Protein AF-0000000080277044 (afdb_homodimer)

Secondary structure (DSSP, 8-state):
--HHHHHHHHHHHHHHHHHHHHHHHHHS-HHHHHHHHHHHHHHHHHHHHIIIIIIS------HHHHHHHHHHHHHHHHS-HHHHHHH-SSSPPPTTTTT----HHHHHHHHHHHHHHHHHHHHGGGGTS-HHHHHHHHHHHHHHHHHHHHH-HHHH-GGG-EES------HHHHHHHHHHHHHHHHHHHHSHHHHHHHHHHH-HHHHHHTT--HHHHHHHHHHHHHHHHHHHHHHHHHHHSEE-GGGSSHHHHHHHHHHHHHH-TT-HHHHHHHHHHHHHHHHHHHHHHS-EEETTEEE---TTHHHHHHHHHHHHHHHH-TT-SSTT----HHHHHHHHHHHHH--/--HHHHHHHHHHHHHHHHHHHHHHHHHS-HHHHHHHHHHHHHHHHHHHHIIIIIIS------HHHHHHHHHHHHHHHHS-HHHHHHH-SSSPPPTTTTT----HHHHHHHHHHHHHHHHHHHHGGGGTS-HHHHHHHHHHHHHHHHHHHHH-HHHH-GGG-EES------HHHHHHHHHHHHHHHHHHHHSHHHHHHHHHHH-HHHHHHTT--HHHHHHHHHHHHHHHHHHHHHHHHHHHSEE-GGGSSHHHHHHHHHHHHHH-TT-HHHHHHHHHHHHHHHHHHHHHHS-EEETTEEE---TTHHHHHHHHHHHHHHHH-TT-SSTT----HHHHHHHHHHHHH--

Structure (mmCIF, N/CA/C/O backbone):
data_AF-0000000080277044-model_v1
#
loop_
_entity.id
_entity.type
_entity.pdbx_description
1 polymer 'Branched-chain amino acid ABC transporter permease'
#
loop_
_atom_site.group_PDB
_atom_site.id
_atom_site.type_symbol
_atom_site.label_atom_id
_atom_site.label_alt_id
_atom_site.label_comp_id
_atom_site.label_asym_id
_atom_site.label_entity_id
_atom_site.label_seq_id
_atom_site.pdbx_PDB_ins_code
_atom_site.Cartn_x
_atom_site.Cartn_y
_atom_site.Cartn_z
_atom_site.occupancy
_atom_site.B_iso_or_equiv
_atom_site.auth_seq_id
_atom_site.auth_comp_id
_atom_site.auth_asym_id
_atom_site.auth_atom_id
_atom_site.pdbx_PDB_model_num
ATOM 1 N N . MET A 1 1 ? -21.172 23.703 29.625 1 60.38 1 MET A N 1
ATOM 2 C CA . MET A 1 1 ? -20.219 24.797 29.734 1 60.38 1 MET A CA 1
ATOM 3 C C . MET A 1 1 ? -20.5 25.875 28.688 1 60.38 1 MET A C 1
ATOM 5 O O . MET A 1 1 ? -20.859 25.562 27.547 1 60.38 1 MET A O 1
ATOM 9 N N . LYS A 1 2 ? -20.594 27.047 29.172 1 72.75 2 LYS A N 1
ATOM 10 C CA . LYS A 1 2 ? -20.875 28.172 28.266 1 72.75 2 LYS A CA 1
ATOM 11 C C . LYS A 1 2 ? -19.828 28.266 27.156 1 72.75 2 LYS A C 1
ATOM 13 O O . LYS A 1 2 ? -18.672 27.906 27.359 1 72.75 2 LYS A O 1
ATOM 18 N N . ARG A 1 3 ? -20.219 28.406 25.969 1 77.38 3 ARG A N 1
ATOM 19 C CA . ARG A 1 3 ? -19.344 28.547 24.797 1 77.38 3 ARG A CA 1
ATOM 20 C C . ARG A 1 3 ? -18.156 29.453 25.094 1 77.38 3 ARG A C 1
ATOM 22 O O . ARG A 1 3 ? -17.047 29.172 24.672 1 77.38 3 ARG A O 1
ATOM 29 N N . SER A 1 4 ? -18.469 30.406 25.891 1 78.31 4 SER A N 1
ATOM 30 C CA . SER A 1 4 ? -17.438 31.375 26.25 1 78.31 4 SER A CA 1
ATOM 31 C C . SER A 1 4 ? -16.344 30.734 27.094 1 78.31 4 SER A C 1
ATOM 33 O O . SER A 1 4 ? -15.156 31 26.891 1 78.31 4 SER A O 1
ATOM 35 N N . THR A 1 5 ? -16.703 29.953 27.984 1 77 5 THR A N 1
ATOM 36 C CA . THR A 1 5 ? -15.742 29.281 28.844 1 77 5 THR A CA 1
ATOM 37 C C . THR A 1 5 ? -14.906 28.281 28.047 1 77 5 THR A C 1
ATOM 39 O O . THR A 1 5 ? -13.711 28.125 28.312 1 77 5 THR A O 1
ATOM 42 N N . ARG A 1 6 ? -15.523 27.672 27.094 1 78.81 6 ARG A N 1
ATOM 43 C CA . ARG A 1 6 ? -14.812 26.719 26.25 1 78.81 6 ARG A CA 1
ATOM 44 C C . ARG A 1 6 ? -13.734 27.406 25.422 1 78.81 6 ARG A C 1
ATOM 46 O O . ARG A 1 6 ? -12.625 26.891 25.266 1 78.81 6 ARG A O 1
ATOM 53 N N . ILE A 1 7 ? -14.062 28.562 25 1 82.81 7 ILE A N 1
ATOM 54 C CA . ILE A 1 7 ? -13.125 29.328 24.188 1 82.81 7 ILE A CA 1
ATOM 55 C C . ILE A 1 7 ? -11.945 29.797 25.047 1 82.81 7 ILE A C 1
ATOM 57 O O . ILE A 1 7 ? -10.797 29.734 24.609 1 82.81 7 ILE A O 1
ATOM 61 N N . VAL A 1 8 ? -12.289 30.188 26.281 1 82.19 8 VAL A N 1
ATOM 62 C CA . VAL A 1 8 ? -11.242 30.672 27.188 1 82.19 8 VAL A CA 1
ATOM 63 C C . VAL A 1 8 ? -10.305 29.516 27.547 1 82.19 8 VAL A C 1
ATOM 65 O O . VAL A 1 8 ? -9.086 29.688 27.578 1 82.19 8 VAL A O 1
ATOM 68 N N . LEU A 1 9 ? -10.914 28.422 27.781 1 82.31 9 LEU A N 1
ATOM 69 C CA . LEU A 1 9 ? -10.109 27.266 28.141 1 82.31 9 LEU A CA 1
ATOM 70 C C . LEU A 1 9 ? -9.242 26.812 26.969 1 82.31 9 LEU A C 1
ATOM 72 O O . LEU A 1 9 ? -8.094 26.391 27.156 1 82.31 9 LEU A O 1
ATOM 76 N N . SER A 1 10 ? -9.805 26.906 25.797 1 85.81 10 SER A N 1
ATOM 77 C CA . SER A 1 10 ? -9.031 26.547 24.609 1 85.81 10 SER A CA 1
ATOM 78 C C . SER A 1 10 ? -7.871 27.516 24.391 1 85.81 10 SER A C 1
ATOM 80 O O . SER A 1 10 ? -6.766 27.109 24.031 1 85.81 10 SER A O 1
ATOM 82 N N . ILE A 1 11 ? -8.109 28.734 24.672 1 86.56 11 ILE A N 1
ATOM 83 C CA . ILE A 1 11 ? -7.066 29.75 24.531 1 86.56 11 ILE A CA 1
ATOM 84 C C . ILE A 1 11 ? -5.992 29.531 25.594 1 86.56 11 ILE A C 1
ATOM 86 O O . ILE A 1 11 ? -4.797 29.656 25.312 1 86.56 11 ILE A O 1
ATOM 90 N N . MET A 1 12 ? -6.414 29.203 26.766 1 84.75 12 MET A N 1
ATOM 91 C CA . MET A 1 12 ? -5.465 28.922 27.844 1 84.75 12 MET A CA 1
ATOM 92 C C . MET A 1 12 ? -4.586 27.719 27.484 1 84.75 12 MET A C 1
ATOM 94 O O . MET A 1 12 ? -3.389 27.719 27.766 1 84.75 12 MET A O 1
ATOM 98 N N . LEU A 1 13 ? -5.242 26.734 26.891 1 86.5 13 LEU A N 1
ATOM 99 C CA . LEU A 1 13 ? -4.477 25.562 26.484 1 86.5 13 LEU A CA 1
ATOM 100 C C . LEU A 1 13 ? -3.434 25.938 25.438 1 86.5 13 LEU A C 1
ATOM 102 O O . LEU A 1 13 ? -2.301 25.453 25.484 1 86.5 13 LEU A O 1
ATOM 106 N N . ILE A 1 14 ? -3.814 26.766 24.547 1 89.5 14 ILE A N 1
ATOM 107 C CA . ILE A 1 14 ? -2.898 27.203 23.5 1 89.5 14 ILE A CA 1
ATOM 108 C C . ILE A 1 14 ? -1.738 27.984 24.125 1 89.5 14 ILE A C 1
ATOM 110 O O . ILE A 1 14 ? -0.58 27.781 23.75 1 89.5 14 ILE A O 1
ATOM 114 N N . ILE A 1 15 ? -2.047 28.812 25.125 1 89.19 15 ILE A N 1
ATOM 115 C CA . ILE A 1 15 ? -1.021 29.594 25.812 1 89.19 15 ILE A CA 1
ATOM 116 C C . ILE A 1 15 ? -0.073 28.656 26.547 1 89.19 15 ILE A C 1
ATOM 118 O O . ILE A 1 15 ? 1.146 28.844 26.516 1 89.19 15 ILE A O 1
ATOM 122 N N . ILE A 1 16 ? -0.636 27.688 27.188 1 89 16 ILE A N 1
ATOM 123 C CA . ILE A 1 16 ? 0.174 26.734 27.922 1 89 16 ILE A CA 1
ATOM 124 C C . ILE A 1 16 ? 1.104 25.984 26.969 1 89 16 ILE A C 1
ATOM 126 O O . ILE A 1 16 ? 2.266 25.734 27.297 1 89 16 ILE A O 1
ATOM 130 N N . VAL A 1 17 ? 0.557 25.672 25.797 1 90.19 17 VAL A N 1
ATOM 131 C CA . VAL A 1 17 ? 1.357 24.969 24.797 1 90.19 17 VAL A CA 1
ATOM 132 C C . VAL A 1 17 ? 2.498 25.859 24.328 1 90.19 17 VAL A C 1
ATOM 134 O O . VAL A 1 17 ? 3.629 25.406 24.156 1 90.19 17 VAL A O 1
ATOM 137 N N . TYR A 1 18 ? 2.221 27.141 24.172 1 90.56 18 TYR A N 1
ATOM 138 C CA . TYR A 1 18 ? 3.258 28.062 23.703 1 90.56 18 TYR A CA 1
ATOM 139 C C . TYR A 1 18 ? 4.297 28.297 24.797 1 90.56 18 TYR A C 1
ATOM 141 O O . TYR A 1 18 ? 5.477 28.484 24.5 1 90.56 18 TYR A O 1
ATOM 149 N N . ILE A 1 19 ? 3.836 28.328 26.062 1 89.69 19 ILE A N 1
ATOM 150 C CA . ILE A 1 19 ? 4.777 28.422 27.172 1 89.69 19 ILE A CA 1
ATOM 151 C C . ILE A 1 19 ? 5.688 27.188 27.188 1 89.69 19 ILE A C 1
ATOM 153 O O . ILE A 1 19 ? 6.895 27.312 27.406 1 89.69 19 ILE A O 1
ATOM 157 N N . PHE A 1 20 ? 5.047 26.062 26.953 1 89.31 20 PHE A N 1
ATOM 158 C CA . PHE A 1 20 ? 5.828 24.828 26.859 1 89.31 20 PHE A CA 1
ATOM 159 C C . PHE A 1 20 ? 6.852 24.922 25.734 1 89.31 20 PHE A C 1
ATOM 161 O O . PHE A 1 20 ? 7.996 24.484 25.906 1 89.31 20 PHE A O 1
ATOM 168 N N . VAL A 1 21 ? 6.484 25.422 24.609 1 89.25 21 VAL A N 1
ATOM 169 C CA . VAL A 1 21 ? 7.371 25.562 23.469 1 89.25 21 VAL A CA 1
ATOM 170 C C . VAL A 1 21 ? 8.539 26.484 23.812 1 89.25 21 VAL A C 1
ATOM 172 O O . VAL A 1 21 ? 9.688 26.203 23.469 1 89.25 21 VAL A O 1
ATOM 175 N N . PHE A 1 22 ? 8.203 27.578 24.516 1 89.31 22 PHE A N 1
ATOM 176 C CA . PHE A 1 22 ? 9.227 28.531 24.906 1 89.31 22 PHE A CA 1
ATOM 177 C C . PHE A 1 22 ? 10.273 27.859 25.797 1 89.31 22 PHE A C 1
ATOM 179 O O . PHE A 1 22 ? 11.477 28.016 25.562 1 89.31 22 PHE A O 1
ATOM 186 N N . PHE A 1 23 ? 9.844 27.078 26.734 1 89.06 23 PHE A N 1
ATOM 187 C CA . PHE A 1 23 ? 10.75 26.406 27.641 1 89.06 23 PHE A CA 1
ATOM 188 C C . PHE A 1 23 ? 11.484 25.281 26.938 1 89.06 23 PHE A C 1
ATOM 190 O O . PHE A 1 23 ? 12.664 25.031 27.203 1 89.06 23 PHE A O 1
ATOM 197 N N . ALA A 1 24 ? 10.758 24.609 26.109 1 88.56 24 ALA A N 1
ATOM 198 C CA . ALA A 1 24 ? 11.359 23.484 25.391 1 88.56 24 ALA A CA 1
ATOM 199 C C . ALA A 1 24 ? 12.469 23.969 24.453 1 88.56 24 ALA A C 1
ATOM 201 O O . ALA A 1 24 ? 13.531 23.359 24.391 1 88.56 24 ALA A O 1
ATOM 202 N N . GLU A 1 25 ? 12.234 25.031 23.781 1 88.06 25 GLU A N 1
ATOM 203 C CA . GLU A 1 25 ? 13.211 25.547 22.828 1 88.06 25 GLU A CA 1
ATOM 204 C C . GLU A 1 25 ? 14.453 26.062 23.547 1 88.06 25 GLU A C 1
ATOM 206 O O . GLU A 1 25 ? 15.57 25.953 23.031 1 88.06 25 GLU A O 1
ATOM 211 N N . LYS A 1 26 ? 14.305 26.562 24.75 1 87.69 26 LYS A N 1
ATOM 212 C CA . LYS A 1 26 ? 15.414 27.172 25.469 1 87.69 26 LYS A CA 1
ATOM 213 C C . LYS A 1 26 ? 16.172 26.141 26.297 1 87.69 26 LYS A C 1
ATOM 215 O O . LYS A 1 26 ? 17.406 26.188 26.391 1 87.69 26 LYS A O 1
ATOM 220 N N . TYR A 1 27 ? 15.469 25.156 26.891 1 89.5 27 TYR A N 1
ATOM 221 C CA . TYR A 1 27 ? 16.109 24.344 27.906 1 89.5 27 TYR A CA 1
ATOM 222 C C . TYR A 1 27 ? 16.219 22.891 27.453 1 89.5 27 TYR A C 1
ATOM 224 O O . TYR A 1 27 ? 17.016 22.125 27.984 1 89.5 27 TYR A O 1
ATOM 232 N N . MET A 1 28 ? 15.516 22.453 26.5 1 87.94 28 MET A N 1
ATOM 233 C CA . MET A 1 28 ? 15.469 21.047 26.172 1 87.94 28 MET A CA 1
ATOM 234 C C . MET A 1 28 ? 16.641 20.656 25.25 1 87.94 28 MET A C 1
ATOM 236 O O . MET A 1 28 ? 17.125 21.484 24.484 1 87.94 28 MET A O 1
ATOM 240 N N . ASP A 1 29 ? 17.078 19.422 25.391 1 91.75 29 ASP A N 1
ATOM 241 C CA . ASP A 1 29 ? 18.141 18.844 24.578 1 91.75 29 ASP A CA 1
ATOM 242 C C . ASP A 1 29 ? 17.734 18.812 23.109 1 91.75 29 ASP A C 1
ATOM 244 O O . ASP A 1 29 ? 16.562 18.578 22.781 1 91.75 29 ASP A O 1
ATOM 248 N N . PRO A 1 30 ? 18.703 19.141 22.281 1 87.56 30 PRO A N 1
ATOM 249 C CA . PRO A 1 30 ? 18.422 19.141 20.844 1 87.56 30 PRO A CA 1
ATOM 250 C C . PRO A 1 30 ? 17.781 17.828 20.375 1 87.56 30 PRO A C 1
ATOM 252 O O . PRO A 1 30 ? 16.953 17.828 19.453 1 87.56 30 PRO A O 1
ATOM 255 N N . PHE A 1 31 ? 18.094 16.828 21 1 87.44 31 PHE A N 1
ATOM 256 C CA . PHE A 1 31 ? 17.562 15.523 20.625 1 87.44 31 PHE A CA 1
ATOM 257 C C . PHE A 1 31 ? 16.078 15.445 20.922 1 87.44 31 PHE A C 1
ATOM 259 O O . PHE A 1 31 ? 15.289 15.016 20.062 1 87.44 31 PHE A O 1
ATOM 266 N N . ILE A 1 32 ? 15.727 15.773 22.016 1 90.06 32 ILE A N 1
ATOM 267 C CA . ILE A 1 32 ? 14.328 15.727 22.406 1 90.06 32 ILE A CA 1
ATOM 268 C C . ILE A 1 32 ? 13.523 16.719 21.578 1 90.06 32 ILE A C 1
ATOM 270 O O . ILE A 1 32 ? 12.367 16.453 21.219 1 90.06 32 ILE A O 1
ATOM 274 N N . LYS A 1 33 ? 14.133 17.828 21.281 1 92.25 33 LYS A N 1
ATOM 275 C CA . LYS A 1 33 ? 13.461 18.828 20.438 1 92.25 33 LYS A CA 1
ATOM 276 C C . LYS A 1 33 ? 13.148 18.266 19.062 1 92.25 33 LYS A C 1
ATOM 278 O O . LYS A 1 33 ? 12.078 18.531 18.5 1 92.25 33 LYS A O 1
ATOM 283 N N . ARG A 1 34 ? 14.07 17.5 18.594 1 91 34 ARG A N 1
ATOM 284 C CA . ARG A 1 34 ? 13.859 16.891 17.281 1 91 34 ARG A CA 1
ATOM 285 C C . ARG A 1 34 ? 12.695 15.914 17.312 1 91 34 ARG A C 1
ATOM 287 O O . ARG A 1 34 ? 11.883 15.867 16.375 1 91 34 ARG A O 1
ATOM 294 N N . ILE A 1 35 ? 12.594 15.203 18.359 1 92.12 35 ILE A N 1
ATOM 295 C CA . ILE A 1 35 ? 11.516 14.227 18.516 1 92.12 35 ILE A CA 1
ATOM 296 C C . ILE A 1 35 ? 10.172 14.953 18.594 1 92.12 35 ILE A C 1
ATOM 298 O O . ILE A 1 35 ? 9.195 14.547 17.953 1 92.12 35 ILE A O 1
ATOM 302 N N . LEU A 1 36 ? 10.211 15.984 19.312 1 94.5 36 LEU A N 1
ATOM 303 C CA . LEU A 1 36 ? 8.984 16.766 19.469 1 94.5 36 LEU A CA 1
ATOM 304 C C . LEU A 1 36 ? 8.555 17.391 18.141 1 94.5 36 LEU A C 1
ATOM 306 O O . LEU A 1 36 ? 7.367 17.406 17.828 1 94.5 36 LEU A O 1
ATOM 310 N N . ASN A 1 37 ? 9.539 17.891 17.453 1 95.69 37 ASN A N 1
ATOM 311 C CA . ASN A 1 37 ? 9.227 18.438 16.125 1 95.69 37 ASN A CA 1
ATOM 312 C C . ASN A 1 37 ? 8.609 17.375 15.219 1 95.69 37 ASN A C 1
ATOM 314 O O . ASN A 1 37 ? 7.598 17.625 14.562 1 95.69 37 ASN A O 1
ATOM 318 N N . THR A 1 38 ? 9.188 16.203 15.242 1 94.56 38 THR A N 1
ATOM 319 C CA . THR A 1 38 ? 8.648 15.109 14.438 1 94.56 38 THR A CA 1
ATOM 320 C C . THR A 1 38 ? 7.25 14.734 14.914 1 94.56 38 THR A C 1
ATOM 322 O O . THR A 1 38 ? 6.367 14.453 14.102 1 94.56 38 THR A O 1
ATOM 325 N N . GLY A 1 39 ? 7.07 14.719 16.172 1 96.5 39 GLY A N 1
ATOM 326 C CA . GLY A 1 39 ? 5.77 14.414 16.75 1 96.5 39 GLY A CA 1
ATOM 327 C C . GLY A 1 39 ? 4.676 15.359 16.281 1 96.5 39 GLY A C 1
ATOM 328 O O . GLY A 1 39 ? 3.596 14.922 15.891 1 96.5 39 GLY A O 1
ATOM 329 N N . PHE A 1 40 ? 4.996 16.625 16.281 1 97.44 40 PHE A N 1
ATOM 330 C CA . PHE A 1 40 ? 3.992 17.609 15.891 1 97.44 40 PHE A CA 1
ATOM 331 C C . PHE A 1 40 ? 3.754 17.562 14.383 1 97.44 40 PHE A C 1
ATOM 333 O O . PHE A 1 40 ? 2.65 17.859 13.922 1 97.44 40 PHE A O 1
ATOM 340 N N . ILE A 1 41 ? 4.766 17.219 13.656 1 97.69 41 ILE A N 1
ATOM 341 C CA . ILE A 1 41 ? 4.57 17 12.227 1 97.69 41 ILE A CA 1
ATOM 342 C C . ILE A 1 41 ? 3.613 15.828 12.008 1 97.69 41 ILE A C 1
ATOM 344 O O . ILE A 1 41 ? 2.707 15.906 11.18 1 97.69 41 ILE A O 1
ATOM 348 N N . TYR A 1 42 ? 3.756 14.805 12.812 1 97.38 42 TYR A N 1
ATOM 349 C CA . TYR A 1 42 ? 2.859 13.664 12.727 1 97.38 42 TYR A CA 1
ATOM 350 C C . TYR A 1 42 ? 1.439 14.047 13.117 1 97.38 42 TYR A C 1
ATOM 352 O O . TYR A 1 42 ? 0.47 13.508 12.586 1 97.38 42 TYR A O 1
ATOM 360 N N . VAL A 1 43 ? 1.374 14.977 14 1 98.12 43 VAL A N 1
ATOM 361 C CA . VAL A 1 43 ? 0.055 15.469 14.391 1 98.12 43 VAL A CA 1
ATOM 362 C C . VAL A 1 43 ? -0.635 16.094 13.18 1 98.12 43 VAL A C 1
ATOM 364 O O . VAL A 1 43 ? -1.805 15.82 12.914 1 98.12 43 VAL A O 1
ATOM 367 N N . ILE A 1 44 ? 0.097 16.906 12.477 1 98.62 44 ILE A N 1
ATOM 368 C CA . ILE A 1 44 ? -0.456 17.562 11.297 1 98.62 44 ILE A CA 1
ATOM 369 C C . ILE A 1 44 ? -0.913 16.516 10.289 1 98.62 44 ILE A C 1
ATOM 371 O O . ILE A 1 44 ? -2.029 16.594 9.773 1 98.62 44 ILE A O 1
ATOM 375 N N . LEU A 1 45 ? -0.087 15.531 10.133 1 98.38 45 LEU A N 1
ATOM 376 C CA . LEU A 1 45 ? -0.373 14.492 9.148 1 98.38 45 LEU A CA 1
ATOM 377 C C . LEU A 1 45 ? -1.549 13.633 9.594 1 98.38 45 LEU A C 1
ATOM 379 O O . LEU A 1 45 ? -2.439 13.328 8.797 1 98.38 45 LEU A O 1
ATOM 383 N N . ALA A 1 46 ? -1.539 13.266 10.805 1 97.94 46 ALA A N 1
ATOM 384 C CA . ALA A 1 46 ? -2.578 12.391 11.336 1 97.94 46 ALA A CA 1
ATOM 385 C C . ALA A 1 46 ? -3.941 13.078 11.312 1 97.94 46 ALA A C 1
ATOM 387 O O . ALA A 1 46 ? -4.93 12.492 10.867 1 97.94 46 ALA A O 1
ATOM 388 N N . VAL A 1 47 ? -3.959 14.305 11.742 1 98.19 47 VAL A N 1
ATOM 389 C CA . VAL A 1 47 ? -5.223 15.039 11.812 1 98.19 47 VAL A CA 1
ATOM 390 C C . VAL A 1 47 ? -5.734 15.305 10.398 1 98.19 47 VAL A C 1
ATOM 392 O O . VAL A 1 47 ? -6.938 15.211 10.141 1 98.19 47 VAL A O 1
ATOM 395 N N . SER A 1 48 ? -4.863 15.602 9.523 1 98.44 48 SER A N 1
ATOM 396 C CA . SER A 1 48 ? -5.27 15.867 8.148 1 98.44 48 SER A CA 1
ATOM 397 C C . SER A 1 48 ? -5.789 14.609 7.465 1 98.44 48 SER A C 1
ATOM 399 O O . SER A 1 48 ? -6.793 14.648 6.754 1 98.44 48 SER A O 1
ATOM 401 N N . LEU A 1 49 ? -5.109 13.523 7.684 1 97.44 49 LEU A N 1
ATOM 402 C CA . LEU A 1 49 ? -5.578 12.266 7.105 1 97.44 49 LEU A CA 1
ATOM 403 C C . LEU A 1 49 ? -6.891 11.828 7.738 1 97.44 49 LEU A C 1
ATOM 405 O O . LEU A 1 49 ? -7.742 11.242 7.07 1 97.44 49 LEU A O 1
ATOM 409 N N . ASN A 1 50 ? -7.02 12.133 8.969 1 96.75 50 ASN A N 1
ATOM 410 C CA . ASN A 1 50 ? -8.234 11.773 9.688 1 96.75 50 ASN A CA 1
ATOM 411 C C . ASN A 1 50 ? -9.461 12.477 9.109 1 96.75 50 ASN A C 1
ATOM 413 O O . ASN A 1 50 ? -10.578 11.953 9.188 1 96.75 50 ASN A O 1
ATOM 417 N N . LEU A 1 51 ? -9.258 13.594 8.602 1 97.5 51 LEU A N 1
ATOM 418 C CA . LEU A 1 51 ? -10.367 14.273 7.934 1 97.5 51 LEU A CA 1
ATOM 419 C C . LEU A 1 51 ? -10.875 13.453 6.754 1 97.5 51 LEU A C 1
ATOM 421 O O . LEU A 1 51 ? -12.086 13.328 6.559 1 97.5 51 LEU A O 1
ATOM 425 N N . ILE A 1 52 ? -9.969 12.859 6.016 1 95.25 52 ILE A N 1
ATOM 426 C CA . ILE A 1 52 ? -10.32 12.102 4.816 1 95.25 52 ILE A CA 1
ATOM 427 C C . ILE A 1 52 ? -10.797 10.711 5.211 1 95.25 52 ILE A C 1
ATOM 429 O O . ILE A 1 52 ? -11.938 10.328 4.926 1 95.25 52 ILE A O 1
ATOM 433 N N . ASN A 1 53 ? -9.969 10.031 5.977 1 92.62 53 ASN A N 1
ATOM 434 C CA . ASN A 1 53 ? -10.242 8.633 6.293 1 92.62 53 ASN A CA 1
ATOM 435 C C . ASN A 1 53 ? -11.227 8.5 7.449 1 92.62 53 ASN A C 1
ATOM 437 O O . ASN A 1 53 ? -12.039 7.57 7.473 1 92.62 53 ASN A O 1
ATOM 441 N N . GLY A 1 54 ? -11.18 9.352 8.375 1 93.25 54 GLY A N 1
ATOM 442 C CA . GLY A 1 54 ? -11.977 9.227 9.586 1 93.25 54 GLY A CA 1
ATOM 443 C C . GLY A 1 54 ? -13.336 9.883 9.484 1 93.25 54 GLY A C 1
ATOM 444 O O . GLY A 1 54 ? -14.367 9.219 9.633 1 93.25 54 GLY A O 1
ATOM 445 N N . PHE A 1 55 ? -13.352 11.078 9.141 1 95.5 55 PHE A N 1
ATOM 446 C CA . PHE A 1 55 ? -14.594 11.844 9.156 1 95.5 55 PHE A CA 1
ATOM 447 C C . PHE A 1 55 ? -15.375 11.641 7.867 1 95.5 55 PHE A C 1
ATOM 449 O O . PHE A 1 55 ? -16.609 11.648 7.875 1 95.5 55 PHE A O 1
ATOM 456 N N . THR A 1 56 ? -14.688 11.508 6.77 1 93.94 56 THR A N 1
ATOM 457 C CA . THR A 1 56 ? -15.375 11.375 5.488 1 93.94 56 THR A CA 1
ATOM 458 C C . THR A 1 56 ? -15.539 9.906 5.117 1 93.94 56 THR A C 1
ATOM 460 O O . THR A 1 56 ? -16.375 9.562 4.277 1 93.94 56 THR A O 1
ATOM 463 N N . GLY A 1 57 ? -14.727 9.109 5.648 1 90.38 57 GLY A N 1
ATOM 464 C CA . GLY A 1 57 ? -14.844 7.676 5.41 1 90.38 57 GLY A CA 1
ATOM 465 C C . GLY A 1 57 ? -14.242 7.242 4.086 1 90.38 57 GLY A C 1
ATOM 466 O O . GLY A 1 57 ? -14.656 6.234 3.512 1 90.38 57 GLY A O 1
ATOM 467 N N . GLN A 1 58 ? -13.359 8.062 3.566 1 88.94 58 GLN A N 1
ATOM 468 C CA . GLN A 1 58 ? -12.656 7.719 2.338 1 88.94 58 GLN A CA 1
ATOM 469 C C . GLN A 1 58 ? -11.266 7.16 2.641 1 88.94 58 GLN A C 1
ATOM 471 O O . GLN A 1 58 ? -10.406 7.871 3.154 1 88.94 58 GLN A O 1
ATOM 476 N N . PHE A 1 59 ? -11.094 5.949 2.318 1 87.81 59 PHE A N 1
ATOM 477 C CA . PHE A 1 59 ? -9.812 5.328 2.619 1 87.81 59 PHE A CA 1
ATOM 478 C C . PHE A 1 59 ? -8.758 5.746 1.6 1 87.81 59 PHE A C 1
ATOM 480 O O . PHE A 1 59 ? -8.719 5.219 0.487 1 87.81 59 PHE A O 1
ATOM 487 N N . SER A 1 60 ? -7.922 6.633 2.043 1 89.88 60 SER A N 1
ATOM 488 C CA . SER A 1 60 ? -6.891 7.172 1.159 1 89.88 60 SER A CA 1
ATOM 489 C C . SER A 1 60 ? -5.5 6.754 1.616 1 89.88 60 SER A C 1
ATOM 491 O O . SER A 1 60 ? -5.207 6.754 2.814 1 89.88 60 SER A O 1
ATOM 493 N N . LEU A 1 61 ? -4.664 6.367 0.664 1 88.06 61 LEU A N 1
ATOM 494 C CA . LEU A 1 61 ? -3.271 6.012 0.925 1 88.06 61 LEU A CA 1
ATOM 495 C C . LEU A 1 61 ? -2.322 6.973 0.219 1 88.06 61 LEU A C 1
ATOM 497 O O . LEU A 1 61 ? -1.169 6.629 -0.047 1 88.06 61 LEU A O 1
ATOM 501 N N . GLY A 1 62 ? -2.766 8.148 -0.054 1 90.56 62 GLY A N 1
ATOM 502 C CA . GLY A 1 62 ? -2.01 9.039 -0.921 1 90.56 62 GLY A CA 1
ATOM 503 C C . GLY A 1 62 ? -1.257 10.109 -0.161 1 90.56 62 GLY A C 1
ATOM 504 O O . GLY A 1 62 ? -0.616 10.977 -0.767 1 90.56 62 GLY A O 1
ATOM 505 N N . HIS A 1 63 ? -1.245 10.102 1.141 1 95.62 63 HIS A N 1
ATOM 506 C CA . HIS A 1 63 ? -0.688 11.203 1.923 1 95.62 63 HIS A CA 1
ATOM 507 C C . HIS A 1 63 ? 0.807 11.352 1.667 1 95.62 63 HIS A C 1
ATOM 509 O O . HIS A 1 63 ? 1.329 12.469 1.673 1 95.62 63 HIS A O 1
ATOM 515 N N . ALA A 1 64 ? 1.473 10.273 1.475 1 94.31 64 ALA A N 1
ATOM 516 C CA . ALA A 1 64 ? 2.902 10.336 1.184 1 94.31 64 ALA A CA 1
ATOM 517 C C . ALA A 1 64 ? 3.168 11.164 -0.071 1 94.31 64 ALA A C 1
ATOM 519 O O . ALA A 1 64 ? 4.137 11.93 -0.125 1 94.31 64 ALA A O 1
ATOM 520 N N . GLY A 1 65 ? 2.324 11.016 -1.031 1 95.06 65 GLY A N 1
ATOM 521 C CA . GLY A 1 65 ? 2.473 11.789 -2.252 1 95.06 65 GLY A CA 1
ATOM 522 C C . GLY A 1 65 ? 2.273 13.281 -2.041 1 95.06 65 GLY A C 1
ATOM 523 O O . GLY A 1 65 ? 3.033 14.094 -2.57 1 95.06 65 GLY A O 1
ATOM 524 N N . PHE A 1 66 ? 1.286 13.625 -1.255 1 97.38 66 PHE A N 1
ATOM 525 C CA . PHE A 1 66 ? 1.023 15.031 -0.962 1 97.38 66 PHE A CA 1
ATOM 526 C C . PHE A 1 66 ? 2.18 15.641 -0.184 1 97.38 66 PHE A C 1
ATOM 528 O O . PHE A 1 66 ? 2.557 16.797 -0.427 1 97.38 66 PHE A O 1
ATOM 535 N N . MET A 1 67 ? 2.697 14.875 0.686 1 97.31 67 MET A N 1
ATOM 536 C CA . MET A 1 67 ? 3.85 15.328 1.459 1 97.31 67 MET A CA 1
ATOM 537 C C . MET A 1 67 ? 5.043 15.602 0.549 1 97.31 67 MET A C 1
ATOM 539 O O . MET A 1 67 ? 5.746 16.594 0.724 1 97.31 67 MET A O 1
ATOM 543 N N . ALA A 1 68 ? 5.254 14.664 -0.353 1 96.75 68 ALA A N 1
ATOM 544 C CA . ALA A 1 68 ? 6.371 14.805 -1.281 1 96.75 68 ALA A CA 1
ATOM 545 C C . ALA A 1 68 ? 6.258 16.094 -2.082 1 96.75 68 ALA A C 1
ATOM 547 O O . ALA A 1 68 ? 7.238 16.828 -2.232 1 96.75 68 ALA A O 1
ATOM 548 N N . ILE A 1 69 ? 5.098 16.359 -2.514 1 97.38 69 ILE A N 1
ATOM 549 C CA . ILE A 1 69 ? 4.859 17.578 -3.299 1 97.38 69 ILE A CA 1
ATOM 550 C C . ILE A 1 69 ? 5.16 18.812 -2.451 1 97.38 69 ILE A C 1
ATOM 552 O O . ILE A 1 69 ? 5.848 19.719 -2.902 1 97.38 69 ILE A O 1
ATOM 556 N N . GLY A 1 70 ? 4.684 18.797 -1.283 1 97.94 70 GLY A N 1
ATOM 557 C CA . GLY A 1 70 ? 4.934 19.906 -0.392 1 97.94 70 GLY A CA 1
ATOM 558 C C . GLY A 1 70 ? 6.398 20.078 -0.033 1 97.94 70 GLY A C 1
ATOM 559 O O . GLY A 1 70 ? 6.914 21.188 0.011 1 97.94 70 GLY A O 1
ATOM 560 N N . ALA A 1 71 ? 7.027 18.984 0.222 1 97.19 71 ALA A N 1
ATOM 561 C CA . ALA A 1 71 ? 8.438 19.016 0.611 1 97.19 71 ALA A CA 1
ATOM 562 C C . ALA A 1 71 ? 9.312 19.562 -0.512 1 97.19 71 ALA A C 1
ATOM 564 O O . ALA A 1 71 ? 10.117 20.469 -0.289 1 97.19 71 ALA A O 1
ATOM 565 N N . TYR A 1 72 ? 9.109 19.141 -1.687 1 96.38 72 TYR A N 1
ATOM 566 C CA . TYR A 1 72 ? 9.938 19.562 -2.812 1 96.38 72 TYR A CA 1
ATOM 567 C C . TYR A 1 72 ? 9.617 20.984 -3.225 1 96.38 72 TYR A C 1
ATOM 569 O O . TYR A 1 72 ? 10.523 21.781 -3.482 1 96.38 72 TYR A O 1
ATOM 577 N N . THR A 1 73 ? 8.328 21.25 -3.26 1 96.75 73 THR A N 1
ATOM 578 C CA . THR A 1 73 ? 7.945 22.609 -3.646 1 96.75 73 THR A CA 1
ATOM 579 C C . THR A 1 73 ? 8.508 23.625 -2.666 1 96.75 73 THR A C 1
ATOM 581 O O . THR A 1 73 ? 9.109 24.625 -3.076 1 96.75 73 THR A O 1
ATOM 584 N N . SER A 1 74 ? 8.352 23.391 -1.438 1 96.75 74 SER A N 1
ATOM 585 C CA . SER A 1 74 ? 8.844 24.344 -0.438 1 96.75 74 SER A CA 1
ATOM 586 C C . SER A 1 74 ? 10.367 24.422 -0.456 1 96.75 74 SER A C 1
ATOM 588 O O . SER A 1 74 ? 10.93 25.516 -0.404 1 96.75 74 SER A O 1
ATOM 590 N N . ALA A 1 75 ? 10.984 23.297 -0.541 1 95.5 75 ALA A N 1
ATOM 591 C CA . ALA A 1 75 ? 12.445 23.266 -0.529 1 95.5 75 ALA A CA 1
ATOM 592 C C . ALA A 1 75 ? 13.023 24.062 -1.7 1 95.5 75 ALA A C 1
ATOM 594 O O . ALA A 1 75 ? 13.969 24.828 -1.531 1 95.5 75 ALA A O 1
ATOM 595 N N . LEU A 1 76 ? 12.438 23.906 -2.84 1 94.62 76 LEU A N 1
ATOM 596 C CA . LEU A 1 76 ? 12.922 24.578 -4.039 1 94.62 76 LEU A CA 1
ATOM 597 C C . LEU A 1 76 ? 12.695 26.094 -3.945 1 94.62 76 LEU A C 1
ATOM 599 O O . LEU A 1 76 ? 13.406 26.875 -4.586 1 94.62 76 LEU A O 1
ATOM 603 N N . LEU A 1 77 ? 11.75 26.438 -3.156 1 94.94 77 LEU A N 1
ATOM 604 C CA . LEU A 1 77 ? 11.422 27.859 -3.064 1 94.94 77 LEU A CA 1
ATOM 605 C C . LEU A 1 77 ? 12.234 28.547 -1.972 1 94.94 77 LEU A C 1
ATOM 607 O O . LEU A 1 77 ? 12.625 29.703 -2.113 1 94.94 77 LEU A O 1
ATOM 611 N N . TYR A 1 78 ? 12.555 27.812 -0.853 1 94.38 78 TYR A N 1
ATOM 612 C CA . TYR A 1 78 ? 13.234 28.5 0.233 1 94.38 78 TYR A CA 1
ATOM 613 C C . TYR A 1 78 ? 14.742 28.281 0.166 1 94.38 78 TYR A C 1
ATOM 615 O O . TYR A 1 78 ? 15.508 28.969 0.844 1 94.38 78 TYR A O 1
ATOM 623 N N . MET A 1 79 ? 15.148 27.375 -0.634 1 92.69 79 MET A N 1
ATOM 624 C CA . MET A 1 79 ? 16.578 27.141 -0.784 1 92.69 79 MET A CA 1
ATOM 625 C C . MET A 1 79 ? 17.25 28.297 -1.504 1 92.69 79 MET A C 1
ATOM 627 O O . MET A 1 79 ? 16.703 28.859 -2.457 1 92.69 79 MET A O 1
ATOM 631 N N . SER A 1 80 ? 18.5 28.609 -1.112 1 90.94 80 SER A N 1
ATOM 632 C CA . SER A 1 80 ? 19.25 29.672 -1.756 1 90.94 80 SER A CA 1
ATOM 633 C C . SER A 1 80 ? 19.766 29.234 -3.123 1 90.94 80 SER A C 1
ATOM 635 O O . SER A 1 80 ? 19.906 28.031 -3.387 1 90.94 80 SER A O 1
ATOM 637 N N . PRO A 1 81 ? 20 30.172 -3.971 1 90.12 81 PRO A N 1
ATOM 638 C CA . PRO A 1 81 ? 20.531 29.828 -5.293 1 90.12 81 PRO A CA 1
ATOM 639 C C . PRO A 1 81 ? 21.859 29.078 -5.223 1 90.12 81 PRO A C 1
ATOM 641 O O . PRO A 1 81 ? 22.125 28.203 -6.051 1 90.12 81 PRO A O 1
ATOM 644 N N . GLU A 1 82 ? 22.656 29.359 -4.25 1 88.38 82 GLU A N 1
ATOM 645 C CA . GLU A 1 82 ? 23.922 28.672 -4.086 1 88.38 82 GLU A CA 1
ATOM 646 C C . GLU A 1 82 ? 23.703 27.203 -3.762 1 88.38 82 GLU A C 1
ATOM 648 O O . GLU A 1 82 ? 24.391 26.328 -4.309 1 88.38 82 GLU A O 1
ATOM 653 N N . SER A 1 83 ? 22.734 26.969 -2.902 1 88.94 83 SER A N 1
ATOM 654 C CA . SER A 1 83 ? 22.422 25.609 -2.523 1 88.94 83 SER A CA 1
ATOM 655 C C . SER A 1 83 ? 21.828 24.828 -3.695 1 88.94 83 SER A C 1
ATOM 657 O O . SER A 1 83 ? 22.062 23.625 -3.836 1 88.94 83 SER A O 1
ATOM 659 N N . LYS A 1 84 ? 21.094 25.5 -4.531 1 90.56 84 LYS A N 1
ATOM 660 C CA . LYS A 1 84 ? 20.5 24.875 -5.711 1 90.56 84 LYS A CA 1
ATOM 661 C C . LYS A 1 84 ? 21.578 24.438 -6.707 1 90.56 84 LYS A C 1
ATOM 663 O O . LYS A 1 84 ? 21.484 23.344 -7.273 1 90.56 84 LYS A O 1
ATOM 668 N N . LEU A 1 85 ? 22.562 25.266 -6.852 1 86.44 85 LEU A N 1
ATOM 669 C CA . LEU A 1 85 ? 23.641 24.953 -7.766 1 86.44 85 LEU A CA 1
ATOM 670 C C . LEU A 1 85 ? 24.438 23.75 -7.273 1 86.44 85 LEU A C 1
ATOM 672 O O . LEU A 1 85 ? 24.875 22.906 -8.07 1 86.44 85 LEU A O 1
ATOM 676 N N . SER A 1 86 ? 24.531 23.719 -5.992 1 86.62 86 SER A N 1
ATOM 677 C CA . SER A 1 86 ? 25.297 22.625 -5.406 1 86.62 86 SER A CA 1
ATOM 678 C C . SER A 1 86 ? 24.562 21.297 -5.531 1 86.62 86 SER A C 1
ATOM 680 O O . SER A 1 86 ? 25.188 20.234 -5.656 1 86.62 86 SER A O 1
ATOM 682 N N . ASN A 1 87 ? 23.297 21.312 -5.461 1 89 87 ASN A N 1
ATOM 683 C CA . ASN A 1 87 ? 22.5 20.094 -5.527 1 89 87 ASN A CA 1
ATOM 684 C C . ASN A 1 87 ? 22.312 19.625 -6.965 1 89 87 ASN A C 1
ATOM 686 O O . ASN A 1 87 ? 22.375 18.422 -7.238 1 89 87 ASN A O 1
ATOM 690 N N . PHE A 1 88 ? 22.188 20.547 -7.844 1 87.38 88 PHE A N 1
ATOM 691 C CA . PHE A 1 88 ? 21.891 20.203 -9.227 1 87.38 88 PHE A CA 1
ATOM 692 C C . PHE A 1 88 ? 23.156 20.203 -10.078 1 87.38 88 PHE A C 1
ATOM 694 O O . PHE A 1 88 ? 23.25 20.953 -11.055 1 87.38 88 PHE A O 1
ATOM 701 N N . PHE A 1 89 ? 24 19.375 -9.742 1 79.69 89 PHE A N 1
ATOM 702 C CA . PHE A 1 89 ? 25.281 19.359 -10.43 1 79.69 89 PHE A CA 1
ATOM 703 C C . PHE A 1 89 ? 25.188 18.531 -11.711 1 79.69 89 PHE A C 1
ATOM 705 O O . PHE A 1 89 ? 25.953 18.766 -12.648 1 79.69 89 PHE A O 1
ATOM 712 N N . MET A 1 90 ? 24.281 17.516 -11.773 1 75.56 90 MET A N 1
ATOM 713 C CA . MET A 1 90 ? 24.156 16.672 -12.953 1 75.56 90 MET A CA 1
ATOM 714 C C . MET A 1 90 ? 23.406 17.406 -14.07 1 75.56 90 MET A C 1
ATOM 716 O O . MET A 1 90 ? 23.828 17.359 -15.227 1 75.56 90 MET A O 1
ATOM 720 N N . GLU A 1 91 ? 22.266 18.016 -13.75 1 78.69 91 GLU A N 1
ATOM 721 C CA . GLU A 1 91 ? 21.438 18.812 -14.641 1 78.69 91 GLU A CA 1
ATOM 722 C C . GLU A 1 91 ? 20.922 20.078 -13.938 1 78.69 91 GLU A C 1
ATOM 724 O O . GLU A 1 91 ? 20.406 20 -12.82 1 78.69 91 GLU A O 1
ATOM 729 N N . PRO A 1 92 ? 21.141 21.031 -14.664 1 81.5 92 PRO A N 1
ATOM 730 C CA . PRO A 1 92 ? 20.734 22.281 -14.016 1 81.5 92 PRO A CA 1
ATOM 731 C C . PRO A 1 92 ? 19.219 22.375 -13.812 1 81.5 92 PRO A C 1
ATOM 733 O O . PRO A 1 92 ? 18.453 21.812 -14.602 1 81.5 92 PRO A O 1
ATOM 736 N N . LEU A 1 93 ? 18.891 23.016 -12.742 1 84.81 93 LEU A N 1
ATOM 737 C CA . LEU A 1 93 ? 17.5 23.266 -12.414 1 84.81 93 LEU A CA 1
ATOM 738 C C . LEU A 1 93 ? 16.844 24.188 -13.438 1 84.81 93 LEU A C 1
ATOM 740 O O . LEU A 1 93 ? 17.453 25.172 -13.859 1 84.81 93 LEU A O 1
ATOM 744 N N . ILE A 1 94 ? 15.641 23.828 -13.805 1 84.56 94 ILE A N 1
ATOM 745 C CA . ILE A 1 94 ? 14.922 24.578 -14.836 1 84.56 94 ILE A CA 1
ATOM 746 C C . ILE A 1 94 ? 14.672 26 -14.359 1 84.56 94 ILE A C 1
ATOM 748 O O . ILE A 1 94 ? 14.336 26.219 -13.195 1 84.56 94 ILE A O 1
ATOM 752 N N . SER A 1 95 ? 14.891 26.938 -15.32 1 83.25 95 SER A N 1
ATOM 753 C CA . SER A 1 95 ? 14.586 28.344 -15.039 1 83.25 95 SER A CA 1
ATOM 754 C C . SER A 1 95 ? 13.078 28.594 -15.102 1 83.25 95 SER A C 1
ATOM 756 O O . SER A 1 95 ? 12.383 28.016 -15.938 1 83.25 95 SER A O 1
ATOM 758 N N . PRO A 1 96 ? 12.523 29.438 -14.008 1 84.44 96 PRO A N 1
ATOM 759 C CA . PRO A 1 96 ? 13.125 30.375 -13.055 1 84.44 96 PRO A CA 1
ATOM 760 C C . PRO A 1 96 ? 13.227 29.797 -11.641 1 84.44 96 PRO A C 1
ATOM 762 O O . PRO A 1 96 ? 13.469 30.547 -10.688 1 84.44 96 PRO A O 1
ATOM 765 N N . LEU A 1 97 ? 13.086 28.547 -11.523 1 85.75 97 LEU A N 1
ATOM 766 C CA . LEU A 1 97 ? 13.141 27.922 -10.211 1 85.75 97 LEU A CA 1
ATOM 767 C C . LEU A 1 97 ? 14.547 28.031 -9.617 1 85.75 97 LEU A C 1
ATOM 769 O O . LEU A 1 97 ? 14.711 28 -8.398 1 85.75 97 LEU A O 1
ATOM 773 N N . ASP A 1 98 ? 15.5 28.25 -10.438 1 85.75 98 ASP A N 1
ATOM 774 C CA . ASP A 1 98 ? 16.906 28.297 -10.016 1 85.75 98 ASP A CA 1
ATOM 775 C C . ASP A 1 98 ? 17.219 29.609 -9.297 1 85.75 98 ASP A C 1
ATOM 777 O O . ASP A 1 98 ? 18.141 29.672 -8.492 1 85.75 98 ASP A O 1
ATOM 781 N N . LYS A 1 99 ? 16.344 30.594 -9.508 1 87.19 99 LYS A N 1
ATOM 782 C CA . LYS A 1 99 ? 16.656 31.922 -8.961 1 87.19 99 LYS A CA 1
ATOM 783 C C . LYS A 1 99 ? 15.695 32.312 -7.848 1 87.19 99 LYS A C 1
ATOM 785 O O . LYS A 1 99 ? 15.961 33.219 -7.078 1 87.19 99 LYS A O 1
ATOM 790 N N . ILE A 1 100 ? 14.695 31.625 -7.695 1 90.5 100 ILE A N 1
ATOM 791 C CA . ILE A 1 100 ? 13.641 32 -6.758 1 90.5 100 ILE A CA 1
ATOM 792 C C . ILE A 1 100 ? 14.078 31.656 -5.332 1 90.5 100 ILE A C 1
ATOM 794 O O . ILE A 1 100 ? 14.578 30.562 -5.078 1 90.5 100 ILE A O 1
ATOM 798 N N . HIS A 1 101 ? 14.047 32.594 -4.465 1 92.94 101 HIS A N 1
ATOM 799 C CA . HIS A 1 101 ? 14.32 32.438 -3.043 1 92.94 101 HIS A CA 1
ATOM 800 C C . HIS A 1 101 ? 13.328 33.219 -2.188 1 92.94 101 HIS A C 1
ATOM 802 O O . HIS A 1 101 ? 13.391 34.438 -2.125 1 92.94 101 HIS A O 1
ATOM 808 N N . ILE A 1 102 ? 12.445 32.531 -1.595 1 94.25 102 ILE A N 1
ATOM 809 C CA . ILE A 1 102 ? 11.406 33.219 -0.812 1 94.25 102 ILE A CA 1
ATOM 810 C C . ILE A 1 102 ? 11.492 32.75 0.645 1 94.25 102 ILE A C 1
ATOM 812 O O . ILE A 1 102 ? 12.062 31.703 0.943 1 94.25 102 ILE A O 1
ATOM 816 N N . PRO A 1 103 ? 10.945 33.594 1.524 1 95.25 103 PRO A N 1
ATOM 817 C CA . PRO A 1 103 ? 10.984 33.219 2.938 1 95.25 103 PRO A CA 1
ATOM 818 C C . PRO A 1 103 ? 10.266 31.891 3.211 1 95.25 103 PRO A C 1
ATOM 820 O O . PRO A 1 103 ? 9.352 31.516 2.471 1 95.25 103 PRO A O 1
ATOM 823 N N . PHE A 1 104 ? 10.641 31.281 4.273 1 96.12 104 PHE A N 1
ATOM 824 C CA . PHE A 1 104 ? 10.211 29.938 4.629 1 96.12 104 PHE A CA 1
ATOM 825 C C . PHE A 1 104 ? 8.695 29.875 4.758 1 96.12 104 PHE A C 1
ATOM 827 O O . PHE A 1 104 ? 8.062 28.922 4.273 1 96.12 104 PHE A O 1
ATOM 834 N N . PHE A 1 105 ? 8.086 30.844 5.289 1 96.44 105 PHE A N 1
ATOM 835 C CA . PHE A 1 105 ? 6.645 30.859 5.52 1 96.44 105 PHE A CA 1
ATOM 836 C C . PHE A 1 105 ? 5.883 30.766 4.203 1 96.44 105 PHE A C 1
ATOM 838 O O . PHE A 1 105 ? 4.98 29.938 4.059 1 96.44 105 PHE A O 1
ATOM 845 N N . TRP A 1 106 ? 6.254 31.562 3.258 1 96.75 106 TRP A N 1
ATOM 846 C CA . TRP A 1 106 ? 5.574 31.578 1.966 1 96.75 106 TRP A CA 1
ATOM 847 C C . TRP A 1 106 ? 5.863 30.312 1.182 1 96.75 106 TRP A C 1
ATOM 849 O O . TRP A 1 106 ? 4.996 29.812 0.456 1 96.75 106 TRP A O 1
ATOM 859 N N . ALA A 1 107 ? 7.094 29.828 1.325 1 97.12 107 ALA A N 1
ATOM 860 C CA . ALA A 1 107 ? 7.449 28.578 0.653 1 97.12 107 ALA A CA 1
ATOM 861 C C . ALA A 1 107 ? 6.586 27.422 1.147 1 97.12 107 ALA A C 1
ATOM 863 O O . ALA A 1 107 ? 6.121 26.594 0.352 1 97.12 107 ALA A O 1
ATOM 864 N N . LEU A 1 108 ? 6.355 27.453 2.426 1 97.44 108 LEU A N 1
ATOM 865 C CA . LEU A 1 108 ? 5.531 26.406 3.029 1 97.44 108 LEU A CA 1
ATOM 866 C C . LEU A 1 108 ? 4.086 26.516 2.547 1 97.44 108 LEU A C 1
ATOM 868 O O . LEU A 1 108 ? 3.459 25.5 2.225 1 97.44 108 LEU A O 1
ATOM 872 N N . LEU A 1 109 ? 3.607 27.703 2.484 1 98.12 109 LEU A N 1
ATOM 873 C CA . LEU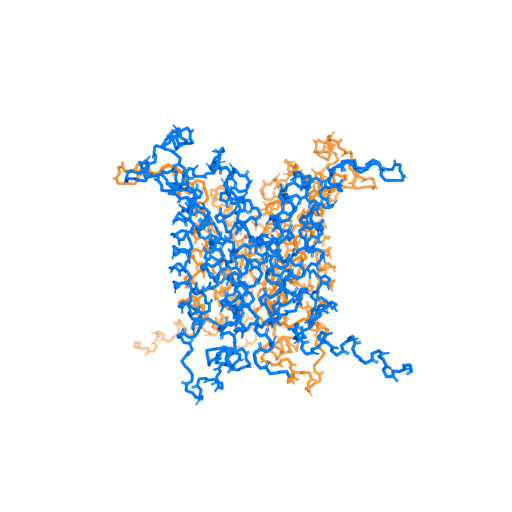 A 1 109 ? 2.232 27.938 2.059 1 98.12 109 LEU A CA 1
ATOM 874 C C . LEU A 1 109 ? 2.035 27.531 0.604 1 98.12 109 LEU A C 1
ATOM 876 O O . LEU A 1 109 ? 1.026 26.906 0.26 1 98.12 109 LEU A O 1
ATOM 880 N N . ILE A 1 110 ? 2.996 27.844 -0.207 1 98 110 ILE A N 1
ATOM 881 C CA . ILE A 1 110 ? 2.906 27.469 -1.617 1 98 110 ILE A CA 1
ATOM 882 C C . ILE A 1 110 ? 3.004 25.953 -1.765 1 98 110 ILE A C 1
ATOM 884 O O . ILE A 1 110 ? 2.314 25.359 -2.598 1 98 110 ILE A O 1
ATOM 888 N N . GLY A 1 111 ? 3.91 25.344 -0.955 1 98.06 111 GLY A N 1
ATOM 889 C CA . GLY A 1 111 ? 3.971 23.891 -0.947 1 98.06 111 GLY A CA 1
ATOM 890 C C . GLY A 1 111 ? 2.652 23.234 -0.571 1 98.06 111 GLY A C 1
ATOM 891 O O . GLY A 1 111 ? 2.229 22.266 -1.204 1 98.06 111 GLY A O 1
ATOM 892 N N . GLY A 1 112 ? 2.037 23.797 0.436 1 98.44 112 GLY A N 1
ATOM 893 C CA . GLY A 1 112 ? 0.719 23.312 0.823 1 98.44 112 GLY A CA 1
ATOM 894 C C . GLY A 1 112 ? -0.329 23.516 -0.256 1 98.44 112 GLY A C 1
ATOM 895 O O . GLY A 1 112 ? -1.144 22.625 -0.509 1 98.44 112 GLY A O 1
ATOM 896 N N . LEU A 1 113 ? -0.294 24.656 -0.916 1 98.56 113 LEU A N 1
ATOM 897 C CA . LEU A 1 113 ? -1.258 24.969 -1.966 1 98.56 113 LEU A CA 1
ATOM 898 C C . LEU A 1 113 ? -1.067 24.047 -3.168 1 98.56 113 LEU A C 1
ATOM 900 O O . LEU A 1 113 ? -2.043 23.625 -3.789 1 98.56 113 LEU A O 1
ATOM 904 N N . MET A 1 114 ? 0.17 23.781 -3.479 1 98.12 114 MET A N 1
ATOM 905 C CA . MET A 1 114 ? 0.43 22.859 -4.57 1 98.12 114 MET A CA 1
ATOM 906 C C . MET A 1 114 ? -0.107 21.469 -4.242 1 98.12 114 MET A C 1
ATOM 908 O O . MET A 1 114 ? -0.668 20.797 -5.105 1 98.12 114 MET A O 1
ATOM 912 N N . SER A 1 115 ? 0.126 21.047 -3.008 1 98.38 115 SER A N 1
ATOM 913 C CA . SER A 1 115 ? -0.427 19.766 -2.572 1 98.38 115 SER A CA 1
ATOM 914 C C . SER A 1 115 ? -1.951 19.781 -2.605 1 98.38 115 SER A C 1
ATOM 916 O O . SER A 1 115 ? -2.58 18.781 -2.963 1 98.38 115 SER A O 1
ATOM 918 N N . ALA A 1 116 ? -2.494 20.906 -2.244 1 98.25 116 ALA A N 1
ATOM 919 C CA . ALA A 1 116 ? -3.947 21.062 -2.291 1 98.25 116 ALA A CA 1
ATOM 920 C C . ALA A 1 116 ? -4.465 20.922 -3.719 1 98.25 116 ALA A C 1
ATOM 922 O O . ALA A 1 116 ? -5.52 20.312 -3.945 1 98.25 116 ALA A O 1
ATOM 923 N N . LEU A 1 117 ? -3.793 21.484 -4.629 1 97.62 117 LEU A N 1
ATOM 924 C CA . LEU A 1 117 ? -4.168 21.375 -6.031 1 97.62 117 LEU A CA 1
ATOM 925 C C . LEU A 1 117 ? -4.176 19.906 -6.473 1 97.62 117 LEU A C 1
ATOM 927 O O . LEU A 1 117 ? -5.086 19.469 -7.188 1 97.62 117 LEU A O 1
ATOM 931 N N . MET A 1 118 ? -3.156 19.203 -6.051 1 95.75 118 MET A N 1
ATOM 932 C CA . MET A 1 118 ? -3.117 17.781 -6.379 1 95.75 118 MET A CA 1
ATOM 933 C C . MET A 1 118 ? -4.238 17.031 -5.668 1 95.75 118 MET A C 1
ATOM 935 O O . MET A 1 118 ? -4.777 16.062 -6.203 1 95.75 118 MET A O 1
ATOM 939 N N . GLY A 1 119 ? -4.453 17.484 -4.414 1 95.19 119 GLY A N 1
ATOM 940 C CA . GLY A 1 119 ? -5.586 16.906 -3.711 1 95.19 119 GLY A CA 1
ATOM 941 C C . GLY A 1 119 ? -6.898 17.062 -4.453 1 95.19 119 GLY A C 1
ATOM 942 O O . GLY A 1 119 ? -7.75 16.172 -4.43 1 95.19 119 GLY A O 1
ATOM 943 N N . PHE A 1 120 ? -7.02 18.172 -5.137 1 95.5 120 PHE A N 1
ATOM 944 C CA . PHE A 1 120 ? -8.203 18.422 -5.949 1 95.5 120 PHE A CA 1
ATOM 945 C C . PHE A 1 120 ? -8.273 17.438 -7.113 1 95.5 120 PHE A C 1
ATOM 947 O O . PHE A 1 120 ? -9.344 16.906 -7.426 1 95.5 120 PHE A O 1
ATOM 954 N N . ILE A 1 121 ? -7.199 17.172 -7.664 1 90.88 121 ILE A N 1
ATOM 955 C CA . ILE A 1 121 ? -7.141 16.266 -8.805 1 90.88 121 ILE A CA 1
ATOM 956 C C . ILE A 1 121 ? -7.484 14.844 -8.352 1 90.88 121 ILE A C 1
ATOM 958 O O . ILE A 1 121 ? -8.227 14.133 -9.031 1 90.88 121 ILE A O 1
ATOM 962 N N . VAL A 1 122 ? -6.973 14.445 -7.258 1 87.12 122 VAL A N 1
ATOM 963 C CA . VAL A 1 122 ? -7.176 13.094 -6.75 1 87.12 122 VAL A CA 1
ATOM 964 C C . VAL A 1 122 ? -8.594 12.961 -6.203 1 87.12 122 VAL A C 1
ATOM 966 O O . VAL A 1 122 ? -9.156 11.859 -6.18 1 87.12 122 VAL A O 1
ATOM 969 N N . GLY A 1 123 ? -9.141 14.062 -5.676 1 83.75 123 GLY A N 1
ATOM 970 C CA . GLY A 1 123 ? -10.5 14.039 -5.148 1 83.75 123 GLY A CA 1
ATOM 971 C C . GLY A 1 123 ? -11.547 13.742 -6.207 1 83.75 123 GLY A C 1
ATOM 972 O O . GLY A 1 123 ? -12.578 13.141 -5.914 1 83.75 123 GLY A O 1
ATOM 973 N N . ALA A 1 124 ? -11.258 13.961 -7.422 1 81.25 124 ALA A N 1
ATOM 974 C CA . ALA A 1 124 ? -12.219 13.797 -8.508 1 81.25 124 ALA A CA 1
ATOM 975 C C . ALA A 1 124 ? -12.523 12.32 -8.75 1 81.25 124 ALA A C 1
ATOM 977 O O . ALA A 1 124 ? -13.695 11.93 -8.836 1 81.25 124 ALA A O 1
ATOM 978 N N . PRO A 1 125 ? -11.523 11.539 -8.805 1 78.38 125 PRO A N 1
ATOM 979 C CA . PRO A 1 125 ? -11.812 10.117 -9 1 78.38 125 PRO A CA 1
ATOM 980 C C . PRO A 1 125 ? -12.531 9.484 -7.812 1 78.38 125 PRO A C 1
ATOM 982 O O . PRO A 1 125 ? -13.109 8.406 -7.938 1 78.38 125 PRO A O 1
ATOM 985 N N . SER A 1 126 ? -12.469 10.148 -6.66 1 74.25 126 SER A N 1
ATOM 986 C CA . SER A 1 126 ? -13.133 9.617 -5.477 1 74.25 126 SER A CA 1
ATOM 987 C C . SER A 1 126 ? -14.641 9.484 -5.695 1 74.25 126 SER A C 1
ATOM 989 O O . SER A 1 126 ? -15.312 8.742 -4.984 1 74.25 126 SER A O 1
ATOM 991 N N . LEU A 1 127 ? -15.133 10.195 -6.672 1 72.31 127 LEU A N 1
ATOM 992 C CA . LEU A 1 127 ? -16.547 10.133 -6.992 1 72.31 127 LEU A CA 1
ATOM 993 C C . LEU A 1 127 ? -16.891 8.852 -7.738 1 72.31 127 LEU A C 1
ATOM 995 O O . LEU A 1 127 ? -18.031 8.391 -7.711 1 72.31 127 LEU A O 1
ATOM 999 N N . ARG A 1 128 ? -15.852 8.367 -8.352 1 74.88 128 ARG A N 1
ATOM 1000 C CA . ARG A 1 128 ? -16.141 7.273 -9.266 1 74.88 128 ARG A CA 1
ATOM 1001 C C . ARG A 1 128 ? -15.727 5.934 -8.664 1 74.88 128 ARG A C 1
ATOM 1003 O O . ARG A 1 128 ? -16.109 4.875 -9.164 1 74.88 128 ARG A O 1
ATOM 1010 N N . VAL A 1 129 ? -14.953 6.055 -7.77 1 73.44 129 VAL A N 1
ATOM 1011 C CA . VAL A 1 129 ? -14.375 4.816 -7.25 1 73.44 129 VAL A CA 1
ATOM 1012 C C . VAL A 1 129 ? -14.922 4.547 -5.848 1 73.44 129 VAL A C 1
ATOM 1014 O O . VAL A 1 129 ? -15.156 5.477 -5.074 1 73.44 129 VAL A O 1
ATOM 1017 N N . ARG A 1 130 ? -15.344 3.307 -5.711 1 70.5 130 ARG A N 1
ATOM 1018 C CA . ARG A 1 130 ? -15.852 2.908 -4.398 1 70.5 130 ARG A CA 1
ATOM 1019 C C . ARG A 1 130 ? -14.727 2.885 -3.367 1 70.5 130 ARG A C 1
ATOM 1021 O O . ARG A 1 130 ? -13.547 2.977 -3.723 1 70.5 130 ARG A O 1
ATOM 1028 N N . GLY A 1 131 ? -15.133 2.99 -2.098 1 63.53 131 GLY A N 1
ATOM 1029 C CA . GLY A 1 131 ? -14.242 3.139 -0.959 1 63.53 131 GLY A CA 1
ATOM 1030 C C . GLY A 1 131 ? -13.055 2.199 -1.009 1 63.53 131 GLY A C 1
ATOM 1031 O O . GLY A 1 131 ? -11.922 2.604 -0.728 1 63.53 131 GLY A O 1
ATOM 1032 N N . ASP A 1 132 ? -13.227 0.989 -1.558 1 67.44 132 ASP A N 1
ATOM 1033 C CA . ASP A 1 132 ? -12.148 0.007 -1.466 1 67.44 132 ASP A CA 1
ATOM 1034 C C . ASP A 1 132 ? -11.078 0.264 -2.523 1 67.44 132 ASP A C 1
ATOM 1036 O O . ASP A 1 132 ? -9.883 0.07 -2.27 1 67.44 132 ASP A O 1
ATOM 1040 N N . TYR A 1 133 ? -11.492 0.835 -3.584 1 72.44 133 TYR A N 1
ATOM 1041 C CA . TYR A 1 133 ? -10.547 1.005 -4.676 1 72.44 133 TYR A CA 1
ATOM 1042 C C . TYR A 1 133 ? -9.898 2.383 -4.625 1 72.44 133 TYR A C 1
ATOM 1044 O O . TYR A 1 133 ? -8.859 2.611 -5.254 1 72.44 133 TYR A O 1
ATOM 1052 N N . LEU A 1 134 ? -10.594 3.229 -3.793 1 82.19 134 LEU A N 1
ATOM 1053 C CA . LEU A 1 134 ? -10.016 4.566 -3.676 1 82.19 134 LEU A CA 1
ATOM 1054 C C . LEU A 1 134 ? -8.617 4.508 -3.072 1 82.19 134 LEU A C 1
ATOM 1056 O O . LEU A 1 134 ? -7.738 5.281 -3.455 1 82.19 134 LEU A O 1
ATOM 1060 N N . ALA A 1 135 ? -8.422 3.615 -2.162 1 82.81 135 ALA A N 1
ATOM 1061 C CA . ALA A 1 135 ? -7.109 3.42 -1.551 1 82.81 135 ALA A CA 1
ATOM 1062 C C . ALA A 1 135 ? -6.055 3.115 -2.607 1 82.81 135 ALA A C 1
ATOM 1064 O O . ALA A 1 135 ? -4.953 3.668 -2.57 1 82.81 135 ALA A O 1
ATOM 1065 N N . ILE A 1 136 ? -6.387 2.344 -3.557 1 78.31 136 ILE A N 1
ATOM 1066 C CA . ILE A 1 136 ? -5.453 1.924 -4.598 1 78.31 136 ILE A CA 1
ATOM 1067 C C . ILE A 1 136 ? -5.172 3.092 -5.539 1 78.31 136 ILE A C 1
ATOM 1069 O O . ILE A 1 136 ? -4.035 3.285 -5.977 1 78.31 136 ILE A O 1
ATOM 1073 N N . VAL A 1 137 ? -6.23 3.838 -5.812 1 83.25 137 VAL A N 1
ATOM 1074 C CA . VAL A 1 137 ? -6.09 4.984 -6.703 1 83.25 137 VAL A CA 1
ATOM 1075 C C . VAL A 1 137 ? -5.168 6.023 -6.066 1 83.25 137 VAL A C 1
ATOM 1077 O O . VAL A 1 137 ? -4.285 6.566 -6.73 1 83.25 137 VAL A O 1
ATOM 1080 N N . THR A 1 138 ? -5.438 6.242 -4.824 1 88.69 138 THR A N 1
ATOM 1081 C CA . THR A 1 138 ? -4.641 7.258 -4.152 1 88.69 138 THR A CA 1
ATOM 1082 C C . THR A 1 138 ? -3.207 6.777 -3.947 1 88.69 138 THR A C 1
ATOM 1084 O O . THR A 1 138 ? -2.268 7.574 -3.984 1 88.69 138 THR A O 1
ATOM 1087 N N . TYR A 1 139 ? -3.082 5.508 -3.725 1 85.19 139 TYR A N 1
ATOM 1088 C CA . TYR A 1 139 ? -1.736 4.949 -3.693 1 85.19 139 TYR A CA 1
ATOM 1089 C C . TYR A 1 139 ? -1.044 5.113 -5.039 1 85.19 139 TYR A C 1
ATOM 1091 O O . TYR A 1 139 ? 0.125 5.504 -5.102 1 85.19 139 TYR A O 1
ATOM 1099 N N . GLY A 1 140 ? -1.729 4.719 -6.102 1 83.75 140 GLY A N 1
ATOM 1100 C CA . GLY A 1 140 ? -1.185 4.898 -7.438 1 83.75 140 GLY A CA 1
ATOM 1101 C C . GLY A 1 140 ? -0.74 6.324 -7.711 1 83.75 140 GLY A C 1
ATOM 1102 O O . GLY A 1 140 ? 0.315 6.547 -8.312 1 83.75 140 GLY A O 1
ATOM 1103 N N . PHE A 1 141 ? -1.544 7.246 -7.277 1 87.69 141 PHE A N 1
ATOM 1104 C CA . PHE A 1 141 ? -1.201 8.656 -7.441 1 87.69 141 PHE A CA 1
ATOM 1105 C C . PHE A 1 141 ? 0.108 8.977 -6.734 1 87.69 141 PHE A C 1
ATOM 1107 O O . PHE A 1 141 ? 0.975 9.648 -7.297 1 87.69 141 PHE A O 1
ATOM 1114 N N . SER A 1 142 ? 0.171 8.57 -5.551 1 90.12 142 SER A N 1
ATOM 1115 C CA . SER A 1 142 ? 1.384 8.812 -4.773 1 90.12 142 SER A CA 1
ATOM 1116 C C . SER A 1 142 ? 2.605 8.203 -5.453 1 90.12 142 SER A C 1
ATOM 1118 O O . SER A 1 142 ? 3.684 8.797 -5.453 1 90.12 142 SER A O 1
ATOM 1120 N N . GLU A 1 143 ? 2.408 7.082 -5.988 1 84.25 143 GLU A N 1
ATOM 1121 C CA . GLU A 1 143 ? 3.5 6.41 -6.684 1 84.25 143 GLU A CA 1
ATOM 1122 C C . GLU A 1 143 ? 3.881 7.152 -7.961 1 84.25 143 GLU A C 1
ATOM 1124 O O . GLU A 1 143 ? 5.055 7.199 -8.336 1 84.25 143 GLU A O 1
ATOM 1129 N N . ILE A 1 144 ? 2.922 7.609 -8.648 1 87.06 144 ILE A N 1
ATOM 1130 C CA . ILE A 1 144 ? 3.186 8.391 -9.852 1 87.06 144 ILE A CA 1
ATOM 1131 C C . ILE A 1 144 ? 4.035 9.609 -9.5 1 87.06 144 ILE A C 1
ATOM 1133 O O . ILE A 1 144 ? 5.023 9.906 -10.18 1 87.06 144 ILE A O 1
ATOM 1137 N N . ILE A 1 145 ? 3.662 10.234 -8.414 1 90.81 145 ILE A N 1
ATOM 1138 C CA . ILE A 1 145 ? 4.41 11.406 -7.98 1 90.81 145 ILE A CA 1
ATOM 1139 C C . ILE A 1 145 ? 5.844 11.008 -7.633 1 90.81 145 ILE A C 1
ATOM 1141 O O . ILE A 1 145 ? 6.797 11.664 -8.055 1 90.81 145 ILE A O 1
ATOM 1145 N N . ARG A 1 146 ? 5.941 10.023 -6.852 1 88.75 146 ARG A N 1
ATOM 1146 C CA . ARG A 1 146 ? 7.266 9.547 -6.469 1 88.75 146 ARG A CA 1
ATOM 1147 C C . ARG A 1 146 ? 8.094 9.188 -7.695 1 88.75 146 ARG A C 1
ATOM 1149 O O . ARG A 1 146 ? 9.273 9.555 -7.785 1 88.75 146 ARG A O 1
ATOM 1156 N N . SER A 1 147 ? 7.492 8.523 -8.625 1 84.06 147 SER A N 1
ATOM 1157 C CA . SER A 1 147 ? 8.188 8.117 -9.844 1 84.06 147 SER A CA 1
ATOM 1158 C C . SER A 1 147 ? 8.578 9.336 -10.688 1 84.06 147 SER A C 1
ATOM 1160 O O . SER A 1 147 ? 9.68 9.391 -11.234 1 84.06 147 SER A O 1
ATOM 1162 N N . LEU A 1 148 ? 7.715 10.203 -10.75 1 87 148 LEU A N 1
ATOM 1163 C CA . LEU A 1 148 ? 8 11.43 -11.492 1 87 148 LEU A CA 1
ATOM 1164 C C . LEU A 1 148 ? 9.164 12.188 -10.852 1 87 148 LEU A C 1
ATOM 1166 O O . LEU A 1 148 ? 10.047 12.688 -11.555 1 87 148 LEU A O 1
ATOM 1170 N N . PHE A 1 149 ? 9.141 12.266 -9.562 1 90.38 149 PHE A N 1
ATOM 1171 C CA . PHE A 1 149 ? 10.18 13 -8.852 1 90.38 149 PHE A CA 1
ATOM 1172 C C . PHE A 1 149 ? 11.531 12.297 -9 1 90.38 149 PHE A C 1
ATOM 1174 O O . PHE A 1 149 ? 12.57 12.953 -9.008 1 90.38 149 PHE A O 1
ATOM 1181 N N . ASN A 1 150 ? 11.508 11.047 -9.164 1 85.19 150 ASN A N 1
ATOM 1182 C CA . ASN A 1 150 ? 12.734 10.289 -9.359 1 85.19 150 ASN A CA 1
ATOM 1183 C C . ASN A 1 150 ? 13.289 10.461 -10.773 1 85.19 150 ASN A C 1
ATOM 1185 O O . ASN A 1 150 ? 14.469 10.227 -11.016 1 85.19 150 ASN A O 1
ATOM 1189 N N . ASN A 1 151 ? 12.438 10.898 -11.633 1 82.19 151 ASN A N 1
ATOM 1190 C CA . ASN A 1 151 ? 12.859 10.953 -13.031 1 82.19 151 ASN A CA 1
ATOM 1191 C C . ASN A 1 151 ? 13.039 12.398 -13.5 1 82.19 151 ASN A C 1
ATOM 1193 O O . ASN A 1 151 ? 13.625 12.633 -14.562 1 82.19 151 ASN A O 1
ATOM 1197 N N . LEU A 1 152 ? 12.531 13.289 -12.711 1 84.56 152 LEU A N 1
ATOM 1198 C CA . LEU A 1 152 ? 12.664 14.688 -13.078 1 84.56 152 LEU A CA 1
ATOM 1199 C C . LEU A 1 152 ? 13.969 15.266 -12.547 1 84.56 152 LEU A C 1
ATOM 1201 O O . LEU A 1 152 ? 13.961 16.062 -11.609 1 84.56 152 LEU A O 1
ATOM 1205 N N . GLN A 1 153 ? 14.977 15.008 -13.281 1 82 153 GLN A N 1
ATOM 1206 C CA . GLN A 1 153 ? 16.312 15.414 -12.852 1 82 153 GLN A CA 1
ATOM 1207 C C . GLN A 1 153 ? 16.438 16.938 -12.836 1 82 153 GLN A C 1
ATOM 1209 O O . GLN A 1 153 ? 17.078 17.5 -11.938 1 82 153 GLN A O 1
ATOM 1214 N N . ASN A 1 154 ? 15.742 17.594 -13.711 1 86.12 154 ASN A N 1
ATOM 1215 C CA . ASN A 1 154 ? 15.914 19.047 -13.867 1 86.12 154 ASN A CA 1
ATOM 1216 C C . ASN A 1 154 ? 15.016 19.812 -12.914 1 86.12 154 ASN A C 1
ATOM 1218 O O . ASN A 1 154 ? 15.109 21.047 -12.828 1 86.12 154 ASN A O 1
ATOM 1222 N N . ILE A 1 155 ? 14.211 19.078 -12.172 1 86.94 155 ILE A N 1
ATOM 1223 C CA . ILE A 1 155 ? 13.312 19.781 -11.266 1 86.94 155 ILE A CA 1
ATOM 1224 C C . ILE A 1 155 ? 13.539 19.297 -9.828 1 86.94 155 ILE A C 1
ATOM 1226 O O . ILE A 1 155 ? 13.781 20.109 -8.93 1 86.94 155 ILE A O 1
ATOM 1230 N N . THR A 1 156 ? 13.641 17.984 -9.641 1 88.38 156 THR A N 1
ATOM 1231 C CA . THR A 1 156 ? 13.734 17.438 -8.297 1 88.38 156 THR A CA 1
ATOM 1232 C C . THR A 1 156 ? 15.109 16.812 -8.062 1 88.38 156 THR A C 1
ATOM 1234 O O . THR A 1 156 ? 15.383 16.297 -6.969 1 88.38 156 THR A O 1
ATOM 1237 N N . ASN A 1 157 ? 15.977 16.828 -8.984 1 86.81 157 ASN A N 1
ATOM 1238 C CA . ASN A 1 157 ? 17.312 16.234 -8.914 1 86.81 157 ASN A CA 1
ATOM 1239 C C . ASN A 1 157 ? 17.234 14.711 -8.859 1 86.81 157 ASN A C 1
ATOM 1241 O O . ASN A 1 157 ? 18.188 14.062 -8.398 1 86.81 157 ASN A O 1
ATOM 1245 N N . GLY A 1 158 ? 16.109 14.172 -9.156 1 81.56 158 GLY A N 1
ATOM 1246 C CA . GLY A 1 158 ? 15.93 12.734 -9.312 1 81.56 158 GLY A CA 1
ATOM 1247 C C . GLY A 1 158 ? 16.172 11.961 -8.031 1 81.56 158 GLY A C 1
ATOM 1248 O O . GLY A 1 158 ? 15.742 12.367 -6.957 1 81.56 158 GLY A O 1
ATOM 1249 N N . PRO A 1 159 ? 16.922 10.82 -8.211 1 79.44 159 PRO A N 1
ATOM 1250 C CA . PRO A 1 159 ? 17.156 9.953 -7.055 1 79.44 159 PRO A CA 1
ATOM 1251 C C . PRO A 1 159 ? 18.156 10.555 -6.062 1 79.44 159 PRO A C 1
ATOM 1253 O O . PRO A 1 159 ? 18.234 10.109 -4.914 1 79.44 159 PRO A O 1
ATOM 1256 N N . LEU A 1 160 ? 18.891 11.531 -6.48 1 81.5 160 LEU A N 1
ATOM 1257 C CA . LEU A 1 160 ? 19.875 12.164 -5.613 1 81.5 160 LEU A CA 1
ATOM 1258 C C . LEU A 1 160 ? 19.188 12.984 -4.523 1 81.5 160 LEU A C 1
ATOM 1260 O O . LEU A 1 160 ? 19.75 13.172 -3.439 1 81.5 160 LEU A O 1
ATOM 1264 N N . GLY A 1 161 ? 18.031 13.43 -4.82 1 88.81 161 GLY A N 1
ATOM 1265 C CA . GLY A 1 161 ? 17.312 14.227 -3.842 1 88.81 161 GLY A CA 1
ATOM 1266 C C . GLY A 1 161 ? 17.938 15.594 -3.621 1 88.81 161 GLY A C 1
ATOM 1267 O O . GLY A 1 161 ? 18.719 16.062 -4.445 1 88.81 161 GLY A O 1
ATOM 1268 N N . LEU A 1 162 ? 17.484 16.312 -2.646 1 91.38 162 LEU A N 1
ATOM 1269 C CA . LEU A 1 162 ? 18.016 17.609 -2.225 1 91.38 162 LEU A CA 1
ATOM 1270 C C . LEU A 1 162 ? 18.688 17.516 -0.865 1 91.38 162 LEU A C 1
ATOM 1272 O O . LEU A 1 162 ? 18.109 17 0.092 1 91.38 162 LEU A O 1
ATOM 1276 N N . LYS A 1 163 ? 19.875 17.891 -0.841 1 90.94 163 LYS A N 1
ATOM 1277 C CA . LYS A 1 163 ? 20.656 17.766 0.385 1 90.94 163 LYS A CA 1
ATOM 1278 C C . LYS A 1 163 ? 21.094 19.141 0.893 1 90.94 163 LYS A C 1
ATOM 1280 O O . LYS A 1 163 ? 21.141 20.109 0.132 1 90.94 163 LYS A O 1
ATOM 1285 N N . GLY A 1 164 ? 21.391 19.172 2.268 1 89.25 164 GLY A N 1
ATOM 1286 C CA . GLY A 1 164 ? 21.922 20.391 2.865 1 89.25 164 GLY A CA 1
ATOM 1287 C C . GLY A 1 164 ? 20.891 21.5 2.947 1 89.25 164 GLY A C 1
ATOM 1288 O O . GLY A 1 164 ? 21.219 22.672 2.699 1 89.25 164 GLY A O 1
ATOM 1289 N N . LEU A 1 165 ? 19.688 21.203 3.145 1 90.19 165 LEU A N 1
ATOM 1290 C CA . LEU A 1 165 ? 18.641 22.203 3.262 1 90.19 165 LEU A CA 1
ATOM 1291 C C . LEU A 1 165 ? 18.766 22.984 4.566 1 90.19 165 LEU A C 1
ATOM 1293 O O . LEU A 1 165 ? 19.109 22.406 5.602 1 90.19 165 LEU A O 1
ATOM 1297 N N . PRO A 1 166 ? 18.578 24.25 4.422 1 89.25 166 PRO A N 1
ATOM 1298 C CA . PRO A 1 166 ? 18.594 25.031 5.668 1 89.25 166 PRO A CA 1
ATOM 1299 C C . PRO A 1 166 ? 17.5 24.594 6.645 1 89.25 166 PRO A C 1
ATOM 1301 O O . PRO A 1 166 ? 16.391 24.25 6.23 1 89.25 166 PRO A O 1
ATOM 1304 N N . THR A 1 167 ? 17.844 24.562 7.875 1 87.62 167 THR A N 1
ATOM 1305 C CA . THR A 1 167 ? 16.891 24.141 8.883 1 87.62 167 THR A CA 1
ATOM 1306 C C . THR A 1 167 ? 16.141 25.328 9.469 1 87.62 167 THR A C 1
ATOM 1308 O O . THR A 1 167 ? 16.719 26.141 10.203 1 87.62 167 THR A O 1
ATOM 1311 N N . TYR A 1 168 ? 14.953 25.469 9.039 1 88.44 168 TYR A N 1
ATOM 1312 C CA . TYR A 1 168 ? 14.094 26.516 9.586 1 88.44 168 TYR A CA 1
ATOM 1313 C C . TYR A 1 168 ? 13.094 25.938 10.578 1 88.44 168 TYR A C 1
ATOM 1315 O O . TYR A 1 168 ? 12.547 26.672 11.406 1 88.44 168 TYR A O 1
ATOM 1323 N N . THR A 1 169 ? 12.945 24.672 10.453 1 87.75 169 THR A N 1
ATOM 1324 C CA . THR A 1 169 ? 11.898 24.047 11.25 1 87.75 169 THR A CA 1
ATOM 1325 C C . THR A 1 169 ? 12.305 23.969 12.719 1 87.75 169 THR A C 1
ATOM 1327 O O . THR A 1 169 ? 13.336 23.375 13.055 1 87.75 169 THR A O 1
ATOM 1330 N N . ASN A 1 170 ? 11.594 24.641 13.547 1 91.44 170 ASN A N 1
ATOM 1331 C CA . ASN A 1 170 ? 11.719 24.594 15 1 91.44 170 ASN A CA 1
ATOM 1332 C C . ASN A 1 170 ? 10.367 24.344 15.664 1 91.44 170 ASN A C 1
ATOM 1334 O O . ASN A 1 170 ? 9.367 24.109 14.984 1 91.44 170 ASN A O 1
ATOM 1338 N N . LEU A 1 171 ? 10.359 24.266 16.891 1 93.31 171 LEU A N 1
ATOM 1339 C CA . LEU A 1 171 ? 9.148 23.906 17.625 1 93.31 171 LEU A CA 1
ATOM 1340 C C . LEU A 1 171 ? 8.07 24.969 17.438 1 93.31 171 LEU A C 1
ATOM 1342 O O . LEU A 1 171 ? 6.879 24.656 17.453 1 93.31 171 LEU A O 1
ATOM 1346 N N . TRP A 1 172 ? 8.484 26.188 17.188 1 93.25 172 TRP A N 1
ATOM 1347 C CA . TRP A 1 172 ? 7.512 27.25 16.953 1 93.25 172 TRP A CA 1
ATOM 1348 C C . TRP A 1 172 ? 6.715 26.984 15.672 1 93.25 172 TRP A C 1
ATOM 1350 O O . TRP A 1 172 ? 5.496 27.156 15.648 1 93.25 172 TRP A O 1
ATOM 1360 N N . TRP A 1 173 ? 7.41 26.531 14.672 1 94.75 173 TRP A N 1
ATOM 1361 C CA . TRP A 1 173 ? 6.77 26.281 13.383 1 94.75 173 TRP A CA 1
ATOM 1362 C C . TRP A 1 173 ? 5.867 25.047 13.469 1 94.75 173 TRP A C 1
ATOM 1364 O O . TRP A 1 173 ? 4.691 25.109 13.094 1 94.75 173 TRP A O 1
ATOM 1374 N N . THR A 1 174 ? 6.434 23.969 13.984 1 96.5 174 THR A N 1
ATOM 1375 C CA . THR A 1 174 ? 5.707 22.688 13.977 1 96.5 174 THR A CA 1
ATOM 1376 C C . THR A 1 174 ? 4.484 22.766 14.883 1 96.5 174 THR A C 1
ATOM 1378 O O . THR A 1 174 ? 3.396 22.328 14.508 1 96.5 174 THR A O 1
ATOM 1381 N N . VAL A 1 175 ? 4.609 23.375 16.047 1 96.38 175 VAL A N 1
ATOM 1382 C CA . VAL A 1 175 ? 3.504 23.469 16.984 1 96.38 175 VAL A CA 1
ATOM 1383 C C . VAL A 1 175 ? 2.441 24.422 16.453 1 96.38 175 VAL A C 1
ATOM 1385 O O . VAL A 1 175 ? 1.243 24.156 16.547 1 96.38 175 VAL A O 1
ATOM 1388 N N . SER A 1 176 ? 2.875 25.516 15.898 1 96.75 176 SER A N 1
ATOM 1389 C CA . SER A 1 176 ? 1.926 26.5 15.375 1 96.75 176 SER A CA 1
ATOM 1390 C C . SER A 1 176 ? 1.09 25.906 14.25 1 96.75 176 SER A C 1
ATOM 1392 O O . SER A 1 176 ? -0.132 26.062 14.227 1 96.75 176 SER A O 1
ATOM 1394 N N . TRP A 1 177 ? 1.762 25.219 13.336 1 97.69 177 TRP A N 1
ATOM 1395 C CA . TRP A 1 177 ? 1.024 24.625 12.227 1 97.69 177 TRP A CA 1
ATOM 1396 C C . TRP A 1 177 ? 0.145 23.484 12.711 1 97.69 177 TRP A C 1
ATOM 1398 O O . TRP A 1 177 ? -0.929 23.234 12.156 1 97.69 177 TRP A O 1
ATOM 1408 N N . ALA A 1 178 ? 0.631 22.766 13.703 1 97.94 178 ALA A N 1
ATOM 1409 C CA . ALA A 1 178 ? -0.204 21.719 14.297 1 97.94 178 ALA A CA 1
ATOM 1410 C C . ALA A 1 178 ? -1.478 22.312 14.898 1 97.94 178 ALA A C 1
ATOM 1412 O O . ALA A 1 178 ? -2.57 21.781 14.695 1 97.94 178 ALA A O 1
ATOM 1413 N N . ILE A 1 179 ? -1.329 23.422 15.617 1 96.94 179 ILE A N 1
ATOM 1414 C CA . ILE A 1 179 ? -2.473 24.078 16.234 1 96.94 179 ILE A CA 1
ATOM 1415 C C . ILE A 1 179 ? -3.426 24.578 15.148 1 96.94 179 ILE A C 1
ATOM 1417 O O . ILE A 1 179 ? -4.641 24.391 15.242 1 96.94 179 ILE A O 1
ATOM 1421 N N . VAL A 1 180 ? -2.867 25.172 14.109 1 97.56 180 VAL A N 1
ATOM 1422 C CA . VAL A 1 180 ? -3.689 25.656 13.008 1 97.56 180 VAL A CA 1
ATOM 1423 C C . VAL A 1 180 ? -4.438 24.484 12.367 1 97.56 180 VAL A C 1
ATOM 1425 O O . VAL A 1 180 ? -5.629 24.609 12.062 1 97.56 180 VAL A O 1
ATOM 1428 N N . THR A 1 181 ? -3.713 23.406 12.117 1 98.31 181 THR A N 1
ATOM 1429 C CA . THR A 1 181 ? -4.328 22.219 11.523 1 98.31 181 THR A CA 1
ATOM 1430 C C . THR A 1 181 ? -5.496 21.734 12.375 1 98.31 181 THR A C 1
ATOM 1432 O O . THR A 1 181 ? -6.578 21.469 11.859 1 98.31 181 THR A O 1
ATOM 1435 N N . ILE A 1 182 ? -5.27 21.656 13.68 1 97.19 182 ILE A N 1
ATOM 1436 C CA . ILE A 1 182 ? -6.289 21.156 14.602 1 97.19 182 ILE A CA 1
ATOM 1437 C C . ILE A 1 182 ? -7.492 22.094 14.594 1 97.19 182 ILE A C 1
ATOM 1439 O O . ILE A 1 182 ? -8.641 21.656 14.516 1 97.19 182 ILE A O 1
ATOM 1443 N N . ILE A 1 183 ? -7.258 23.359 14.633 1 96 183 ILE A N 1
ATOM 1444 C CA . ILE A 1 183 ? -8.328 24.344 14.68 1 96 183 ILE A CA 1
ATOM 1445 C C . ILE A 1 183 ? -9.133 24.297 13.383 1 96 183 ILE A C 1
ATOM 1447 O O . ILE A 1 183 ? -10.367 24.266 13.406 1 96 183 ILE A O 1
ATOM 1451 N N . VAL A 1 184 ? -8.445 24.281 12.258 1 97.56 184 VAL A N 1
ATOM 1452 C CA . VAL A 1 184 ? -9.117 24.312 10.969 1 97.56 184 VAL A CA 1
ATOM 1453 C C . VAL A 1 184 ? -9.945 23.031 10.797 1 97.56 184 VAL A C 1
ATOM 1455 O O . VAL A 1 184 ? -11.117 23.109 10.406 1 97.56 184 VAL A O 1
ATOM 1458 N N . ILE A 1 185 ? -9.383 21.922 11.078 1 97.62 185 ILE A N 1
ATOM 1459 C CA . ILE A 1 185 ? -10.086 20.672 10.891 1 97.62 185 ILE A CA 1
ATOM 1460 C C . ILE A 1 185 ? -11.242 20.578 11.883 1 97.62 185 ILE A C 1
ATOM 1462 O O . ILE A 1 185 ? -12.336 20.109 11.531 1 97.62 185 ILE A O 1
ATOM 1466 N N . ARG A 1 186 ? -11.008 21.016 13.102 1 94.31 186 ARG A N 1
ATOM 1467 C CA . ARG A 1 186 ? -12.086 21.016 14.086 1 94.31 186 ARG A CA 1
ATOM 1468 C C . ARG A 1 186 ? -13.234 21.922 13.648 1 94.31 186 ARG A C 1
ATOM 1470 O O . ARG A 1 186 ? -14.398 21.562 13.797 1 94.31 186 ARG A O 1
ATOM 1477 N N . ARG A 1 187 ? -12.922 23.031 13.133 1 95.81 187 ARG A N 1
ATOM 1478 C CA . ARG A 1 187 ? -13.938 23.969 12.656 1 95.81 187 ARG A CA 1
ATOM 1479 C C . ARG A 1 187 ? -14.727 23.359 11.5 1 95.81 187 ARG A C 1
ATOM 1481 O O . ARG A 1 187 ? -15.945 23.531 11.422 1 95.81 187 ARG A O 1
ATOM 1488 N N . ILE A 1 188 ? -14.07 22.656 10.664 1 96.94 188 ILE A N 1
ATOM 1489 C CA . ILE A 1 188 ? -14.734 22.016 9.531 1 96.94 188 ILE A CA 1
ATOM 1490 C C . ILE A 1 188 ? -15.664 20.906 10.031 1 96.94 188 ILE A C 1
ATOM 1492 O O . ILE A 1 188 ? -16.828 20.844 9.641 1 96.94 188 ILE A O 1
ATOM 1496 N N . VAL A 1 189 ? -15.203 20.141 10.938 1 95.25 189 VAL A N 1
ATOM 1497 C CA . VAL A 1 189 ? -15.938 18.984 11.43 1 95.25 189 VAL A CA 1
ATOM 1498 C C . VAL A 1 189 ? -17.172 19.438 12.211 1 95.25 189 VAL A C 1
ATOM 1500 O O . VAL A 1 189 ? -18.219 18.797 12.164 1 95.25 189 VAL A O 1
ATOM 1503 N N . ASP A 1 190 ? -17.031 20.609 12.898 1 93.56 190 ASP A N 1
ATOM 1504 C CA . ASP A 1 190 ? -18.125 21.094 13.727 1 93.56 190 ASP A CA 1
ATOM 1505 C C . ASP A 1 190 ? -19.094 21.953 12.906 1 93.56 190 ASP A C 1
ATOM 1507 O O . ASP A 1 190 ? -20.141 22.359 13.406 1 93.56 190 ASP A O 1
ATOM 1511 N N . SER A 1 191 ? -18.844 22.109 11.703 1 95.94 191 SER A N 1
ATOM 1512 C CA . SER A 1 191 ? -19.703 22.906 10.836 1 95.94 191 SER A CA 1
ATOM 1513 C C . SER A 1 191 ? -20.688 22.031 10.07 1 95.94 191 SER A C 1
ATOM 1515 O O . SER A 1 191 ? -20.797 20.828 10.344 1 95.94 191 SER A O 1
ATOM 1517 N N . SER A 1 192 ? -21.469 22.672 9.141 1 95.56 192 SER A N 1
ATOM 1518 C CA . SER A 1 192 ? -22.406 21.953 8.297 1 95.56 192 SER A CA 1
ATOM 1519 C C . SER A 1 192 ? -21.672 21.031 7.328 1 95.56 192 SER A C 1
ATOM 1521 O O . SER A 1 192 ? -22.188 19.953 6.984 1 95.56 192 SER A O 1
ATOM 1523 N N . TYR A 1 193 ? -20.484 21.422 7.027 1 96.12 193 TYR A N 1
ATOM 1524 C CA . TYR A 1 193 ? -19.672 20.578 6.152 1 96.12 193 TYR A CA 1
ATOM 1525 C C . TYR A 1 193 ? -19.297 19.281 6.848 1 96.12 193 TYR A C 1
ATOM 1527 O O . TYR A 1 193 ? -19.312 18.203 6.23 1 96.12 193 TYR A O 1
ATOM 1535 N N . GLY A 1 194 ? -18.984 19.453 8.094 1 96.19 194 GLY A N 1
ATOM 1536 C CA . GLY A 1 194 ? -18.625 18.266 8.867 1 96.19 194 GLY A CA 1
ATOM 1537 C C . GLY A 1 194 ? -19.766 17.266 8.977 1 96.19 194 GLY A C 1
ATOM 1538 O O . GLY A 1 194 ? -19.531 16.062 8.883 1 96.19 194 GLY A O 1
ATOM 1539 N N . ARG A 1 195 ? -20.938 17.766 9.141 1 96.12 195 ARG A N 1
ATOM 1540 C CA . ARG A 1 195 ? -22.109 16.906 9.211 1 96.12 195 ARG A CA 1
ATOM 1541 C C . ARG A 1 195 ? -22.328 16.188 7.879 1 96.12 195 ARG A C 1
ATOM 1543 O O . ARG A 1 195 ? -22.688 15.008 7.855 1 96.12 195 ARG A O 1
ATOM 1550 N N . ALA A 1 196 ? -22.094 16.938 6.938 1 97.25 196 ALA A N 1
ATOM 1551 C CA . ALA A 1 196 ? -22.219 16.359 5.605 1 97.25 196 ALA A CA 1
ATOM 1552 C C . ALA A 1 196 ? -21.188 15.258 5.387 1 97.25 196 ALA A C 1
ATOM 1554 O O . ALA A 1 196 ? -21.484 14.203 4.828 1 97.25 196 ALA A O 1
ATOM 1555 N N . LEU A 1 197 ? -19.953 15.5 5.801 1 96.94 197 LEU A N 1
ATOM 1556 C CA . LEU A 1 197 ? -18.875 14.523 5.66 1 96.94 197 LEU A CA 1
ATOM 1557 C C . LEU A 1 197 ? -19.188 13.25 6.441 1 96.94 197 LEU A C 1
ATOM 1559 O O . LEU A 1 197 ? -19.016 12.141 5.934 1 96.94 197 LEU A O 1
ATOM 1563 N N . LYS A 1 198 ? -19.688 13.438 7.598 1 96.12 198 LYS A N 1
ATOM 1564 C CA . LYS A 1 198 ? -20.031 12.289 8.43 1 96.12 198 LYS A CA 1
ATOM 1565 C C . LYS A 1 198 ? -21.188 11.5 7.828 1 96.12 198 LYS A C 1
ATOM 1567 O O . LYS A 1 198 ? -21.234 10.273 7.926 1 96.12 198 LYS A O 1
ATOM 1572 N N . ALA A 1 199 ? -22.141 12.195 7.238 1 96.44 199 ALA A N 1
ATOM 1573 C CA . ALA A 1 199 ? -23.25 11.531 6.562 1 96.44 199 ALA A CA 1
ATOM 1574 C C . ALA A 1 199 ? -22.75 10.68 5.395 1 96.44 199 ALA A C 1
ATOM 1576 O O . ALA A 1 199 ? -23.25 9.57 5.172 1 96.44 199 ALA A O 1
ATOM 1577 N N . ILE A 1 200 ? -21.828 11.219 4.719 1 93.75 200 ILE A N 1
ATOM 1578 C CA . ILE A 1 200 ? -21.234 10.5 3.594 1 93.75 200 ILE A CA 1
ATOM 1579 C C . ILE A 1 200 ? -20.531 9.242 4.102 1 93.75 200 ILE A C 1
ATOM 1581 O O . ILE A 1 200 ? -20.625 8.18 3.494 1 93.75 200 ILE A O 1
ATOM 1585 N N . ARG A 1 201 ? -19.812 9.422 5.176 1 92.94 201 ARG A N 1
ATOM 1586 C CA . ARG A 1 201 ? -19.094 8.312 5.789 1 92.94 201 ARG A CA 1
ATOM 1587 C C . ARG A 1 201 ? -20.062 7.184 6.16 1 92.94 201 ARG A C 1
ATOM 1589 O O . ARG A 1 201 ? -19.75 6.008 5.973 1 92.94 201 ARG A O 1
ATOM 1596 N N . ASP A 1 202 ? -21.219 7.582 6.617 1 91.69 202 ASP A N 1
ATOM 1597 C CA . ASP A 1 202 ? -22.172 6.59 7.094 1 91.69 202 ASP A CA 1
ATOM 1598 C C . ASP A 1 202 ? -22.844 5.867 5.926 1 91.69 202 ASP A C 1
ATOM 1600 O O . ASP A 1 202 ? -23 4.645 5.949 1 91.69 202 ASP A O 1
ATOM 1604 N N . ASP A 1 203 ? -23.344 6.609 4.984 1 91.81 203 ASP A N 1
ATOM 1605 C CA . ASP A 1 203 ? -23.984 6.039 3.797 1 91.81 203 ASP A CA 1
ATOM 1606 C C . ASP A 1 203 ? -23.984 7.039 2.643 1 91.81 203 ASP A C 1
ATOM 1608 O O . ASP A 1 203 ? -24.781 7.984 2.637 1 91.81 203 ASP A O 1
ATOM 1612 N N . GLU A 1 204 ? -23.172 6.672 1.723 1 89.75 204 GLU A N 1
ATOM 1613 C CA . GLU A 1 204 ? -23 7.598 0.605 1 89.75 204 GLU A CA 1
ATOM 1614 C C . GLU A 1 204 ? -24.312 7.758 -0.172 1 89.75 204 GLU A C 1
ATOM 1616 O O . GLU A 1 204 ? -24.672 8.867 -0.57 1 89.75 204 GLU A O 1
ATOM 1621 N N . VAL A 1 205 ? -24.984 6.691 -0.424 1 88.5 205 VAL A N 1
ATOM 1622 C CA . VAL A 1 205 ? -26.219 6.707 -1.204 1 88.5 205 VAL A CA 1
ATOM 1623 C C . VAL A 1 205 ? -27.297 7.492 -0.456 1 88.5 205 VAL A C 1
ATOM 1625 O O . VAL A 1 205 ? -27.984 8.328 -1.043 1 88.5 205 VAL A O 1
ATOM 1628 N N . ALA A 1 206 ? -27.359 7.238 0.834 1 93.06 206 ALA A N 1
ATOM 1629 C CA . ALA A 1 206 ? -28.328 7.957 1.658 1 93.06 206 ALA A CA 1
ATOM 1630 C C . ALA A 1 206 ? -28.016 9.445 1.7 1 93.06 206 ALA A C 1
ATOM 1632 O O . ALA A 1 206 ? -28.938 10.281 1.634 1 93.06 206 ALA A O 1
ATOM 1633 N N . ALA A 1 207 ? -26.781 9.773 1.808 1 94.94 207 ALA A N 1
ATOM 1634 C CA . ALA A 1 207 ? -26.359 11.172 1.839 1 94.94 207 ALA A CA 1
ATOM 1635 C C . ALA A 1 207 ? -26.75 11.883 0.548 1 94.94 207 ALA A C 1
ATOM 1637 O O . ALA A 1 207 ? -27.25 13.016 0.581 1 94.94 207 ALA A O 1
ATOM 1638 N N . GLU A 1 208 ? -26.547 11.211 -0.574 1 93.31 208 GLU A N 1
ATOM 1639 C CA . GLU A 1 208 ? -26.906 11.789 -1.867 1 93.31 208 GLU A CA 1
ATOM 1640 C C . GLU A 1 208 ? -28.406 12.008 -1.983 1 93.31 208 GLU A C 1
ATOM 1642 O O . GLU A 1 208 ? -28.859 13.016 -2.535 1 93.31 208 GLU A O 1
ATOM 1647 N N . ASN A 1 209 ? -29.141 11.125 -1.477 1 95.62 209 ASN A N 1
ATOM 1648 C CA . ASN A 1 209 ? -30.609 11.219 -1.526 1 95.62 209 ASN A CA 1
ATOM 1649 C C . ASN A 1 209 ? -31.125 12.344 -0.637 1 95.62 209 ASN A C 1
ATOM 1651 O O . ASN A 1 209 ? -32.219 12.859 -0.864 1 95.62 209 ASN A O 1
ATOM 1655 N N . LEU A 1 210 ? -30.328 12.727 0.336 1 95.31 210 LEU A N 1
ATOM 1656 C CA . LEU A 1 210 ? -30.688 13.828 1.224 1 95.31 210 LEU A CA 1
ATOM 1657 C C . LEU A 1 210 ? -30.297 15.172 0.616 1 95.31 210 LEU A C 1
ATOM 1659 O O . LEU A 1 210 ? -30.5 16.219 1.229 1 95.31 210 LEU A O 1
ATOM 1663 N N . GLY A 1 211 ? -29.641 15.109 -0.545 1 94.69 211 GLY A N 1
ATOM 1664 C CA . GLY A 1 211 ? -29.312 16.328 -1.267 1 94.69 211 GLY A CA 1
ATOM 1665 C C . GLY A 1 211 ? -27.891 16.797 -1.034 1 94.69 211 GLY A C 1
ATOM 1666 O O . GLY A 1 211 ? -27.516 17.891 -1.446 1 94.69 211 GLY A O 1
ATOM 1667 N N . ILE A 1 212 ? -27.141 16.016 -0.372 1 95.75 212 ILE A N 1
ATOM 1668 C CA . ILE A 1 212 ? -25.75 16.391 -0.122 1 95.75 212 ILE A CA 1
ATOM 1669 C C . ILE A 1 212 ? -24.922 16.188 -1.392 1 95.75 212 ILE A C 1
ATOM 1671 O O . ILE A 1 212 ? -25 15.125 -2.027 1 95.75 212 ILE A O 1
ATOM 1675 N N . AS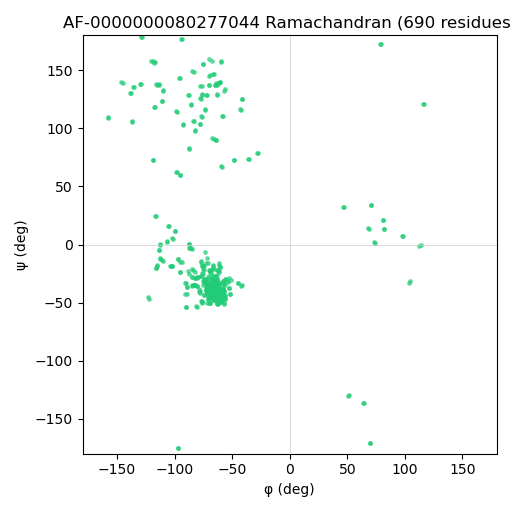N A 1 213 ? -24.188 17.203 -1.766 1 95.19 213 ASN A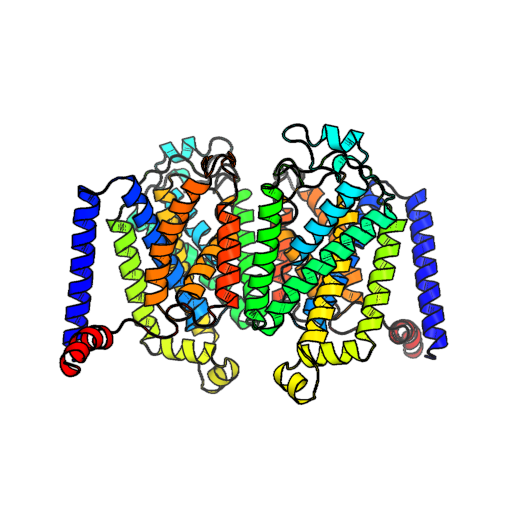 N 1
ATOM 1676 C CA . ASN A 1 213 ? -23.297 17.094 -2.922 1 95.19 213 ASN A CA 1
ATOM 1677 C C . ASN A 1 213 ? -22.031 16.297 -2.586 1 95.19 213 ASN A C 1
ATOM 1679 O O . ASN A 1 213 ? -21.141 16.812 -1.916 1 95.19 213 ASN A O 1
ATOM 1683 N N . LEU A 1 214 ? -21.938 15.164 -3.115 1 93 214 LEU A N 1
ATOM 1684 C CA . LEU A 1 214 ? -20.828 14.281 -2.797 1 93 214 LEU A CA 1
ATOM 1685 C C . LEU A 1 214 ? -19.516 14.836 -3.324 1 93 214 LEU A C 1
ATOM 1687 O O . LEU A 1 214 ? -18.5 14.82 -2.623 1 93 214 LEU A O 1
ATOM 1691 N N . PHE A 1 215 ? -19.547 15.383 -4.492 1 91.44 215 PHE A N 1
ATOM 1692 C CA . PHE A 1 215 ? -18.344 15.875 -5.133 1 91.44 215 PHE A CA 1
ATOM 1693 C C . PHE A 1 215 ? -17.719 17 -4.324 1 91.44 215 PHE A C 1
ATOM 1695 O O . PHE A 1 215 ? -16.531 16.953 -3.986 1 91.44 215 PHE A O 1
ATOM 1702 N N . LYS A 1 216 ? -18.484 17.891 -4.031 1 94.31 216 LYS A N 1
ATOM 1703 C CA . LYS A 1 216 ? -18 19.078 -3.332 1 94.31 216 LYS A CA 1
ATOM 1704 C C . LYS A 1 216 ? -17.391 18.719 -1.979 1 94.31 216 LYS A C 1
ATOM 1706 O O . LYS A 1 216 ? -16.312 19.203 -1.626 1 94.31 216 LYS A O 1
ATOM 1711 N N . HIS A 1 217 ? -18.047 17.859 -1.28 1 95.5 217 HIS A N 1
ATOM 1712 C CA . HIS A 1 217 ? -17.625 17.562 0.085 1 95.5 217 HIS A CA 1
ATOM 1713 C C . HIS A 1 217 ? -16.422 16.609 0.103 1 95.5 217 HIS A C 1
ATOM 1715 O O . HIS A 1 217 ? -15.508 16.781 0.91 1 95.5 217 HIS A O 1
ATOM 1721 N N . LYS A 1 218 ? -16.391 15.664 -0.764 1 93.81 218 LYS A N 1
ATOM 1722 C CA . LYS A 1 218 ? -15.234 14.773 -0.844 1 93.81 218 LYS A CA 1
ATOM 1723 C C . LYS A 1 218 ? -13.984 15.516 -1.307 1 93.81 218 LYS A C 1
ATOM 1725 O O . LYS A 1 218 ? -12.906 15.336 -0.746 1 93.81 218 LYS A O 1
ATOM 1730 N N . VAL A 1 219 ? -14.219 16.328 -2.256 1 94.81 219 VAL A N 1
ATOM 1731 C CA . VAL A 1 219 ? -13.102 17.094 -2.785 1 94.81 219 VAL A CA 1
ATOM 1732 C C . VAL A 1 219 ? -12.578 18.062 -1.716 1 94.81 219 VAL A C 1
ATOM 1734 O O . VAL A 1 219 ? -11.367 18.25 -1.586 1 94.81 219 VAL A O 1
ATOM 1737 N N . LEU A 1 220 ? -13.461 18.609 -1.019 1 96.25 220 LEU A N 1
ATOM 1738 C CA . LEU A 1 220 ? -13.062 19.5 0.064 1 96.25 220 LEU A CA 1
ATOM 1739 C C . LEU A 1 220 ? -12.18 18.781 1.073 1 96.25 220 LEU A C 1
ATOM 1741 O O . LEU A 1 220 ? -11.156 19.312 1.507 1 96.25 220 LEU A O 1
ATOM 1745 N N . ALA A 1 221 ? -12.594 17.609 1.438 1 96.56 221 ALA A N 1
ATOM 1746 C CA . ALA A 1 221 ? -11.828 16.812 2.396 1 96.56 221 ALA A CA 1
ATOM 1747 C C . ALA A 1 221 ? -10.422 16.516 1.867 1 96.56 221 ALA A C 1
ATOM 1749 O O . ALA A 1 221 ? -9.438 16.672 2.594 1 96.56 221 ALA A O 1
ATOM 1750 N N . PHE A 1 222 ? -10.344 16.203 0.6 1 97.06 222 PHE A N 1
ATOM 1751 C CA . PHE A 1 222 ? -9.055 15.875 -0.002 1 97.06 222 PHE A CA 1
ATOM 1752 C C . PHE A 1 222 ? -8.18 17.109 -0.134 1 97.06 222 PHE A C 1
ATOM 1754 O O . PHE A 1 222 ? -6.977 17.062 0.115 1 97.06 222 PHE A O 1
ATOM 1761 N N . VAL A 1 223 ? -8.766 18.203 -0.51 1 97.88 223 VAL A N 1
ATOM 1762 C CA . VAL A 1 223 ? -8.023 19.438 -0.722 1 97.88 223 VAL A CA 1
ATOM 1763 C C . VAL A 1 223 ? -7.449 19.922 0.604 1 97.88 223 VAL A C 1
ATOM 1765 O O . VAL A 1 223 ? -6.258 20.234 0.695 1 97.88 223 VAL A O 1
ATOM 1768 N N . VAL A 1 224 ? -8.266 19.938 1.617 1 98.25 224 VAL A N 1
ATOM 1769 C CA . VAL A 1 224 ? -7.824 20.406 2.928 1 98.25 224 VAL A CA 1
ATOM 1770 C C . VAL A 1 224 ? -6.801 19.438 3.508 1 98.25 224 VAL A C 1
ATOM 1772 O O . VAL A 1 224 ? -5.766 19.859 4.031 1 98.25 224 VAL A O 1
ATOM 1775 N N . GLY A 1 225 ? -7.117 18.172 3.387 1 98.19 225 GLY A N 1
ATOM 1776 C CA . GLY A 1 225 ? -6.184 17.156 3.859 1 98.19 225 GLY A CA 1
ATOM 1777 C C . GLY A 1 225 ? -4.836 17.219 3.168 1 98.19 225 GLY A C 1
ATOM 1778 O O . GLY A 1 225 ? -3.793 17.172 3.824 1 98.19 225 GLY A O 1
ATOM 1779 N N . ALA A 1 226 ? -4.883 17.359 1.887 1 98.25 226 ALA A N 1
ATOM 1780 C CA . ALA A 1 226 ? -3.656 17.422 1.093 1 98.25 226 ALA A CA 1
ATOM 1781 C C . ALA A 1 226 ? -2.857 18.688 1.412 1 98.25 226 ALA A C 1
ATOM 1783 O O . ALA A 1 226 ? -1.625 18.656 1.43 1 98.25 226 ALA A O 1
ATOM 1784 N N . PHE A 1 227 ? -3.543 19.797 1.647 1 98.69 227 PHE A N 1
ATOM 1785 C CA . PHE A 1 227 ? -2.883 21.047 1.979 1 98.69 227 PHE A CA 1
ATOM 1786 C C . PHE A 1 227 ? -2.002 20.891 3.211 1 98.69 227 PHE A C 1
ATOM 1788 O O . PHE A 1 227 ? -0.815 21.219 3.182 1 98.69 227 PHE A O 1
ATOM 1795 N N . PHE A 1 228 ? -2.568 20.344 4.211 1 98.81 228 PHE A N 1
ATOM 1796 C CA . PHE A 1 228 ? -1.831 20.219 5.461 1 98.81 228 PHE A CA 1
ATOM 1797 C C . PHE A 1 228 ? -0.789 19.109 5.371 1 98.81 228 PHE A C 1
ATOM 1799 O O . PHE A 1 228 ? 0.267 19.188 6 1 98.81 228 PHE A O 1
ATOM 1806 N N . ALA A 1 229 ? -1.068 18.078 4.586 1 98.44 229 ALA A N 1
ATOM 1807 C CA . ALA A 1 229 ? -0.042 17.062 4.328 1 98.44 229 ALA A CA 1
ATOM 1808 C C . ALA A 1 229 ? 1.178 17.688 3.654 1 98.44 229 ALA A C 1
ATOM 1810 O O . ALA A 1 229 ? 2.316 17.328 3.971 1 98.44 229 ALA A O 1
ATOM 1811 N N . GLY A 1 230 ? 0.883 18.578 2.752 1 98.5 230 GLY A N 1
ATOM 1812 C CA . GLY A 1 230 ? 1.967 19.297 2.094 1 98.5 230 GLY A CA 1
ATOM 1813 C C . GLY A 1 230 ? 2.773 20.156 3.043 1 98.5 230 GLY A C 1
ATOM 1814 O O . GLY A 1 230 ? 4.004 20.188 2.973 1 98.5 230 GLY A O 1
ATOM 1815 N N . ILE A 1 231 ? 2.078 20.859 3.904 1 98.56 231 ILE A N 1
ATOM 1816 C CA . ILE A 1 231 ? 2.746 21.688 4.906 1 98.56 231 ILE A CA 1
ATOM 1817 C C . ILE A 1 231 ? 3.652 20.812 5.77 1 98.56 231 ILE A C 1
ATOM 1819 O O . ILE A 1 231 ? 4.809 21.156 6.023 1 98.56 231 ILE A O 1
ATOM 1823 N N . ALA A 1 232 ? 3.139 19.703 6.176 1 98.38 232 ALA A N 1
ATOM 1824 C CA . ALA A 1 232 ? 3.91 18.781 6.996 1 98.38 232 ALA A CA 1
ATOM 1825 C C . ALA A 1 232 ? 5.137 18.266 6.246 1 98.38 232 ALA A C 1
ATOM 1827 O O . ALA A 1 232 ? 6.211 18.109 6.832 1 98.38 232 ALA A O 1
ATOM 1828 N N . GLY A 1 233 ? 4.945 18 5.02 1 97.19 233 GLY A N 1
ATOM 1829 C CA . GLY A 1 233 ? 6.078 17.578 4.207 1 97.19 233 GLY A CA 1
ATOM 1830 C C . GLY A 1 233 ? 7.172 18.625 4.129 1 97.19 233 GLY A C 1
ATOM 1831 O O . GLY A 1 233 ? 8.359 18.297 4.219 1 97.19 233 GLY A O 1
ATOM 1832 N N . GLY A 1 234 ? 6.742 19.844 3.924 1 97.38 234 GLY A N 1
ATOM 1833 C CA . GLY A 1 234 ? 7.707 20.922 3.912 1 97.38 234 GLY A CA 1
ATOM 1834 C C . GLY A 1 234 ? 8.453 21.078 5.227 1 97.38 234 GLY A C 1
ATOM 1835 O O . GLY A 1 234 ? 9.664 21.312 5.234 1 97.38 234 GLY A O 1
ATOM 1836 N N . LEU A 1 235 ? 7.754 20.984 6.312 1 97.62 235 LEU A N 1
ATOM 1837 C CA . LEU A 1 235 ? 8.367 21.062 7.633 1 97.62 235 LEU A CA 1
ATOM 1838 C C . LEU A 1 235 ? 9.344 19.922 7.852 1 97.62 235 LEU A C 1
ATOM 1840 O O . LEU A 1 235 ? 10.43 20.125 8.398 1 97.62 235 LEU A O 1
ATOM 1844 N N . LEU A 1 236 ? 8.977 18.797 7.402 1 95.38 236 LEU A N 1
ATOM 1845 C CA . LEU A 1 236 ? 9.812 17.609 7.578 1 95.38 236 LEU A CA 1
ATOM 1846 C C . LEU A 1 236 ? 11.102 17.734 6.766 1 95.38 236 LEU A C 1
ATOM 1848 O O . LEU A 1 236 ? 12.18 17.391 7.254 1 95.38 236 LEU A O 1
ATOM 1852 N N . GLY A 1 237 ? 10.93 18.141 5.59 1 93.56 237 GLY A N 1
ATOM 1853 C CA . GLY A 1 237 ? 12.102 18.328 4.754 1 93.56 237 GLY A CA 1
ATOM 1854 C C . GLY A 1 237 ? 13.117 19.281 5.363 1 93.56 237 GLY A C 1
ATOM 1855 O O . GLY A 1 237 ? 14.312 19.016 5.352 1 93.56 237 GLY A O 1
ATOM 1856 N N . SER A 1 238 ? 12.617 20.375 5.855 1 94.31 238 SER A N 1
ATOM 1857 C CA . SER A 1 238 ? 13.5 21.359 6.484 1 94.31 238 SER A CA 1
ATOM 1858 C C . SER A 1 238 ? 14.102 20.812 7.773 1 94.31 238 SER A C 1
ATOM 1860 O O . SER A 1 238 ? 15.234 21.156 8.125 1 94.31 238 SER A O 1
ATOM 1862 N N . LEU A 1 239 ? 13.375 20.031 8.43 1 93 239 LEU A N 1
ATOM 1863 C CA . LEU A 1 239 ? 13.852 19.438 9.672 1 93 239 LEU A CA 1
ATOM 1864 C C . LEU A 1 239 ? 14.977 18.453 9.406 1 93 239 LEU A C 1
ATOM 1866 O O . LEU A 1 239 ? 15.992 18.438 10.102 1 93 239 LEU A O 1
ATOM 1870 N N . LEU A 1 240 ? 14.859 17.625 8.406 1 90.88 240 LEU A N 1
ATOM 1871 C CA . LEU A 1 240 ? 15.812 16.562 8.086 1 90.88 240 LEU A C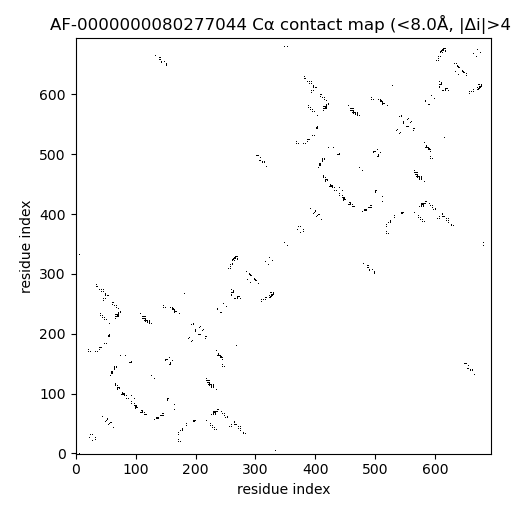A 1
ATOM 1872 C C . LEU A 1 240 ? 16.969 17.109 7.262 1 90.88 240 LEU A C 1
ATOM 1874 O O . LEU A 1 240 ? 18.016 16.469 7.148 1 90.88 240 LEU A O 1
ATOM 1878 N N . MET A 1 241 ? 16.781 18.156 6.648 1 91.31 241 MET A N 1
ATOM 1879 C CA . MET A 1 241 ? 17.797 18.859 5.867 1 91.31 241 MET A CA 1
ATOM 1880 C C . MET A 1 241 ? 18.094 18.125 4.562 1 91.31 241 MET A C 1
ATOM 1882 O O . MET A 1 241 ? 19 18.5 3.818 1 91.31 241 MET A O 1
ATOM 1886 N N . THR A 1 242 ? 17.391 17.078 4.359 1 91.19 242 THR A N 1
ATOM 1887 C CA . THR A 1 242 ? 17.5 16.312 3.129 1 91.19 242 THR A CA 1
ATOM 1888 C C . THR A 1 242 ? 16.156 15.711 2.738 1 91.19 242 THR A C 1
ATOM 1890 O O . THR A 1 242 ? 15.352 15.367 3.604 1 91.19 242 THR A O 1
ATOM 1893 N N . ILE A 1 243 ? 15.922 15.766 1.457 1 92.44 243 ILE A N 1
ATOM 1894 C CA . ILE A 1 243 ? 14.711 15.141 0.953 1 92.44 243 ILE A CA 1
ATOM 1895 C C . ILE A 1 243 ? 15.055 14.227 -0.226 1 92.44 243 ILE A C 1
ATOM 1897 O O . ILE A 1 243 ? 15.914 14.562 -1.046 1 92.44 243 ILE A O 1
ATOM 1901 N N . ASP A 1 244 ? 14.438 13.102 -0.229 1 91.75 244 ASP A N 1
ATOM 1902 C CA . ASP A 1 244 ? 14.555 12.125 -1.309 1 91.75 244 ASP A CA 1
ATOM 1903 C C . ASP A 1 244 ? 13.188 11.555 -1.686 1 91.75 244 ASP A C 1
ATOM 1905 O O . ASP A 1 244 ? 12.352 11.305 -0.815 1 91.75 244 ASP A O 1
ATOM 1909 N N . PRO A 1 245 ? 12.992 11.484 -2.99 1 88.88 245 PRO A N 1
ATOM 1910 C CA . PRO A 1 245 ? 11.688 10.977 -3.42 1 88.88 245 PRO A CA 1
ATOM 1911 C C . PRO A 1 245 ? 11.375 9.602 -2.846 1 88.88 245 PRO A C 1
ATOM 1913 O O . PRO A 1 245 ? 10.211 9.297 -2.572 1 88.88 245 PRO A O 1
ATOM 1916 N N . ASN A 1 246 ? 12.328 8.797 -2.59 1 83.62 246 ASN A N 1
ATOM 1917 C CA . ASN A 1 246 ? 12.117 7.43 -2.137 1 83.62 246 ASN A CA 1
ATOM 1918 C C . ASN A 1 246 ? 11.742 7.379 -0.658 1 83.62 246 ASN A C 1
ATOM 1920 O O . ASN A 1 246 ? 11.258 6.355 -0.168 1 83.62 246 ASN A O 1
ATOM 1924 N N . SER A 1 247 ? 11.977 8.453 -0.024 1 83.12 247 SER A N 1
ATOM 1925 C CA . SER A 1 247 ? 11.609 8.508 1.387 1 83.12 247 SER A CA 1
ATOM 1926 C C . SER A 1 247 ? 10.094 8.656 1.561 1 83.12 247 SER A C 1
ATOM 1928 O O . SER A 1 247 ? 9.562 8.359 2.629 1 83.12 247 SER A O 1
ATOM 1930 N N . PHE A 1 248 ? 9.469 9.141 0.545 1 88.44 248 PHE A N 1
ATOM 1931 C CA . PHE A 1 248 ? 8.023 9.336 0.599 1 88.44 248 PHE A CA 1
ATOM 1932 C C . PHE A 1 248 ? 7.293 8.141 -0.004 1 88.44 248 PHE A C 1
ATOM 1934 O O . PHE A 1 248 ? 6.52 8.289 -0.95 1 88.44 248 PHE A O 1
ATOM 1941 N N . SER A 1 249 ? 7.543 7.07 0.595 1 83.44 249 SER A N 1
ATOM 1942 C CA . SER A 1 249 ? 6.945 5.828 0.128 1 83.44 249 SER A CA 1
ATOM 1943 C C . SER A 1 249 ? 5.648 5.523 0.876 1 83.44 249 SER A C 1
ATOM 1945 O O . SER A 1 249 ? 5.258 6.27 1.777 1 83.44 249 SER A O 1
ATOM 1947 N N . ILE A 1 250 ? 4.973 4.469 0.519 1 81.69 250 ILE A N 1
ATOM 1948 C CA . ILE A 1 250 ? 3.717 4.039 1.121 1 81.69 250 ILE A CA 1
ATOM 1949 C C . ILE A 1 250 ? 3.936 3.721 2.598 1 81.69 250 ILE A C 1
ATOM 1951 O O . ILE A 1 250 ? 3.006 3.814 3.404 1 81.69 250 ILE A O 1
ATOM 1955 N N . LEU A 1 251 ? 5.148 3.43 2.926 1 79.88 251 LEU A N 1
ATOM 1956 C CA . LEU A 1 251 ? 5.449 3.121 4.32 1 79.88 251 LEU A CA 1
ATOM 1957 C C . LEU A 1 251 ? 5.137 4.312 5.223 1 79.88 251 LEU A C 1
ATOM 1959 O O . LEU A 1 251 ? 4.688 4.133 6.355 1 79.88 251 LEU A O 1
ATOM 1963 N N . PHE A 1 252 ? 5.391 5.398 4.637 1 86.38 252 PHE A N 1
ATOM 1964 C CA . PHE A 1 252 ? 5.113 6.609 5.402 1 86.38 252 PHE A CA 1
ATOM 1965 C C . PHE A 1 252 ? 3.617 6.777 5.625 1 86.38 252 PHE A C 1
ATOM 1967 O O . PHE A 1 252 ? 3.182 7.094 6.734 1 86.38 252 PHE A O 1
ATOM 1974 N N . THR A 1 253 ? 2.871 6.602 4.598 1 89.69 253 THR A N 1
ATOM 1975 C CA . THR A 1 253 ? 1.42 6.676 4.723 1 89.69 253 THR A CA 1
ATOM 1976 C C . THR A 1 253 ? 0.901 5.621 5.691 1 89.69 253 THR A C 1
ATOM 1978 O O . THR A 1 253 ? -0.031 5.875 6.457 1 89.69 253 THR A O 1
ATOM 1981 N N . TYR A 1 254 ? 1.515 4.551 5.598 1 83.81 254 TYR A N 1
ATOM 1982 C CA . TYR A 1 254 ? 1.139 3.457 6.488 1 83.81 254 TYR A CA 1
ATOM 1983 C C . TYR A 1 254 ? 1.349 3.848 7.945 1 83.81 254 TYR A C 1
ATOM 1985 O O . TYR A 1 254 ? 0.548 3.486 8.812 1 83.81 254 TYR A O 1
ATOM 1993 N N . GLN A 1 255 ? 2.412 4.5 8.227 1 87.88 255 GLN A N 1
ATOM 1994 C CA . GLN A 1 255 ? 2.67 4.965 9.586 1 87.88 255 GLN A CA 1
ATOM 1995 C C . GLN A 1 255 ? 1.581 5.926 10.055 1 87.88 255 GLN A C 1
ATOM 1997 O O . GLN A 1 255 ? 1.104 5.824 11.188 1 87.88 255 GLN A O 1
ATOM 2002 N N . ILE A 1 256 ? 1.18 6.754 9.195 1 93.5 256 ILE A N 1
ATOM 2003 C CA . ILE A 1 256 ? 0.164 7.738 9.547 1 93.5 256 ILE A CA 1
ATOM 2004 C C . ILE A 1 256 ? -1.176 7.043 9.773 1 93.5 256 ILE A C 1
ATOM 2006 O O . ILE A 1 256 ? -1.916 7.391 10.695 1 93.5 256 ILE A O 1
ATOM 2010 N N . ILE A 1 257 ? -1.459 6.086 8.969 1 90.75 257 ILE A N 1
ATOM 2011 C CA . ILE A 1 257 ? -2.697 5.328 9.117 1 90.75 257 ILE A CA 1
ATOM 2012 C C . ILE A 1 257 ? -2.709 4.617 10.469 1 90.75 257 ILE A C 1
ATOM 2014 O O . ILE A 1 257 ? -3.734 4.59 11.156 1 90.75 257 ILE A O 1
ATOM 2018 N N . THR A 1 258 ? -1.533 4.07 10.797 1 88.69 258 THR A N 1
ATOM 2019 C CA . THR A 1 258 ? -1.431 3.393 12.078 1 88.69 258 THR A CA 1
ATOM 2020 C C . THR A 1 258 ? -1.744 4.352 13.227 1 88.69 258 THR A C 1
ATOM 2022 O O . THR A 1 258 ? -2.439 3.988 14.18 1 88.69 258 THR A O 1
ATOM 2025 N N . ILE A 1 259 ? -1.289 5.551 13.07 1 93.38 259 ILE A N 1
ATOM 2026 C CA . ILE A 1 259 ? -1.505 6.555 14.102 1 93.38 259 ILE A CA 1
ATOM 2027 C C . ILE A 1 259 ? -2.998 6.848 14.234 1 93.38 259 ILE A C 1
ATOM 2029 O O . ILE A 1 259 ? -3.543 6.844 15.344 1 93.38 259 ILE A O 1
ATOM 2033 N N . ILE A 1 260 ? -3.682 7.043 13.148 1 93.44 260 ILE A N 1
ATOM 2034 C CA . ILE A 1 260 ? -5.074 7.473 13.242 1 93.44 260 ILE A CA 1
ATOM 2035 C C . ILE A 1 260 ? -5.957 6.281 13.609 1 93.44 260 ILE A C 1
ATOM 2037 O O . ILE A 1 260 ? -7.004 6.449 14.234 1 93.44 260 ILE A O 1
ATOM 2041 N N . LEU A 1 261 ? -5.527 5.113 13.25 1 89.06 261 LEU A N 1
ATOM 2042 C CA . LEU A 1 261 ? -6.285 3.93 13.648 1 89.06 261 LEU A CA 1
ATOM 2043 C C . LEU A 1 261 ? -6.141 3.67 15.148 1 89.06 261 LEU A C 1
ATOM 2045 O O . LEU A 1 261 ? -7.121 3.346 15.82 1 89.06 261 LEU A O 1
ATOM 2049 N N . LEU A 1 262 ? -4.918 3.83 15.547 1 90.06 262 LEU A N 1
ATOM 2050 C CA . LEU A 1 262 ? -4.656 3.621 16.969 1 90.06 262 LEU A CA 1
ATOM 2051 C C . LEU A 1 262 ? -5.312 4.715 17.812 1 90.06 262 LEU A C 1
ATOM 2053 O O . LEU A 1 262 ? -5.773 4.453 18.922 1 90.06 262 LEU A O 1
ATOM 2057 N N . GLY A 1 263 ? -5.234 5.898 17.344 1 92.44 263 GLY A N 1
ATOM 2058 C CA . GLY A 1 263 ? -5.867 7.004 18.047 1 92.44 263 GLY A CA 1
ATOM 2059 C C . GLY A 1 263 ? -7.383 6.938 18.016 1 92.44 263 GLY A C 1
ATOM 2060 O O . GLY A 1 263 ? -8.047 7.465 18.922 1 92.44 263 GLY A O 1
ATOM 2061 N N . GLY A 1 264 ? -7.953 6.395 17.016 1 89.94 264 GLY A N 1
ATOM 2062 C CA . GLY A 1 264 ? -9.383 6.367 16.766 1 89.94 264 GLY A CA 1
ATOM 2063 C C . GLY A 1 264 ? -9.789 7.125 15.523 1 89.94 264 GLY A C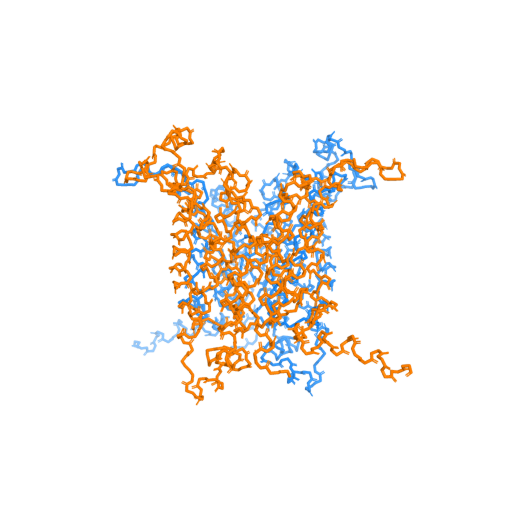 1
ATOM 2064 O O . GLY A 1 264 ? -9.57 8.336 15.422 1 89.94 264 GLY A O 1
ATOM 2065 N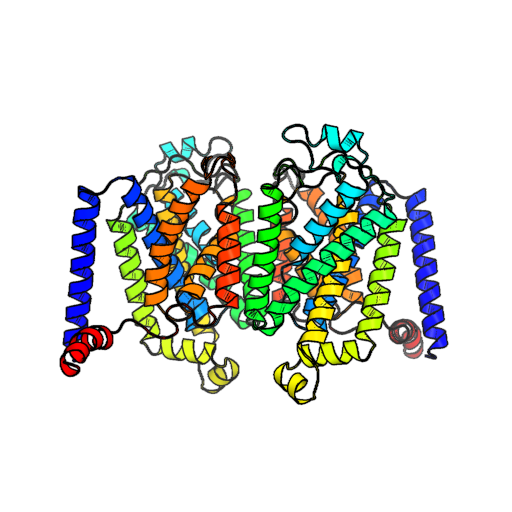 N . LEU A 1 265 ? -10.398 6.402 14.633 1 89.75 265 LEU A N 1
ATOM 2066 C CA . LEU A 1 265 ? -10.844 7.055 13.406 1 89.75 265 LEU A CA 1
ATOM 2067 C C . LEU A 1 265 ? -11.891 8.125 13.711 1 89.75 265 LEU A C 1
ATOM 2069 O O . LEU A 1 265 ? -12.859 7.867 14.43 1 89.75 265 LEU A O 1
ATOM 2073 N N . GLY A 1 266 ? -11.695 9.266 13.227 1 91.94 266 GLY A N 1
ATOM 2074 C CA . GLY A 1 266 ? -12.633 10.352 13.469 1 91.94 266 GLY A CA 1
ATOM 2075 C C . GLY A 1 266 ? -12.422 11.039 14.805 1 91.94 266 GLY A C 1
ATOM 2076 O O . GLY A 1 266 ? -13.32 11.711 15.305 1 91.94 266 GLY A O 1
ATOM 2077 N N . ASN A 1 267 ? -11.312 10.758 15.383 1 94.38 267 ASN A N 1
ATOM 2078 C CA . ASN A 1 267 ? -10.977 11.367 16.656 1 94.38 267 ASN A CA 1
ATOM 2079 C C . ASN A 1 267 ? -9.719 12.227 16.562 1 94.38 267 ASN A C 1
ATOM 2081 O O . ASN A 1 267 ? -8.625 11.711 16.359 1 94.38 267 ASN A O 1
ATOM 2085 N N . ILE A 1 268 ? -9.914 13.492 16.828 1 95.44 268 ILE A N 1
ATOM 2086 C CA . ILE A 1 268 ? -8.797 14.422 16.703 1 95.44 268 ILE A CA 1
ATOM 2087 C C . ILE A 1 268 ? -7.871 14.297 17.906 1 95.44 268 ILE A C 1
ATOM 2089 O O . ILE A 1 268 ? -6.648 14.219 17.75 1 95.44 268 ILE A O 1
ATOM 2093 N N . THR A 1 269 ? -8.406 14.172 19.062 1 94.5 269 THR A N 1
ATOM 2094 C CA . THR A 1 269 ? -7.617 14.078 20.281 1 94.5 269 THR A CA 1
ATOM 2095 C C . THR A 1 269 ? -6.754 12.82 20.281 1 94.5 269 THR A C 1
ATOM 2097 O O . THR A 1 269 ? -5.566 12.867 20.609 1 94.5 269 THR A O 1
ATOM 2100 N N . GLY A 1 270 ? -7.375 11.734 19.922 1 94 270 GLY A N 1
ATOM 2101 C CA . GLY A 1 270 ? -6.633 10.484 19.828 1 94 270 GLY A CA 1
ATOM 2102 C C . GLY A 1 270 ? -5.492 10.547 18.828 1 94 270 GLY A C 1
ATOM 2103 O O . GLY A 1 270 ? -4.398 10.039 19.078 1 94 270 GLY A O 1
ATOM 2104 N N . SER A 1 271 ? -5.73 11.195 17.734 1 95.56 271 SER A N 1
ATOM 2105 C CA . SER A 1 271 ? -4.703 11.336 16.703 1 95.56 271 SER A CA 1
ATOM 2106 C C . SER A 1 271 ? -3.51 12.141 17.219 1 95.56 271 SER A C 1
ATOM 2108 O O . SER A 1 271 ? -2.359 11.805 16.938 1 95.56 271 SER A O 1
ATOM 2110 N N . VAL A 1 272 ? -3.82 13.195 17.984 1 96.25 272 VAL A N 1
ATOM 2111 C CA . VAL A 1 272 ? -2.771 14.062 18.5 1 96.25 272 VAL A CA 1
ATOM 2112 C C . VAL A 1 272 ? -1.918 13.305 19.516 1 96.25 272 VAL A C 1
ATOM 2114 O O . VAL A 1 272 ? -0.689 13.297 19.422 1 96.25 272 VAL A O 1
ATOM 2117 N N . ILE A 1 273 ? -2.504 12.602 20.406 1 95.25 273 ILE A N 1
ATOM 2118 C CA . ILE A 1 273 ? -1.808 11.906 21.484 1 95.25 273 ILE A CA 1
ATOM 2119 C C . ILE A 1 273 ? -0.975 10.766 20.906 1 95.25 273 ILE A C 1
ATOM 2121 O O . ILE A 1 273 ? 0.204 10.617 21.234 1 95.25 273 ILE A O 1
ATOM 2125 N N . VAL A 1 274 ? -1.568 10.047 20.047 1 94.94 274 VAL A N 1
ATOM 2126 C CA . VAL A 1 274 ? -0.886 8.883 19.484 1 94.94 274 VAL A CA 1
ATOM 2127 C C . VAL A 1 274 ? 0.243 9.344 18.562 1 94.94 274 VAL A C 1
ATOM 2129 O O . VAL A 1 274 ? 1.298 8.711 18.5 1 94.94 274 VAL A O 1
ATOM 2132 N N . ALA A 1 275 ? 0.001 10.422 17.891 1 96.94 275 ALA A N 1
ATOM 2133 C CA . ALA A 1 275 ? 1.043 10.945 17 1 96.94 275 ALA A CA 1
ATOM 2134 C C . ALA A 1 275 ? 2.299 11.305 17.797 1 96.94 275 ALA A C 1
ATOM 2136 O O . ALA A 1 275 ? 3.41 10.93 17.406 1 96.94 275 ALA A O 1
ATOM 2137 N N . ILE A 1 276 ? 2.131 12.016 18.859 1 95.69 276 ILE A N 1
ATOM 2138 C CA . ILE A 1 276 ? 3.258 12.406 19.703 1 95.69 276 ILE A CA 1
ATOM 2139 C C . ILE A 1 276 ? 3.904 11.164 20.312 1 95.69 276 ILE A C 1
ATOM 2141 O O . ILE A 1 276 ? 5.129 11.031 20.297 1 95.69 276 ILE A O 1
ATOM 2145 N N . GLY A 1 277 ? 3.109 10.266 20.828 1 93.62 277 GLY A N 1
ATOM 2146 C CA . GLY A 1 277 ? 3.631 9.016 21.359 1 93.62 277 GLY A CA 1
ATOM 2147 C C . GLY A 1 277 ? 4.375 8.195 20.328 1 93.62 277 GLY A C 1
ATOM 2148 O O . GLY A 1 277 ? 5.395 7.574 20.641 1 93.62 277 GLY A O 1
ATOM 2149 N N . PHE A 1 278 ? 3.85 8.234 19.188 1 91.19 278 PHE A N 1
ATOM 2150 C CA . PHE A 1 278 ? 4.453 7.477 18.094 1 91.19 278 PHE A CA 1
ATOM 2151 C C . PHE A 1 278 ? 5.844 8.008 17.766 1 91.19 278 PHE A C 1
ATOM 2153 O O . PHE A 1 278 ? 6.754 7.234 17.484 1 91.19 278 PHE A O 1
ATOM 2160 N N . ALA A 1 279 ? 5.965 9.273 17.766 1 91.81 279 ALA A N 1
ATOM 2161 C CA . ALA A 1 279 ? 7.27 9.875 17.5 1 91.81 279 ALA A CA 1
ATOM 2162 C C . ALA A 1 279 ? 8.289 9.43 18.547 1 91.81 279 ALA A C 1
ATOM 2164 O O . ALA A 1 279 ? 9.438 9.117 18.203 1 91.81 279 ALA A O 1
ATOM 2165 N N . PHE A 1 280 ? 7.887 9.391 19.734 1 89.88 280 PHE A N 1
ATOM 2166 C CA . PHE A 1 280 ? 8.781 8.945 20.797 1 89.88 280 PHE A CA 1
ATOM 2167 C C . PHE A 1 280 ? 9.07 7.457 20.672 1 89.88 280 PHE A C 1
ATOM 2169 O O . PHE A 1 280 ? 10.195 7.016 20.906 1 89.88 280 PHE A O 1
ATOM 2176 N N . LEU A 1 281 ? 8.078 6.742 20.281 1 85.06 281 LEU A N 1
ATOM 2177 C CA . LEU A 1 281 ? 8.25 5.305 20.109 1 85.06 281 LEU A CA 1
ATOM 2178 C C . LEU A 1 281 ? 9.25 5.012 18.984 1 85.06 281 LEU A C 1
ATOM 2180 O O . LEU A 1 281 ? 10.109 4.137 19.141 1 85.06 281 LEU A O 1
ATOM 2184 N N . MET A 1 282 ? 9.078 5.723 17.969 1 81.31 282 MET A N 1
ATOM 2185 C CA . MET A 1 282 ? 9.953 5.508 16.812 1 81.31 282 MET A CA 1
ATOM 2186 C C . MET A 1 282 ? 11.406 5.801 17.172 1 81.31 282 MET A C 1
ATOM 2188 O O . MET A 1 282 ? 12.312 5.094 16.719 1 81.31 282 MET A O 1
ATOM 2192 N N . GLU A 1 283 ? 11.586 6.762 17.891 1 76.88 283 GLU A N 1
ATOM 2193 C CA . GLU A 1 283 ? 12.945 7.105 18.297 1 76.88 283 GLU A CA 1
ATOM 2194 C C . GLU A 1 283 ? 13.484 6.105 19.312 1 76.88 283 GLU A C 1
ATOM 2196 O O . GLU A 1 283 ? 14.672 5.762 19.297 1 76.88 283 GLU A O 1
ATOM 2201 N N . ALA A 1 284 ? 12.672 5.684 20.141 1 77.56 284 ALA A N 1
ATOM 2202 C CA . ALA A 1 284 ? 13.086 4.672 21.094 1 77.56 284 ALA A CA 1
ATOM 2203 C C . ALA A 1 284 ? 13.516 3.387 20.406 1 77.56 284 ALA A C 1
ATOM 2205 O O . ALA A 1 284 ? 14.453 2.715 20.844 1 77.56 284 ALA A O 1
ATOM 2206 N N . LEU A 1 285 ? 12.859 3.111 19.312 1 74.06 285 LEU A N 1
ATOM 2207 C CA . LEU A 1 285 ? 13.164 1.903 18.547 1 74.06 285 LEU A CA 1
ATOM 2208 C C . LEU A 1 285 ? 14.477 2.061 17.781 1 74.06 285 LEU A C 1
ATOM 2210 O O . LEU A 1 285 ? 15.133 1.069 17.453 1 74.06 285 LEU A O 1
ATOM 2214 N N . ARG A 1 286 ? 14.727 3.264 17.359 1 68.75 286 ARG A N 1
ATOM 2215 C CA . ARG A 1 286 ? 16.016 3.502 16.734 1 68.75 286 ARG A CA 1
ATOM 2216 C C . ARG A 1 286 ? 17.156 3.031 17.641 1 68.75 286 ARG A C 1
ATOM 2218 O O . ARG A 1 286 ? 18.172 2.531 17.156 1 68.75 286 ARG A O 1
ATOM 2225 N N . PHE A 1 287 ? 16.984 3.219 18.906 1 61.44 287 PHE A N 1
ATOM 2226 C CA . PHE A 1 287 ? 17.969 2.748 19.859 1 61.44 287 PHE A CA 1
ATOM 2227 C C . PHE A 1 287 ? 18.094 1.229 19.828 1 61.44 287 PHE A C 1
ATOM 2229 O O . PHE A 1 287 ? 19.156 0.674 20.078 1 61.44 287 PHE A O 1
ATOM 2236 N N . VAL A 1 288 ? 16.891 0.684 19.453 1 56.72 288 VAL A N 1
ATOM 2237 C CA . VAL A 1 288 ? 16.891 -0.773 19.359 1 56.72 288 VAL A CA 1
ATOM 2238 C C . VAL A 1 288 ? 17.656 -1.213 18.109 1 56.72 288 VAL A C 1
ATOM 2240 O O . VAL A 1 288 ? 18.141 -2.34 18.047 1 56.72 288 VAL A O 1
ATOM 2243 N N . GLU A 1 289 ? 17.609 -0.405 17.109 1 56.72 289 GLU A N 1
ATOM 2244 C CA . GLU A 1 289 ? 18.344 -0.7 15.883 1 56.72 289 GLU A CA 1
ATOM 2245 C C . GLU A 1 289 ? 19.844 -0.614 16.109 1 56.72 289 GLU A C 1
ATOM 2247 O O . GLU A 1 289 ? 20.625 -1.196 15.344 1 56.72 289 GLU A O 1
ATOM 2252 N N . MET A 1 290 ? 20.25 0.08 17.094 1 52.06 290 MET A N 1
ATOM 2253 C CA . MET A 1 290 ? 21.672 0.078 17.484 1 52.06 290 MET A CA 1
ATOM 2254 C C . MET A 1 290 ? 22.047 -1.245 18.141 1 52.06 290 MET A C 1
ATOM 2256 O O . MET A 1 290 ? 21.219 -1.883 18.797 1 52.06 290 MET A O 1
ATOM 2260 N N . PRO A 1 291 ? 23.094 -1.868 17.672 1 48.88 291 PRO A N 1
ATOM 2261 C CA . PRO A 1 291 ? 23.531 -3.146 18.25 1 48.88 291 PRO A CA 1
ATOM 2262 C C . PRO A 1 291 ? 23.312 -3.227 19.75 1 48.88 291 PRO A C 1
ATOM 2264 O O . PRO A 1 291 ? 23.672 -2.297 20.484 1 48.88 291 PRO A O 1
ATOM 2267 N N . MET A 1 292 ? 22.25 -3.371 20.344 1 45.09 292 MET A N 1
ATOM 2268 C CA . MET A 1 292 ? 22.156 -3.443 21.797 1 45.09 292 MET A CA 1
ATOM 2269 C C . MET A 1 292 ? 22.391 -4.867 22.297 1 45.09 292 MET A C 1
ATOM 2271 O O . MET A 1 292 ? 22 -5.828 21.625 1 45.09 292 MET A O 1
ATOM 2275 N N . LYS A 1 293 ? 23.406 -5.062 23.141 1 42.38 293 LYS A N 1
ATOM 2276 C CA . LYS A 1 293 ? 23.672 -6.285 23.891 1 42.38 293 LYS A CA 1
ATOM 2277 C C . LYS A 1 293 ? 22.5 -6.629 24.812 1 42.38 293 LYS A C 1
ATOM 2279 O O . LYS A 1 293 ? 22.312 -5.988 25.844 1 42.38 293 LYS A O 1
ATOM 2284 N N . ILE A 1 294 ? 21.344 -6.984 24.5 1 36.91 294 ILE A N 1
ATOM 2285 C CA . ILE A 1 294 ? 20.406 -7.316 25.562 1 36.91 294 ILE A CA 1
ATOM 2286 C C . ILE A 1 294 ? 20.531 -8.797 25.922 1 36.91 294 ILE A C 1
ATOM 2288 O O . ILE A 1 294 ? 20.359 -9.664 25.078 1 36.91 294 ILE A O 1
ATOM 2292 N N . PHE A 1 295 ? 20.688 -9.195 27.156 1 36.88 295 PHE A N 1
ATOM 2293 C CA . PHE A 1 295 ? 20.906 -10.406 27.938 1 36.88 295 PHE A CA 1
ATOM 2294 C C . PHE A 1 295 ? 22 -11.258 27.312 1 36.88 295 PHE A C 1
ATOM 2296 O O . PHE A 1 295 ? 21.891 -12.484 27.25 1 36.88 295 PHE A O 1
ATOM 2303 N N . GLY A 1 296 ? 23.062 -10.734 26.641 1 41.34 296 GLY A N 1
ATOM 2304 C CA . GLY A 1 296 ? 24.234 -11.445 26.156 1 41.34 296 GLY A CA 1
ATOM 2305 C C . GLY A 1 296 ? 24.219 -11.68 24.672 1 41.34 296 GLY A C 1
ATOM 2306 O O . GLY A 1 296 ? 25.188 -12.195 24.094 1 41.34 296 GLY A O 1
ATOM 2307 N N . ILE A 1 297 ? 23.094 -11.844 24.078 1 40.22 297 ILE A N 1
ATOM 2308 C CA . ILE A 1 297 ? 23.047 -12.133 22.641 1 40.22 297 ILE A CA 1
ATOM 2309 C C . ILE A 1 297 ? 23.156 -10.828 21.859 1 40.22 297 ILE A C 1
ATOM 2311 O O . ILE A 1 297 ? 22.422 -9.867 22.125 1 40.22 297 ILE A O 1
ATOM 2315 N N . THR A 1 298 ? 24.25 -10.391 21.359 1 42.03 298 THR A N 1
ATOM 2316 C CA . THR A 1 298 ? 24.578 -9.242 20.516 1 42.03 298 THR A CA 1
ATOM 2317 C C . THR A 1 298 ? 23.625 -9.148 19.328 1 42.03 298 THR A C 1
ATOM 2319 O O . THR A 1 298 ? 23.688 -9.977 18.406 1 42.03 298 THR A O 1
ATOM 2322 N N . ILE A 1 299 ? 22.453 -8.789 19.5 1 44.69 299 ILE A N 1
ATOM 2323 C CA . ILE A 1 299 ? 21.594 -8.602 18.344 1 44.69 299 ILE A CA 1
ATOM 2324 C C . ILE A 1 299 ? 22.125 -7.461 17.484 1 44.69 299 ILE A C 1
ATOM 2326 O O . ILE A 1 299 ? 22.219 -6.32 17.938 1 44.69 299 ILE A O 1
ATOM 2330 N N . PRO A 1 300 ? 22.906 -7.613 16.594 1 47.97 300 PRO A N 1
ATOM 2331 C CA . PRO A 1 300 ? 23.453 -6.566 15.727 1 47.97 300 PRO A CA 1
ATOM 2332 C C . PRO A 1 300 ? 22.391 -5.547 15.297 1 47.97 300 PRO A C 1
ATOM 2334 O O . PRO A 1 300 ? 21.203 -5.844 15.305 1 47.97 300 PRO A O 1
ATOM 2337 N N . GLY A 1 301 ? 22.562 -4.246 15.5 1 48.75 301 GLY A N 1
ATOM 2338 C CA . GLY A 1 301 ? 21.719 -3.152 15.047 1 48.75 301 GLY A CA 1
ATOM 2339 C C . GLY A 1 301 ? 20.953 -3.48 13.773 1 48.75 301 GLY A C 1
ATOM 2340 O O . GLY A 1 301 ? 21.547 -3.906 12.781 1 48.75 301 GLY A O 1
ATOM 2341 N N . ILE A 1 302 ? 19.828 -4.242 13.812 1 51.53 302 ILE A N 1
ATOM 2342 C CA . ILE A 1 302 ? 19.094 -4.801 12.688 1 51.53 302 ILE A CA 1
ATOM 2343 C C . ILE A 1 302 ? 18.438 -3.676 11.883 1 51.53 302 ILE A C 1
ATOM 2345 O O . ILE A 1 302 ? 17.547 -2.982 12.391 1 51.53 302 ILE A O 1
ATOM 2349 N N . LEU A 1 303 ? 19.094 -3.117 10.844 1 53.41 303 LEU A N 1
ATOM 2350 C CA . LEU A 1 303 ? 18.516 -2.199 9.867 1 53.41 303 LEU A CA 1
ATOM 2351 C C . LEU A 1 303 ? 17.141 -2.664 9.422 1 53.41 303 LEU A C 1
ATOM 2353 O O . LEU A 1 303 ? 16.938 -3.852 9.156 1 53.41 303 LEU A O 1
ATOM 2357 N N . GLY A 1 304 ? 16.031 -1.986 9.633 1 59.66 304 GLY A N 1
ATOM 2358 C CA . GLY A 1 304 ? 14.695 -2.309 9.156 1 59.66 304 GLY A CA 1
ATOM 2359 C C . GLY A 1 304 ? 13.734 -2.697 10.266 1 59.66 304 GLY A C 1
ATOM 2360 O O . GLY A 1 304 ? 12.555 -2.941 10.016 1 59.66 304 GLY A O 1
ATOM 2361 N N . MET A 1 305 ? 14.227 -2.709 11.398 1 65.06 305 MET A N 1
ATOM 2362 C CA . MET A 1 305 ? 13.406 -3.1 12.539 1 65.06 305 MET A CA 1
ATOM 2363 C C . MET A 1 305 ? 12.25 -2.125 12.742 1 65.06 305 MET A C 1
ATOM 2365 O O . MET A 1 305 ? 11.156 -2.527 13.141 1 65.06 305 MET A O 1
ATOM 2369 N N . ARG A 1 306 ? 12.578 -0.884 12.414 1 71.69 306 ARG A N 1
ATOM 2370 C CA . ARG A 1 306 ? 11.516 0.098 12.57 1 71.69 306 ARG A CA 1
ATOM 2371 C C . ARG A 1 306 ? 10.305 -0.263 11.703 1 71.69 306 ARG A C 1
ATOM 2373 O O . ARG A 1 306 ? 9.164 -0.221 12.172 1 71.69 306 ARG A O 1
ATOM 2380 N N . MET A 1 307 ? 10.641 -0.67 10.523 1 72.62 307 MET A N 1
ATOM 2381 C CA . MET A 1 307 ? 9.555 -1.029 9.617 1 72.62 307 MET A CA 1
ATOM 2382 C C . MET A 1 307 ? 8.805 -2.256 10.125 1 72.62 307 MET A C 1
ATOM 2384 O O . MET A 1 307 ? 7.586 -2.346 9.977 1 72.62 307 MET A O 1
ATOM 2388 N N . LEU A 1 308 ? 9.523 -3.164 10.719 1 74.88 308 LEU A N 1
ATOM 2389 C CA . LEU A 1 308 ? 8.914 -4.375 11.258 1 74.88 308 LEU A CA 1
ATOM 2390 C C . LEU A 1 308 ? 7.973 -4.051 12.406 1 74.88 308 LEU A C 1
ATOM 2392 O O . LEU A 1 308 ? 6.844 -4.547 12.461 1 74.88 308 LEU A O 1
ATOM 2396 N N . ILE A 1 309 ? 8.406 -3.256 13.242 1 77.62 309 ILE A N 1
ATOM 2397 C CA . ILE A 1 309 ? 7.613 -2.902 14.422 1 77.62 309 ILE A CA 1
ATOM 2398 C C . ILE A 1 309 ? 6.352 -2.162 13.984 1 77.62 309 ILE A C 1
ATOM 2400 O O . ILE A 1 309 ? 5.262 -2.428 14.492 1 77.62 309 ILE A O 1
ATOM 2404 N N . PHE A 1 310 ? 6.527 -1.315 13 1 77.12 310 PHE A N 1
ATOM 2405 C CA . PHE A 1 310 ? 5.375 -0.581 12.492 1 77.12 310 PHE A CA 1
ATOM 2406 C C . PHE A 1 310 ? 4.34 -1.533 11.906 1 77.12 310 PHE A C 1
ATOM 2408 O O . PHE A 1 310 ? 3.139 -1.358 12.117 1 77.12 310 PHE A O 1
ATOM 2415 N N . SER A 1 311 ? 4.902 -2.41 11.234 1 77.25 311 SER A N 1
ATOM 2416 C CA . SER A 1 311 ? 3.992 -3.367 10.609 1 77.25 311 SER A CA 1
ATOM 2417 C C . SER A 1 311 ? 3.27 -4.203 11.664 1 77.25 311 SER A C 1
ATOM 2419 O O . SER A 1 311 ? 2.072 -4.465 11.539 1 77.25 311 SER A O 1
ATOM 2421 N N . ILE A 1 312 ? 3.986 -4.535 12.641 1 83.5 312 ILE A N 1
ATOM 2422 C CA . ILE A 1 312 ? 3.393 -5.312 13.719 1 83.5 312 ILE A CA 1
ATOM 2423 C C . ILE A 1 312 ? 2.379 -4.453 14.477 1 83.5 312 ILE A C 1
ATOM 2425 O O . ILE A 1 312 ? 1.282 -4.918 14.797 1 83.5 312 ILE A O 1
ATOM 2429 N N . LEU A 1 313 ? 2.76 -3.232 14.711 1 83.69 313 LEU A N 1
ATOM 2430 C CA . LEU A 1 313 ? 1.867 -2.318 15.414 1 83.69 313 LEU A CA 1
ATOM 2431 C C . LEU A 1 313 ? 0.57 -2.119 14.633 1 83.69 313 LEU A C 1
ATOM 2433 O O . LEU A 1 313 ? -0.512 -2.082 15.227 1 83.69 313 LEU A O 1
ATOM 2437 N N . LEU A 1 314 ? 0.75 -1.916 13.406 1 80.19 314 LEU A N 1
ATOM 2438 C CA . LEU A 1 314 ? -0.428 -1.752 12.562 1 80.19 314 LEU A CA 1
ATOM 2439 C C . LEU A 1 314 ? -1.327 -2.98 12.641 1 80.19 314 LEU A C 1
ATOM 2441 O O . LEU A 1 314 ? -2.543 -2.857 12.805 1 80.19 314 LEU A O 1
ATOM 2445 N N . MET A 1 315 ? -0.672 -4.129 12.523 1 80.06 315 MET A N 1
ATOM 2446 C CA . MET A 1 315 ? -1.427 -5.379 12.562 1 80.06 315 MET A CA 1
ATOM 2447 C C . MET A 1 315 ? -2.156 -5.527 13.891 1 80.06 315 MET A C 1
ATOM 2449 O O . MET A 1 315 ? -3.35 -5.836 13.922 1 80.06 315 MET A O 1
ATOM 2453 N N . ILE A 1 316 ? -1.487 -5.258 14.961 1 82.94 316 ILE A N 1
ATOM 2454 C CA . ILE A 1 316 ? -2.072 -5.363 16.297 1 82.94 316 ILE A CA 1
ATOM 2455 C C . ILE A 1 316 ? -3.213 -4.359 16.438 1 82.94 316 ILE A C 1
ATOM 2457 O O . ILE A 1 316 ? -4.266 -4.68 17 1 82.94 316 ILE A O 1
ATOM 2461 N N . THR A 1 317 ? -2.98 -3.18 15.977 1 80.94 317 THR A N 1
ATOM 2462 C CA . THR A 1 317 ? -3.979 -2.123 16.094 1 80.94 317 THR A CA 1
ATOM 2463 C C . THR A 1 317 ? -5.27 -2.514 15.383 1 80.94 317 THR A C 1
ATOM 2465 O O . THR A 1 317 ? -6.355 -2.402 15.953 1 80.94 317 THR A O 1
ATOM 2468 N N . ILE A 1 318 ? -5.172 -3.037 14.234 1 76.38 318 ILE A N 1
ATOM 2469 C CA . ILE A 1 318 ? -6.352 -3.354 13.438 1 76.38 318 ILE A CA 1
ATOM 2470 C C . ILE A 1 318 ? -7.066 -4.562 14.031 1 76.38 318 ILE A C 1
ATOM 2472 O O . ILE A 1 318 ? -8.297 -4.633 14.016 1 76.38 318 ILE A O 1
ATOM 2476 N N . LEU A 1 319 ? -6.285 -5.457 14.625 1 77.62 319 LEU A N 1
ATOM 2477 C CA . LEU A 1 319 ? -6.855 -6.703 15.117 1 77.62 319 LEU A CA 1
ATOM 2478 C C . LEU A 1 319 ? -7.48 -6.508 16.5 1 77.62 319 LEU A C 1
ATOM 2480 O O . LEU A 1 319 ? -8.516 -7.105 16.797 1 77.62 319 LEU A O 1
ATOM 2484 N N . PHE A 1 320 ? -6.848 -5.625 17.297 1 80.81 320 PHE A N 1
ATOM 2485 C CA . PHE A 1 320 ? -7.266 -5.594 18.688 1 80.81 320 PHE A CA 1
ATOM 2486 C C . PHE A 1 320 ? -7.883 -4.242 19.031 1 80.81 320 PHE A C 1
ATOM 2488 O O . PHE A 1 320 ? -8.555 -4.109 20.062 1 80.81 320 PHE A O 1
ATOM 2495 N N . PHE A 1 321 ? -7.598 -3.258 18.266 1 79.19 321 PHE A N 1
ATOM 2496 C CA . PHE A 1 321 ? -8.125 -1.932 18.578 1 79.19 321 PHE A CA 1
ATOM 2497 C C . PHE A 1 321 ? -9.023 -1.435 17.453 1 79.19 321 PHE A C 1
ATOM 2499 O O . PHE A 1 321 ? -8.758 -0.392 16.844 1 79.19 321 PHE A O 1
ATOM 2506 N N . ARG A 1 322 ? -10.125 -1.974 17.359 1 74.5 322 ARG A N 1
ATOM 2507 C CA . ARG A 1 322 ? -11.055 -1.665 16.266 1 74.5 322 ARG A CA 1
ATOM 2508 C C . ARG A 1 322 ? -11.57 -0.234 16.375 1 74.5 322 ARG A C 1
ATOM 2510 O O . ARG A 1 322 ? -11.875 0.402 15.367 1 74.5 322 ARG A O 1
ATOM 2517 N N . GLN A 1 323 ? -11.648 0.245 17.578 1 80.88 323 GLN A N 1
ATOM 2518 C CA . GLN A 1 323 ? -12.156 1.604 17.766 1 80.88 323 GLN A CA 1
ATOM 2519 C C . GLN A 1 323 ? -11.023 2.564 18.125 1 80.88 323 GLN A C 1
ATOM 2521 O O . GLN A 1 323 ? -11.25 3.768 18.266 1 80.88 323 GLN A O 1
ATOM 2526 N N . GLY A 1 324 ? -9.852 2.037 18.141 1 83.25 324 GLY A N 1
ATOM 2527 C CA . GLY A 1 324 ? -8.727 2.842 18.578 1 83.25 324 GLY A CA 1
ATOM 2528 C C . GLY A 1 324 ? -8.641 2.969 20.094 1 83.25 324 GLY A C 1
ATOM 2529 O O . GLY A 1 324 ? -9.531 2.504 20.812 1 83.25 324 GLY A O 1
ATOM 2530 N N . LEU A 1 325 ? -7.641 3.518 20.578 1 84.31 325 LEU A N 1
ATOM 2531 C CA . LEU A 1 325 ? -7.418 3.688 22.016 1 84.31 325 LEU A CA 1
ATOM 2532 C C . LEU A 1 325 ? -8.43 4.668 22.609 1 84.31 325 LEU A C 1
ATOM 2534 O O . LEU A 1 325 ? -8.844 4.516 23.75 1 84.31 325 LEU A O 1
ATOM 2538 N N . PHE A 1 326 ? -8.852 5.609 21.703 1 85.19 326 PHE A N 1
ATOM 2539 C CA . PHE A 1 326 ? -9.719 6.664 22.219 1 85.19 326 PHE A CA 1
ATOM 2540 C C . PHE A 1 326 ? -11.117 6.551 21.625 1 85.19 326 PHE A C 1
ATOM 2542 O O . PHE A 1 326 ? -12.047 7.223 22.078 1 85.19 326 PHE A O 1
ATOM 2549 N N . GLY A 1 327 ? -11.281 5.684 20.766 1 76.38 327 GLY A N 1
ATOM 2550 C CA . GLY A 1 327 ? -12.586 5.512 20.156 1 76.38 327 GLY A CA 1
ATOM 2551 C C . GLY A 1 327 ? -13.172 6.805 19.625 1 76.38 327 GLY A C 1
ATOM 2552 O O . GLY A 1 327 ? -12.516 7.535 18.891 1 76.38 327 GLY A O 1
ATOM 2553 N N . GLN A 1 328 ? -14.445 7.082 20.016 1 75.62 328 GLN A N 1
ATOM 2554 C CA . GLN A 1 328 ? -15.125 8.297 19.562 1 75.62 328 GLN A CA 1
ATOM 2555 C C . GLN A 1 328 ? -15.086 9.375 20.641 1 75.62 328 GLN A C 1
ATOM 2557 O O . GLN A 1 328 ? -15.719 10.422 20.516 1 75.62 328 GLN A O 1
ATOM 2562 N N . ARG A 1 329 ? -14.289 9.172 21.672 1 72.94 329 ARG A N 1
ATOM 2563 C CA . ARG A 1 329 ? -14.219 10.109 22.781 1 72.94 329 ARG A CA 1
ATOM 2564 C C . ARG A 1 329 ? -13.258 11.258 22.469 1 72.94 329 ARG A C 1
ATOM 2566 O O . ARG A 1 329 ? -12.062 11.039 22.297 1 72.94 329 ARG A O 1
ATOM 2573 N N . GLU A 1 330 ? -13.812 12.305 22.234 1 80 330 GLU A N 1
ATOM 2574 C CA . GLU A 1 330 ? -13.008 13.5 21.969 1 80 330 GLU A CA 1
ATOM 2575 C C . GLU A 1 330 ? -12.828 14.336 23.234 1 80 330 GLU A C 1
ATOM 2577 O O . GLU A 1 330 ? -13.672 14.305 24.125 1 80 330 GLU A O 1
ATOM 2582 N N . PHE A 1 331 ? -11.703 14.867 23.312 1 73.12 331 PHE A N 1
ATOM 2583 C CA . PHE A 1 331 ? -11.453 15.742 24.453 1 73.12 331 PHE A CA 1
ATOM 2584 C C . PHE A 1 331 ? -12.453 16.891 24.484 1 73.12 331 PHE A C 1
ATOM 2586 O O . PHE A 1 331 ? -12.641 17.578 23.469 1 73.12 331 PHE A O 1
ATOM 2593 N N . THR A 1 332 ? -13.289 16.828 25.453 1 71.31 332 THR A N 1
ATOM 2594 C CA . THR A 1 332 ? -14.164 17.969 25.703 1 71.31 332 THR A CA 1
ATOM 2595 C C . THR A 1 332 ? -13.859 18.594 27.062 1 71.31 332 THR A C 1
ATOM 2597 O O . THR A 1 332 ? -13.422 17.891 27.984 1 71.31 332 THR A O 1
ATOM 2600 N N . TRP A 1 333 ? -13.844 19.875 27 1 70.19 333 TRP A N 1
ATOM 2601 C CA . TRP A 1 333 ? -13.57 20.547 28.266 1 70.19 333 TRP A CA 1
ATOM 2602 C C . TRP A 1 333 ? -14.531 20.094 29.344 1 70.19 333 TRP A C 1
ATOM 2604 O O . TRP A 1 333 ? -14.148 19.984 30.516 1 70.19 333 TRP A O 1
ATOM 2614 N N . GLU A 1 334 ? -15.703 19.766 28.891 1 65.62 334 GLU A N 1
ATOM 2615 C CA . GLU A 1 334 ? -16.672 19.281 29.859 1 65.62 334 GLU A CA 1
ATOM 2616 C C . GLU A 1 334 ? -16.25 17.938 30.438 1 65.62 334 GLU A C 1
ATOM 2618 O O . GLU A 1 334 ? -16.375 17.688 31.641 1 65.62 334 GLU A O 1
ATOM 2623 N N . GLY A 1 335 ? -15.734 17.125 29.547 1 62.81 335 GLY A N 1
ATOM 2624 C CA . GLY A 1 335 ? -15.266 15.828 30.016 1 62.81 335 GLY A CA 1
ATOM 2625 C C . GLY A 1 335 ? -14.062 15.93 30.938 1 62.81 335 GLY A C 1
ATOM 2626 O O . GLY A 1 335 ? -13.977 15.211 31.938 1 62.81 335 GLY A O 1
ATOM 2627 N N . PHE A 1 336 ? -13.211 16.844 30.516 1 63.69 336 PHE A N 1
ATOM 2628 C CA . PHE A 1 336 ? -12.016 17.062 31.328 1 63.69 336 PHE A CA 1
ATOM 2629 C C . PHE A 1 336 ? -12.398 17.531 32.719 1 63.69 336 PHE A C 1
ATOM 2631 O O . PHE A 1 336 ? -11.844 17.062 33.719 1 63.69 336 PHE A O 1
ATOM 2638 N N . PHE A 1 337 ? -13.336 18.438 32.812 1 62.72 337 PHE A N 1
ATOM 2639 C CA . PHE A 1 337 ? -13.734 18.984 34.094 1 62.72 337 PHE A CA 1
ATOM 2640 C C . PHE A 1 337 ? -14.547 17.953 34.906 1 62.72 337 PHE A C 1
ATOM 2642 O O . PHE A 1 337 ? -14.469 17.906 36.125 1 62.72 337 PHE A O 1
ATOM 2649 N N . ARG A 1 338 ? -15.266 17.094 34.156 1 59.88 338 ARG A N 1
ATOM 2650 C CA . ARG A 1 338 ? -16.047 16.047 34.844 1 59.88 338 ARG A CA 1
ATOM 2651 C C . ARG A 1 338 ? -15.125 15.031 35.5 1 59.88 338 ARG A C 1
ATOM 2653 O O . ARG A 1 338 ? -15.445 14.484 36.562 1 59.88 338 ARG A O 1
ATOM 2660 N N . LEU A 1 339 ? -14.102 14.781 34.812 1 58.38 339 LEU A N 1
ATOM 2661 C CA . LEU A 1 339 ? -13.141 13.844 35.375 1 58.38 339 LEU A CA 1
ATOM 2662 C C . LEU A 1 339 ? -12.578 14.367 36.688 1 58.38 339 LEU A C 1
ATOM 2664 O O . LEU A 1 339 ? -12.289 13.594 37.594 1 58.38 339 LEU A O 1
ATOM 2668 N N . PHE A 1 340 ? -12.445 15.633 36.781 1 56.09 340 PHE A N 1
ATOM 2669 C CA . PHE A 1 340 ? -11.898 16.234 38 1 56.09 340 PHE A CA 1
ATOM 2670 C C . PHE A 1 340 ? -13 16.516 39 1 56.09 340 PHE A C 1
ATOM 2672 O O . PHE A 1 340 ? -12.742 16.594 40.219 1 56.09 340 PHE A O 1
ATOM 2679 N N . THR A 1 341 ? -14.195 16.656 38.688 1 53.44 341 THR A N 1
ATOM 2680 C CA . THR A 1 341 ? -15.258 16.953 39.656 1 53.44 341 THR A CA 1
ATOM 2681 C C . THR A 1 341 ? -15.883 15.656 40.188 1 53.44 341 THR A C 1
ATOM 2683 O O . THR A 1 341 ? -16.359 15.594 41.312 1 53.44 341 THR A O 1
ATOM 2686 N N . LYS A 1 342 ? -16.172 14.648 39.438 1 52.78 342 LYS A N 1
ATOM 2687 C CA . LYS A 1 342 ? -16.781 13.445 40 1 52.78 342 LYS A CA 1
ATOM 2688 C C . LYS A 1 342 ? -15.891 12.844 41.094 1 52.78 342 LYS A C 1
ATOM 2690 O O . LYS A 1 342 ? -16.328 11.977 41.844 1 52.78 342 LYS A O 1
ATOM 2695 N N . ARG A 1 343 ? -14.727 13.023 40.906 1 48.38 343 ARG A N 1
ATOM 2696 C CA . ARG A 1 343 ? -13.977 12.461 42.031 1 48.38 343 ARG A CA 1
ATOM 2697 C C . ARG A 1 343 ? -14.352 13.148 43.344 1 48.38 343 ARG A C 1
ATOM 2699 O O . ARG A 1 343 ? -14.039 12.648 44.438 1 48.38 343 ARG A O 1
ATOM 2706 N N . LYS A 1 344 ? -14.93 14.172 43.281 1 43.5 344 LYS A N 1
ATOM 2707 C CA . LYS A 1 344 ? -15.242 14.703 44.625 1 43.5 344 LYS A CA 1
ATOM 2708 C C . LYS A 1 344 ? -16.5 14.062 45.188 1 43.5 344 LYS A C 1
ATOM 2710 O O . LYS A 1 344 ? -16.797 14.195 46.375 1 43.5 344 LYS A O 1
ATOM 2715 N N . VAL A 1 345 ? -17.344 13.57 44.312 1 45 345 VAL A N 1
ATOM 2716 C CA . VAL A 1 345 ? -18.578 13.172 45 1 45 345 VAL A CA 1
ATOM 2717 C C . VAL A 1 345 ? -18.391 11.797 45.625 1 45 345 VAL A C 1
ATOM 2719 O O . VAL A 1 345 ? -19.203 11.367 46.438 1 45 345 VAL A O 1
ATOM 2722 N N . SER A 1 346 ? -17.469 11.008 44.906 1 39.75 346 SER A N 1
ATOM 2723 C CA . SER A 1 346 ? -17.453 9.734 45.594 1 39.75 346 SER A CA 1
ATOM 2724 C C . SER A 1 346 ? -16.734 9.852 46.938 1 39.75 346 SER A C 1
ATOM 2726 O O . SER A 1 346 ? -16.547 8.859 47.656 1 39.75 346 SER A O 1
ATOM 2728 N N . GLN A 1 347 ? -16.016 11.055 47.125 1 29.22 347 GLN A N 1
ATOM 2729 C CA . GLN A 1 347 ? -15.68 10.992 48.531 1 29.22 347 GLN A CA 1
ATOM 2730 C C . GLN A 1 347 ? -16.781 11.594 49.406 1 29.22 347 GLN A C 1
ATOM 2732 O O . GLN A 1 347 ? -17.375 12.617 49.031 1 29.22 347 GLN A O 1
ATOM 2737 N N . MET B 1 1 ? -23.734 -27.328 -24.969 1 60.47 1 MET B N 1
ATOM 2738 C CA . MET B 1 1 ? -22.672 -28.266 -25.312 1 60.47 1 MET B CA 1
ATOM 2739 C C . MET B 1 1 ? -22.547 -29.359 -24.25 1 60.47 1 MET B C 1
ATOM 2741 O O . MET B 1 1 ? -22.688 -29.094 -23.062 1 60.47 1 MET B O 1
ATOM 2745 N N . LYS B 1 2 ? -22.578 -30.562 -24.719 1 73.38 2 LYS B N 1
ATOM 2746 C CA . LYS B 1 2 ? -22.484 -31.703 -23.797 1 73.38 2 LYS B CA 1
ATOM 2747 C C . LYS B 1 2 ? -21.219 -31.625 -22.953 1 73.38 2 LYS B C 1
ATOM 2749 O O . LYS B 1 2 ? -20.188 -31.094 -23.391 1 73.38 2 LYS B O 1
ATOM 2754 N N . ARG B 1 3 ? -21.297 -31.828 -21.703 1 77.44 3 ARG B N 1
ATOM 2755 C CA . ARG B 1 3 ? -20.188 -31.812 -20.766 1 77.44 3 ARG B CA 1
ATOM 2756 C C . ARG B 1 3 ? -18.984 -32.531 -21.344 1 77.44 3 ARG B C 1
ATOM 2758 O O . ARG B 1 3 ? -17.844 -32.094 -21.172 1 77.44 3 ARG B O 1
ATOM 2765 N N . SER B 1 4 ? -19.312 -33.531 -22.062 1 78.25 4 SER B N 1
ATOM 2766 C CA . SER B 1 4 ? -18.266 -34.344 -22.656 1 78.25 4 SER B CA 1
ATOM 2767 C C . SER B 1 4 ? -17.5 -33.562 -23.719 1 78.25 4 SER B C 1
ATOM 2769 O O . SER B 1 4 ? -16.266 -33.656 -23.781 1 78.25 4 SER B O 1
ATOM 2771 N N . THR B 1 5 ? -18.172 -32.875 -24.484 1 76.88 5 THR B N 1
ATOM 2772 C CA . THR B 1 5 ? -17.531 -32.062 -25.531 1 76.88 5 THR B CA 1
ATOM 2773 C C . THR B 1 5 ? -16.688 -30.953 -24.922 1 76.88 5 THR B C 1
ATOM 2775 O O . THR B 1 5 ? -15.609 -30.641 -25.438 1 76.88 5 THR B O 1
ATOM 2778 N N . ARG B 1 6 ? -17.141 -30.438 -23.828 1 79.12 6 ARG B N 1
ATOM 2779 C CA . ARG B 1 6 ? -16.406 -29.375 -23.156 1 79.12 6 ARG B CA 1
ATOM 2780 C C . ARG B 1 6 ? -15.078 -29.891 -22.609 1 79.12 6 ARG B C 1
ATOM 2782 O O . ARG B 1 6 ? -14.055 -29.203 -22.688 1 79.12 6 ARG B O 1
ATOM 2789 N N . ILE B 1 7 ? -15.141 -31.062 -22.172 1 83.25 7 ILE B N 1
ATOM 2790 C CA . ILE B 1 7 ? -13.945 -31.672 -21.594 1 83.25 7 ILE B CA 1
ATOM 2791 C C . ILE B 1 7 ? -12.938 -31.969 -22.703 1 83.25 7 ILE B C 1
ATOM 2793 O O . ILE B 1 7 ? -11.742 -31.734 -22.547 1 83.25 7 ILE B O 1
ATOM 2797 N N . VAL B 1 8 ? -13.5 -32.438 -23.828 1 82.19 8 VAL B N 1
ATOM 2798 C CA . VAL B 1 8 ? -12.625 -32.75 -24.953 1 82.19 8 VAL B CA 1
ATOM 2799 C C . VAL B 1 8 ? -11.969 -31.5 -25.5 1 82.19 8 VAL B C 1
ATOM 2801 O O . VAL B 1 8 ? -10.781 -31.484 -25.797 1 82.19 8 VAL B O 1
ATOM 2804 N N . LEU B 1 9 ? -12.758 -30.5 -25.562 1 82.44 9 LEU B N 1
ATOM 2805 C CA . LEU B 1 9 ? -12.227 -29.25 -26.078 1 82.44 9 LEU B CA 1
ATOM 2806 C C . LEU B 1 9 ? -11.188 -28.656 -25.125 1 82.44 9 LEU B C 1
ATOM 2808 O O . LEU B 1 9 ? -10.188 -28.094 -25.562 1 82.44 9 LEU B O 1
ATOM 2812 N N . SER B 1 10 ? -11.445 -28.828 -23.875 1 85.69 10 SER B N 1
ATOM 2813 C CA . SER B 1 10 ? -10.484 -28.344 -22.875 1 85.69 10 SER B CA 1
ATOM 2814 C C . SER B 1 10 ? -9.18 -29.141 -22.938 1 85.69 10 SER B C 1
ATOM 2816 O O . SER B 1 10 ? -8.094 -28.562 -22.828 1 85.69 10 SER B O 1
ATOM 2818 N N . ILE B 1 11 ? -9.289 -30.359 -23.172 1 86.31 11 ILE B N 1
ATOM 2819 C CA . ILE B 1 11 ? -8.109 -31.219 -23.297 1 86.31 11 ILE B CA 1
ATOM 2820 C C . ILE B 1 11 ? -7.348 -30.859 -24.562 1 86.31 11 ILE B C 1
ATOM 2822 O O . ILE B 1 11 ? -6.113 -30.797 -24.562 1 86.31 11 ILE B O 1
ATOM 2826 N N . MET B 1 12 ? -8.07 -30.625 -25.609 1 84.5 12 MET B N 1
ATOM 2827 C CA . MET B 1 12 ? -7.441 -30.219 -26.859 1 84.5 12 MET B CA 1
ATOM 2828 C C . MET B 1 12 ? -6.688 -28.906 -26.688 1 84.5 12 MET B C 1
ATOM 2830 O O . MET B 1 12 ? -5.594 -28.734 -27.234 1 84.5 12 MET B O 1
ATOM 2834 N N . LEU B 1 13 ? -7.324 -28.016 -25.938 1 86.44 13 LEU B N 1
ATOM 2835 C CA . LEU B 1 13 ? -6.664 -26.75 -25.688 1 86.44 13 LEU B CA 1
ATOM 2836 C C . LEU B 1 13 ? -5.371 -26.953 -24.906 1 86.44 13 LEU B C 1
ATOM 2838 O O . LEU B 1 13 ? -4.359 -26.312 -25.203 1 86.44 13 LEU B O 1
ATOM 2842 N N . ILE B 1 14 ? -5.418 -27.797 -23.984 1 89.25 14 ILE B N 1
ATOM 2843 C CA . ILE B 1 14 ? -4.234 -28.094 -23.172 1 89.25 14 ILE B CA 1
ATOM 2844 C C . ILE B 1 14 ? -3.145 -28.688 -24.062 1 89.25 14 ILE B C 1
ATOM 2846 O O . ILE B 1 14 ? -1.973 -28.328 -23.953 1 89.25 14 ILE B O 1
ATOM 2850 N N . ILE B 1 15 ? -3.543 -29.578 -24.969 1 89 15 ILE B N 1
ATOM 2851 C CA . ILE B 1 15 ? -2.596 -30.203 -25.875 1 89 15 ILE B CA 1
ATOM 2852 C C . ILE B 1 15 ? -1.985 -29.156 -26.812 1 89 15 ILE B C 1
ATOM 2854 O O . ILE B 1 15 ? -0.777 -29.156 -27.047 1 89 15 ILE B O 1
ATOM 2858 N N . ILE B 1 16 ? -2.811 -28.297 -27.297 1 88.62 16 ILE B N 1
ATOM 2859 C CA . ILE B 1 16 ? -2.336 -27.234 -28.188 1 88.62 16 ILE B CA 1
ATOM 2860 C C . ILE B 1 16 ? -1.332 -26.359 -27.438 1 88.62 16 ILE B C 1
ATOM 2862 O O . ILE B 1 16 ? -0.317 -25.953 -28.016 1 88.62 16 ILE B O 1
ATOM 2866 N N . VAL B 1 17 ? -1.651 -26.109 -26.172 1 90.06 17 VAL B N 1
ATOM 2867 C CA . VAL B 1 17 ? -0.76 -25.266 -25.359 1 90.06 17 VAL B CA 1
ATOM 2868 C C . VAL B 1 17 ? 0.576 -25.984 -25.172 1 90.06 17 VAL B C 1
ATOM 2870 O O . VAL B 1 17 ? 1.638 -25.359 -25.25 1 90.06 17 VAL B O 1
ATOM 2873 N N . TYR B 1 18 ? 0.535 -27.281 -24.984 1 90.31 18 TYR B N 1
ATOM 2874 C CA . TYR B 1 18 ? 1.771 -28.031 -24.781 1 90.31 18 TYR B CA 1
ATOM 2875 C C . TYR B 1 18 ? 2.561 -28.141 -26.078 1 90.31 18 TYR B C 1
ATOM 2877 O O . TYR B 1 18 ? 3.793 -28.156 -26.062 1 90.31 18 TYR B O 1
ATOM 2885 N N . ILE B 1 19 ? 1.843 -28.25 -27.219 1 89.38 19 ILE B N 1
ATOM 2886 C CA . ILE B 1 19 ? 2.516 -28.234 -28.5 1 89.38 19 ILE B CA 1
ATOM 2887 C C . ILE B 1 19 ? 3.211 -26.891 -28.703 1 89.38 19 ILE B C 1
ATOM 2889 O O . ILE B 1 19 ? 4.348 -26.828 -29.172 1 89.38 19 ILE B O 1
ATOM 2893 N N . PHE B 1 20 ? 2.484 -25.859 -28.297 1 89.06 20 PHE B N 1
ATOM 2894 C CA . PHE B 1 20 ? 3.074 -24.516 -28.375 1 89.06 20 PHE B CA 1
ATOM 2895 C C . PHE B 1 20 ? 4.328 -24.438 -27.5 1 89.06 20 PHE B C 1
ATOM 2897 O O . PHE B 1 20 ? 5.332 -23.844 -27.922 1 89.06 20 PHE B O 1
ATOM 2904 N N . VAL B 1 21 ? 4.301 -24.984 -26.344 1 89 21 VAL B N 1
ATOM 2905 C CA . VAL B 1 21 ? 5.438 -24.969 -25.422 1 89 21 VAL B CA 1
ATOM 2906 C C . VAL B 1 21 ? 6.617 -25.719 -26.047 1 89 21 VAL B C 1
ATOM 2908 O O . VAL B 1 21 ? 7.762 -25.266 -25.953 1 89 21 VAL B O 1
ATOM 2911 N N . PHE B 1 22 ? 6.297 -26.859 -26.672 1 88.94 22 PHE B N 1
ATOM 2912 C CA . PHE B 1 22 ? 7.336 -27.656 -27.312 1 88.94 22 PHE B CA 1
ATOM 2913 C C . PHE B 1 22 ? 8.047 -26.859 -28.391 1 88.94 22 PHE B C 1
ATOM 2915 O O . PHE B 1 22 ? 9.273 -26.828 -28.453 1 88.94 22 PHE B O 1
ATOM 2922 N N . PHE B 1 23 ? 7.309 -26.172 -29.188 1 88.75 23 PHE B N 1
ATOM 2923 C CA . PHE B 1 23 ? 7.883 -25.391 -30.266 1 88.75 23 PHE B CA 1
ATOM 2924 C C . PHE B 1 23 ? 8.586 -24.141 -29.719 1 88.75 23 PHE B C 1
ATOM 2926 O O . PHE B 1 23 ? 9.625 -23.734 -30.234 1 88.75 23 PHE B O 1
ATOM 2933 N N . ALA B 1 24 ? 7.969 -23.578 -28.75 1 88.25 24 ALA B N 1
ATOM 2934 C CA . ALA B 1 24 ? 8.555 -22.359 -28.172 1 88.25 24 ALA B CA 1
ATOM 2935 C C . ALA B 1 24 ? 9.898 -22.672 -27.516 1 88.25 24 ALA B C 1
ATOM 2937 O O . ALA B 1 24 ? 10.852 -21.906 -27.672 1 88.25 24 ALA B O 1
ATOM 2938 N N . GLU B 1 25 ? 9.977 -23.75 -26.828 1 87.75 25 GLU B N 1
ATOM 2939 C CA . GLU B 1 25 ? 11.211 -24.109 -26.141 1 87.75 25 GLU B CA 1
ATOM 2940 C C . GLU B 1 25 ? 12.32 -24.438 -27.125 1 87.75 25 GLU B C 1
ATOM 2942 O O . GLU B 1 25 ? 13.492 -24.156 -26.875 1 87.75 25 GLU B O 1
ATOM 2947 N N . LYS B 1 26 ? 11.977 -24.969 -28.25 1 87.56 26 LYS B N 1
ATOM 2948 C CA . LYS B 1 26 ? 12.969 -25.422 -29.219 1 87.56 26 LYS B CA 1
ATOM 2949 C C . LYS B 1 26 ? 13.359 -24.297 -30.188 1 87.56 26 LYS B C 1
ATOM 2951 O O . LYS B 1 26 ? 14.531 -24.172 -30.547 1 87.56 26 LYS B O 1
ATOM 2956 N N . TYR B 1 27 ? 12.406 -23.438 -30.578 1 89.5 27 TYR B N 1
ATOM 2957 C CA . TYR B 1 27 ? 12.672 -22.547 -31.703 1 89.5 27 TYR B CA 1
ATOM 2958 C C . TYR B 1 27 ? 12.672 -21.094 -31.25 1 89.5 27 TYR B C 1
ATOM 2960 O O . TYR B 1 27 ? 13.203 -20.219 -31.953 1 89.5 27 TYR B O 1
ATOM 2968 N N . MET B 1 28 ? 12.148 -20.766 -30.172 1 87.88 28 MET B N 1
ATOM 2969 C CA . MET B 1 28 ? 11.984 -19.359 -29.797 1 87.88 28 MET B CA 1
ATOM 2970 C C . MET B 1 28 ? 13.258 -18.797 -29.172 1 87.88 28 MET B C 1
ATOM 2972 O O . MET B 1 28 ? 14.016 -19.547 -28.531 1 87.88 28 MET B O 1
ATOM 2976 N N . ASP B 1 29 ? 13.484 -17.516 -29.391 1 91.62 29 ASP B N 1
ATOM 2977 C CA . ASP B 1 29 ? 14.609 -16.781 -28.812 1 91.62 29 ASP B CA 1
ATOM 2978 C C . ASP B 1 29 ? 14.539 -16.781 -27.281 1 91.62 29 ASP B C 1
ATOM 2980 O O . ASP B 1 29 ? 13.453 -16.703 -26.703 1 91.62 29 ASP B O 1
ATOM 2984 N N . PRO B 1 30 ? 15.711 -16.953 -26.703 1 87.38 30 PRO B N 1
ATOM 2985 C CA . PRO B 1 30 ? 15.75 -16.984 -25.234 1 87.38 30 PRO B CA 1
ATOM 2986 C C . PRO B 1 30 ? 15.07 -15.766 -24.609 1 87.38 30 PRO B C 1
ATOM 2988 O O . PRO B 1 30 ? 14.477 -15.875 -23.531 1 87.38 30 PRO B O 1
ATOM 2991 N N . PHE B 1 31 ? 15.086 -14.742 -25.281 1 87.38 31 PHE B N 1
ATOM 2992 C CA . PHE B 1 31 ? 14.469 -13.523 -24.766 1 87.38 31 PHE B CA 1
ATOM 2993 C C . PHE B 1 31 ? 12.953 -13.656 -24.719 1 87.38 31 PHE B C 1
ATOM 2995 O O . PHE B 1 31 ? 12.328 -13.336 -23.703 1 87.38 31 PHE B O 1
ATOM 3002 N N . ILE B 1 32 ? 12.414 -14.047 -25.719 1 89.88 32 ILE B N 1
ATOM 3003 C CA . ILE B 1 32 ? 10.969 -14.211 -25.797 1 89.88 32 ILE B CA 1
ATOM 3004 C C . ILE B 1 32 ? 10.516 -15.297 -24.812 1 89.88 32 ILE B C 1
ATOM 3006 O O . ILE B 1 32 ? 9.445 -15.195 -24.219 1 89.88 32 ILE B O 1
ATOM 3010 N N . LYS B 1 33 ? 11.336 -16.312 -24.672 1 92.06 33 LYS B N 1
ATOM 3011 C CA . LYS B 1 33 ? 11.023 -17.375 -23.734 1 92.06 33 LYS B CA 1
ATOM 3012 C C . LYS B 1 33 ? 10.945 -16.844 -22.312 1 92.06 33 LYS B C 1
ATOM 3014 O O . LYS B 1 33 ? 10.078 -17.25 -21.531 1 92.06 33 LYS B O 1
ATOM 3019 N N . ARG B 1 34 ? 11.836 -15.945 -22.047 1 90.81 34 ARG B N 1
ATOM 3020 C CA . ARG B 1 34 ? 11.836 -15.352 -20.703 1 90.81 34 ARG B CA 1
ATOM 3021 C C . ARG B 1 34 ? 10.57 -14.547 -20.453 1 90.81 34 ARG B C 1
ATOM 3023 O O . ARG B 1 34 ? 9.992 -14.609 -19.375 1 90.81 34 ARG B O 1
ATOM 3030 N N . ILE B 1 35 ? 10.125 -13.875 -21.438 1 92 35 ILE B N 1
ATOM 3031 C CA . ILE B 1 35 ? 8.914 -13.078 -21.328 1 92 35 ILE B CA 1
ATOM 3032 C C . ILE B 1 35 ? 7.711 -13.984 -21.125 1 92 35 ILE B C 1
ATOM 3034 O O . ILE B 1 35 ? 6.855 -13.711 -20.281 1 92 35 ILE B O 1
ATOM 3038 N N . LEU B 1 36 ? 7.73 -15.008 -21.844 1 94.44 36 LEU B N 1
ATOM 3039 C CA . LEU B 1 36 ? 6.625 -15.953 -21.75 1 94.44 36 LEU B CA 1
ATOM 3040 C C . LEU B 1 36 ? 6.605 -16.609 -20.375 1 94.44 36 LEU B C 1
ATOM 3042 O O . LEU B 1 36 ? 5.535 -16.797 -19.781 1 94.44 36 LEU B O 1
ATOM 3046 N N . ASN B 1 37 ? 7.777 -16.969 -19.906 1 95.62 37 ASN B N 1
ATOM 3047 C CA . ASN B 1 37 ? 7.855 -17.516 -18.562 1 95.62 37 ASN B CA 1
ATOM 3048 C C . ASN B 1 37 ? 7.309 -16.547 -17.531 1 95.62 37 ASN B C 1
ATOM 3050 O O . ASN B 1 37 ? 6.52 -16.938 -16.656 1 95.62 37 ASN B O 1
ATOM 3054 N N . THR B 1 38 ? 7.695 -15.305 -17.656 1 94.5 38 THR B N 1
ATOM 3055 C CA . THR B 1 38 ? 7.199 -14.289 -16.734 1 94.5 38 THR B CA 1
ATOM 3056 C C . THR B 1 38 ? 5.688 -14.125 -16.875 1 94.5 38 THR B C 1
ATOM 3058 O O . THR B 1 38 ? 4.98 -13.961 -15.875 1 94.5 38 THR B O 1
ATOM 3061 N N . GLY B 1 39 ? 5.23 -14.156 -18.078 1 96.5 39 GLY B N 1
ATOM 3062 C CA . GLY B 1 39 ? 3.803 -14.055 -18.328 1 96.5 39 GLY B CA 1
ATOM 3063 C C . GLY B 1 39 ? 2.99 -15.133 -17.641 1 96.5 39 GLY B C 1
ATOM 3064 O O . GLY B 1 39 ? 1.976 -14.852 -17 1 96.5 39 GLY B O 1
ATOM 3065 N N . PHE B 1 40 ? 3.484 -16.344 -17.734 1 97.44 40 PHE B N 1
ATOM 3066 C CA . PHE B 1 40 ? 2.748 -17.453 -17.141 1 97.44 40 PHE B CA 1
ATOM 3067 C C . PHE B 1 40 ? 2.854 -17.422 -15.625 1 97.44 40 PHE B C 1
ATOM 3069 O O . PHE B 1 40 ? 1.939 -17.859 -14.922 1 97.44 40 PHE B O 1
ATOM 3076 N N . ILE B 1 41 ? 3.939 -16.906 -15.133 1 97.69 41 ILE B N 1
ATOM 3077 C CA . ILE B 1 41 ? 4.043 -16.703 -13.695 1 97.69 41 ILE B CA 1
ATOM 3078 C C . ILE B 1 41 ? 3.002 -15.68 -13.242 1 97.69 41 ILE B C 1
ATOM 3080 O O . ILE B 1 41 ? 2.33 -15.875 -12.227 1 97.69 41 ILE B O 1
ATOM 3084 N N . TYR B 1 42 ? 2.809 -14.664 -14.039 1 97.38 42 TYR B N 1
ATOM 3085 C CA . TYR B 1 42 ? 1.799 -13.656 -13.734 1 97.38 42 TYR B CA 1
ATOM 3086 C C . TYR B 1 42 ? 0.397 -14.258 -13.805 1 97.38 42 TYR B C 1
ATOM 3088 O O . TYR B 1 42 ? -0.493 -13.852 -13.055 1 97.38 42 TYR B O 1
ATOM 3096 N N . VAL B 1 43 ? 0.266 -15.188 -14.664 1 98.12 43 VAL B N 1
ATOM 3097 C CA . VAL B 1 43 ? -1.021 -15.867 -14.75 1 98.12 43 VAL B CA 1
ATOM 3098 C C . VAL B 1 43 ? -1.32 -16.578 -13.43 1 98.12 43 VAL B C 1
ATOM 3100 O O . VAL B 1 43 ? -2.426 -16.469 -12.891 1 98.12 43 VAL B O 1
ATOM 3103 N N . ILE B 1 44 ? -0.339 -17.266 -12.922 1 98.62 44 ILE B N 1
ATOM 3104 C CA . ILE B 1 44 ? -0.508 -17.969 -11.656 1 98.62 44 ILE B CA 1
ATOM 3105 C C . ILE B 1 44 ? -0.872 -16.984 -10.555 1 98.62 44 ILE B C 1
ATOM 3107 O O . ILE B 1 44 ? -1.82 -17.203 -9.797 1 98.62 44 ILE B O 1
ATOM 3111 N N . LEU B 1 45 ? -0.186 -15.891 -10.578 1 98.38 45 LEU B N 1
ATOM 3112 C CA . LEU B 1 45 ? -0.388 -14.891 -9.531 1 98.38 45 LEU B CA 1
ATOM 3113 C C . LEU B 1 45 ? -1.746 -14.211 -9.688 1 98.38 45 LEU B C 1
ATOM 3115 O O . LEU B 1 45 ? -2.467 -14.031 -8.703 1 98.38 45 LEU B O 1
ATOM 3119 N N . ALA B 1 46 ? -2.062 -13.867 -10.859 1 97.94 46 ALA B N 1
ATOM 3120 C CA . ALA B 1 46 ? -3.312 -13.164 -11.133 1 97.94 46 ALA B CA 1
ATOM 3121 C C . ALA B 1 46 ? -4.52 -14.039 -10.805 1 97.94 46 ALA B C 1
ATOM 3123 O O . ALA B 1 46 ? -5.453 -13.594 -10.133 1 97.94 46 ALA B O 1
ATOM 3124 N N . VAL B 1 47 ? -4.465 -15.258 -11.25 1 98.19 47 VAL B N 1
ATOM 3125 C CA . VAL B 1 47 ? -5.586 -16.156 -11.039 1 98.19 47 VAL B CA 1
ATOM 3126 C C . VAL B 1 47 ? -5.727 -16.484 -9.547 1 98.19 47 VAL B C 1
ATOM 3128 O O . VAL B 1 47 ? -6.84 -16.547 -9.023 1 98.19 47 VAL B O 1
ATOM 3131 N N . SER B 1 48 ? -4.637 -16.641 -8.898 1 98.44 48 SER B N 1
ATOM 3132 C CA . SER B 1 48 ? -4.68 -16.938 -7.469 1 98.44 48 SER B CA 1
ATOM 3133 C C . SER B 1 48 ? -5.207 -15.75 -6.668 1 98.44 48 SER B C 1
ATOM 3135 O O . SER B 1 48 ? -6.008 -15.922 -5.75 1 98.44 48 SER B O 1
ATOM 3137 N N . LEU B 1 49 ? -4.758 -14.578 -7.02 1 97.44 49 LEU B N 1
ATOM 3138 C CA . LEU B 1 49 ? -5.258 -13.398 -6.328 1 97.44 49 LEU B CA 1
ATOM 3139 C C . LEU B 1 49 ? -6.734 -13.164 -6.645 1 97.44 49 LEU B C 1
ATOM 3141 O O . LEU B 1 49 ? -7.488 -12.688 -5.789 1 97.44 49 LEU B O 1
ATOM 3145 N N . ASN B 1 50 ? -7.094 -13.5 -7.812 1 96.75 50 ASN B N 1
ATOM 3146 C CA . ASN B 1 50 ? -8.477 -13.336 -8.234 1 96.75 50 ASN B CA 1
ATOM 3147 C C . ASN B 1 50 ? -9.422 -14.195 -7.402 1 96.75 50 ASN B C 1
ATOM 3149 O O . ASN B 1 50 ? -10.594 -13.844 -7.215 1 96.75 50 ASN B O 1
ATOM 3153 N N . LEU B 1 51 ? -8.961 -15.266 -6.969 1 97.44 51 LEU B N 1
ATOM 3154 C CA . LEU B 1 51 ? -9.773 -16.094 -6.078 1 97.44 51 LEU B CA 1
ATOM 3155 C C . LEU B 1 51 ? -10.125 -15.328 -4.801 1 97.44 51 LEU B C 1
ATOM 3157 O O . LEU B 1 51 ? -11.266 -15.383 -4.332 1 97.44 51 LEU B O 1
ATOM 3161 N N . ILE B 1 52 ? -9.164 -14.594 -4.289 1 95.31 52 ILE B N 1
ATOM 3162 C CA . ILE B 1 52 ? -9.336 -13.883 -3.029 1 95.31 52 ILE B CA 1
ATOM 3163 C C . ILE B 1 52 ? -10.086 -12.57 -3.279 1 95.31 52 ILE B C 1
ATOM 3165 O O . ILE B 1 52 ? -11.172 -12.359 -2.736 1 95.31 52 ILE B O 1
ATOM 3169 N N . ASN B 1 53 ? -9.57 -11.805 -4.211 1 92.69 53 ASN B N 1
ATOM 3170 C CA . ASN B 1 53 ? -10.102 -10.469 -4.434 1 92.69 53 ASN B CA 1
ATOM 3171 C C . ASN B 1 53 ? -11.336 -10.5 -5.332 1 92.69 53 ASN B C 1
ATOM 3173 O O . ASN B 1 53 ? -12.258 -9.703 -5.152 1 92.69 53 ASN B O 1
ATOM 3177 N N . GLY B 1 54 ? -11.375 -11.352 -6.25 1 93.31 54 GLY B N 1
ATOM 3178 C CA . GLY B 1 54 ? -12.438 -11.359 -7.25 1 93.31 54 GLY B CA 1
ATOM 3179 C C . GLY B 1 54 ? -13.625 -12.211 -6.848 1 93.31 54 GLY B C 1
ATOM 3180 O O . GLY B 1 54 ? -14.75 -11.703 -6.758 1 93.31 54 GLY B O 1
ATOM 3181 N N . PHE B 1 55 ? -13.391 -13.391 -6.523 1 95.5 55 PHE B N 1
ATOM 3182 C CA . PHE B 1 55 ? -14.477 -14.328 -6.273 1 95.5 55 PHE B CA 1
ATOM 3183 C C . PHE B 1 55 ? -14.969 -14.219 -4.832 1 95.5 55 PHE B C 1
ATOM 3185 O O . PHE B 1 55 ? -16.156 -14.406 -4.559 1 95.5 55 PHE B O 1
ATOM 3192 N N . THR B 1 56 ? -14.07 -13.961 -3.916 1 94 56 THR B N 1
ATOM 3193 C CA . THR B 1 56 ? -14.461 -13.906 -2.512 1 94 56 THR B CA 1
ATOM 3194 C C . THR B 1 56 ? -14.75 -12.469 -2.09 1 94 56 THR B C 1
ATOM 3196 O O . THR B 1 56 ? -15.414 -12.234 -1.074 1 94 56 THR B O 1
ATOM 3199 N N . GLY B 1 57 ? -14.195 -11.562 -2.785 1 90.38 57 GLY B N 1
ATOM 3200 C CA . GLY B 1 57 ? -14.461 -10.164 -2.502 1 90.38 57 GLY B CA 1
ATOM 3201 C C . GLY B 1 57 ? -13.648 -9.625 -1.346 1 90.38 57 GLY B C 1
ATOM 3202 O O . GLY B 1 57 ? -14.055 -8.672 -0.679 1 90.38 57 GLY B O 1
ATOM 3203 N N . GLN B 1 58 ? -12.562 -10.297 -1.059 1 89 58 GLN B N 1
ATOM 3204 C CA . GLN B 1 58 ? -11.648 -9.836 -0.017 1 89 58 GLN B CA 1
ATOM 3205 C C . GLN B 1 58 ? -10.469 -9.078 -0.617 1 89 58 GLN B C 1
ATOM 3207 O O . GLN B 1 58 ? -9.648 -9.672 -1.326 1 89 58 GLN B O 1
ATOM 3212 N N . PHE B 1 59 ? -10.414 -7.855 -0.324 1 87.88 59 PHE B N 1
ATOM 3213 C CA . PHE B 1 59 ? -9.336 -7.059 -0.893 1 87.88 59 PHE B CA 1
ATOM 3214 C C . PHE B 1 59 ? -8.031 -7.305 -0.147 1 87.88 59 PHE B C 1
ATOM 3216 O O . PHE B 1 59 ? -7.816 -6.762 0.939 1 87.88 59 PHE B O 1
ATOM 3223 N N . SER B 1 60 ? -7.195 -8.07 -0.789 1 90.06 60 SER B N 1
ATOM 3224 C CA . SER B 1 60 ? -5.926 -8.438 -0.17 1 90.06 60 SER B CA 1
ATOM 3225 C C . SER B 1 60 ? -4.746 -7.836 -0.925 1 90.06 60 SER B C 1
ATOM 3227 O O . SER B 1 60 ? -4.738 -7.816 -2.158 1 90.06 60 SER B O 1
ATOM 3229 N N . LEU B 1 61 ? -3.77 -7.332 -0.181 1 88.12 61 LEU B N 1
ATOM 3230 C CA . LEU B 1 61 ? -2.539 -6.789 -0.746 1 88.12 61 LEU B CA 1
ATOM 3231 C C . LEU B 1 61 ? -1.329 -7.594 -0.286 1 88.12 61 LEU B C 1
ATOM 3233 O O . LEU B 1 61 ? -0.205 -7.086 -0.284 1 88.12 61 LEU B O 1
ATOM 3237 N N . GLY B 1 62 ? -1.526 -8.797 0.064 1 90.69 62 GLY B N 1
ATOM 3238 C CA . GLY B 1 62 ? -0.477 -9.562 0.724 1 90.69 62 GLY B CA 1
ATOM 3239 C C . GLY B 1 62 ? 0.234 -10.523 -0.203 1 90.69 62 GLY B C 1
ATOM 3240 O O . GLY B 1 62 ? 1.112 -11.273 0.228 1 90.69 62 GLY B O 1
ATOM 3241 N N . HIS B 1 63 ? -0.043 -10.531 -1.471 1 95.69 63 HIS B N 1
ATOM 3242 C CA . HIS B 1 63 ? 0.477 -11.555 -2.377 1 95.69 63 HIS B CA 1
ATOM 3243 C C . HIS B 1 63 ? 1.998 -11.484 -2.469 1 95.69 63 HIS B C 1
ATOM 3245 O O . HIS B 1 63 ? 2.662 -12.508 -2.613 1 95.69 63 HIS B O 1
ATOM 3251 N N . ALA B 1 64 ? 2.523 -10.312 -2.422 1 94.31 64 ALA B N 1
ATOM 3252 C CA . ALA B 1 64 ? 3.977 -10.164 -2.461 1 94.31 64 ALA B CA 1
ATOM 3253 C C . ALA B 1 64 ? 4.637 -10.922 -1.313 1 94.31 64 ALA B C 1
ATOM 3255 O O . ALA B 1 64 ? 5.688 -11.539 -1.492 1 94.31 64 ALA B O 1
ATOM 3256 N N . GLY B 1 65 ? 4.02 -10.875 -0.176 1 95.06 65 GLY B N 1
ATOM 3257 C CA . GLY B 1 65 ? 4.547 -11.602 0.967 1 95.06 65 GLY B CA 1
ATOM 3258 C C . GLY B 1 65 ? 4.523 -13.109 0.78 1 95.06 65 GLY B C 1
ATOM 3259 O O . GLY B 1 65 ? 5.492 -13.797 1.108 1 95.06 65 GLY B O 1
ATOM 3260 N N . PHE B 1 66 ? 3.441 -13.609 0.233 1 97.44 66 PHE B N 1
ATOM 3261 C CA . PHE B 1 66 ? 3.324 -15.039 -0.014 1 97.44 66 PHE B CA 1
ATOM 3262 C C . PHE B 1 66 ? 4.352 -15.5 -1.042 1 97.44 66 PHE B C 1
ATOM 3264 O O . PHE B 1 66 ? 4.938 -16.578 -0.907 1 97.44 66 PHE B O 1
ATOM 3271 N N . MET B 1 67 ? 4.547 -14.68 -2.002 1 97.31 67 MET B N 1
ATOM 3272 C CA . MET B 1 67 ? 5.547 -14.977 -3.021 1 97.31 67 MET B CA 1
ATOM 3273 C C . MET B 1 67 ? 6.941 -15.055 -2.41 1 97.31 67 MET B C 1
ATOM 3275 O O . MET B 1 67 ? 7.727 -15.945 -2.756 1 97.31 67 MET B O 1
ATOM 3279 N N . ALA B 1 68 ? 7.211 -14.078 -1.562 1 96.75 68 ALA B N 1
ATOM 3280 C CA . ALA B 1 68 ? 8.523 -14.047 -0.916 1 96.75 68 ALA B CA 1
ATOM 3281 C C . ALA B 1 68 ? 8.781 -15.328 -0.128 1 96.75 68 ALA B C 1
ATOM 3283 O O . ALA B 1 68 ? 9.859 -15.906 -0.217 1 96.75 68 ALA B O 1
ATOM 3284 N N . ILE B 1 69 ? 7.793 -15.75 0.553 1 97.38 69 ILE B N 1
ATOM 3285 C CA . ILE B 1 69 ? 7.914 -16.969 1.354 1 97.38 69 ILE B CA 1
ATOM 3286 C C . ILE B 1 69 ? 8.188 -18.156 0.441 1 97.38 69 ILE B C 1
ATOM 3288 O O . ILE B 1 69 ? 9.086 -18.953 0.709 1 97.38 69 ILE B O 1
ATOM 3292 N N . GLY B 1 70 ? 7.469 -18.234 -0.588 1 97.88 70 GLY B N 1
ATOM 3293 C CA . GLY B 1 70 ? 7.672 -19.328 -1.53 1 97.88 70 GLY B CA 1
ATOM 3294 C C . GLY B 1 70 ? 9.023 -19.281 -2.215 1 97.88 70 GLY B C 1
ATOM 3295 O O . GLY B 1 70 ? 9.672 -20.312 -2.393 1 97.88 70 GLY B O 1
ATOM 3296 N N . ALA B 1 71 ? 9.422 -18.125 -2.592 1 97.12 71 ALA B N 1
ATOM 3297 C CA . ALA B 1 71 ? 10.688 -17.938 -3.291 1 97.12 71 ALA B CA 1
ATOM 3298 C C . ALA B 1 71 ? 11.867 -18.344 -2.402 1 97.12 71 ALA B C 1
ATOM 3300 O O . ALA B 1 71 ? 12.727 -19.125 -2.818 1 97.12 71 ALA B O 1
ATOM 3301 N N . TYR B 1 72 ? 11.875 -17.938 -1.206 1 96.38 72 TYR B N 1
ATOM 3302 C CA . TYR B 1 72 ? 12.992 -18.203 -0.306 1 96.38 72 TYR B CA 1
ATOM 3303 C C . TYR B 1 72 ? 12.977 -19.656 0.148 1 96.38 72 TYR B C 1
ATOM 3305 O O . TYR B 1 72 ? 14.023 -20.312 0.179 1 96.38 72 TYR B O 1
ATOM 3313 N N . THR B 1 73 ? 11.789 -20.109 0.471 1 96.69 73 THR B N 1
ATOM 3314 C CA . THR B 1 73 ? 11.695 -21.5 0.916 1 96.69 73 THR B CA 1
ATOM 3315 C C . THR B 1 73 ? 12.164 -22.453 -0.183 1 96.69 73 THR B C 1
ATOM 3317 O O . THR B 1 73 ? 12.984 -23.328 0.063 1 96.69 73 THR B O 1
ATOM 3320 N N . SER B 1 74 ? 11.703 -22.266 -1.342 1 96.69 74 SER B N 1
ATOM 3321 C CA . SER B 1 74 ? 12.078 -23.156 -2.441 1 96.69 74 SER B CA 1
ATOM 3322 C C . SER B 1 74 ? 13.562 -23.016 -2.771 1 96.69 74 SER B C 1
ATOM 3324 O O . SER B 1 74 ? 14.258 -24.016 -2.969 1 96.69 74 SER B O 1
ATOM 3326 N N . ALA B 1 75 ? 14.023 -21.797 -2.812 1 95.38 75 ALA B N 1
ATOM 3327 C CA . ALA B 1 75 ? 15.422 -21.562 -3.156 1 95.38 75 ALA B CA 1
ATOM 3328 C C . ALA B 1 75 ? 16.359 -22.234 -2.158 1 95.38 75 ALA B C 1
ATOM 3330 O O . ALA B 1 75 ? 17.344 -22.859 -2.549 1 95.38 75 ALA B O 1
ATOM 3331 N N . LEU B 1 76 ? 16.031 -22.156 -0.91 1 94.56 76 LEU B N 1
ATOM 3332 C CA . LEU B 1 76 ? 16.875 -22.734 0.136 1 94.56 76 LEU B CA 1
ATOM 3333 C C . LEU B 1 76 ? 16.844 -24.266 0.073 1 94.56 76 LEU B C 1
ATOM 3335 O O . LEU B 1 76 ? 17.781 -24.922 0.52 1 94.56 76 LEU B O 1
ATOM 3339 N N . LEU B 1 77 ? 15.812 -24.766 -0.492 1 94.81 77 LEU B N 1
ATOM 3340 C CA . LEU B 1 77 ? 15.68 -26.219 -0.531 1 94.81 77 LEU B CA 1
ATOM 3341 C C . LEU B 1 77 ? 16.312 -26.781 -1.792 1 94.81 77 LEU B C 1
ATOM 3343 O O . LEU B 1 77 ? 16.906 -27.875 -1.759 1 94.81 77 LEU B O 1
ATOM 3347 N N . TYR B 1 78 ? 16.266 -26.031 -2.941 1 94.19 78 TYR B N 1
ATOM 3348 C CA . TYR B 1 78 ? 16.766 -26.641 -4.164 1 94.19 78 TYR B CA 1
ATOM 3349 C C . TYR B 1 78 ? 18.203 -26.219 -4.438 1 94.19 78 TYR B C 1
ATOM 3351 O O . TYR B 1 78 ? 18.891 -26.797 -5.281 1 94.19 78 TYR B O 1
ATOM 3359 N N . MET B 1 79 ? 18.656 -25.234 -3.734 1 92.56 79 MET B N 1
ATOM 3360 C CA . MET B 1 79 ? 20.031 -24.797 -3.908 1 92.56 79 MET B CA 1
ATOM 3361 C C . MET B 1 79 ? 21.016 -25.844 -3.377 1 92.56 79 MET B C 1
ATOM 3363 O O . MET B 1 79 ? 20.766 -26.438 -2.332 1 92.56 79 MET B O 1
ATOM 3367 N N . SER B 1 80 ? 22.156 -25.953 -4.043 1 90.81 80 SER B N 1
ATOM 3368 C CA . SER B 1 80 ? 23.188 -26.891 -3.607 1 90.81 80 SER B CA 1
ATOM 3369 C C . SER B 1 80 ? 23.922 -26.359 -2.383 1 90.81 80 SER B C 1
ATOM 3371 O O . SER B 1 80 ? 23.938 -25.156 -2.133 1 90.81 80 SER B O 1
ATOM 3373 N N . PRO B 1 81 ? 24.469 -27.25 -1.628 1 90 81 PRO B N 1
ATOM 3374 C CA . PRO B 1 81 ? 25.234 -26.812 -0.453 1 90 81 PRO B CA 1
ATOM 3375 C C . PRO B 1 81 ? 26.375 -25.875 -0.807 1 90 81 PRO B C 1
ATOM 3377 O O . PRO B 1 81 ? 26.688 -24.969 -0.041 1 90 81 PRO B O 1
ATOM 3380 N N . GLU B 1 82 ? 26.969 -26.078 -1.936 1 88.19 82 GLU B N 1
ATOM 3381 C CA . GLU B 1 82 ? 28.062 -25.203 -2.371 1 88.19 82 GLU B CA 1
ATOM 3382 C C . GLU B 1 82 ? 27.562 -23.781 -2.611 1 88.19 82 GLU B C 1
ATOM 3384 O O . GLU B 1 82 ? 28.219 -22.812 -2.217 1 88.19 82 GLU B O 1
ATOM 3389 N N . SER B 1 83 ? 26.406 -23.703 -3.227 1 88.81 83 SER B N 1
ATOM 3390 C CA . SER B 1 83 ? 25.812 -22.406 -3.502 1 88.81 83 SER B CA 1
ATOM 3391 C C . SER B 1 83 ? 25.391 -21.703 -2.213 1 88.81 83 SER B C 1
ATOM 3393 O O . SER B 1 83 ? 25.484 -20.484 -2.107 1 88.81 83 SER B O 1
ATOM 3395 N N . LYS B 1 84 ? 24.984 -22.469 -1.244 1 90.38 84 LYS B N 1
ATOM 3396 C CA . LYS B 1 84 ? 24.578 -21.922 0.051 1 90.38 84 LYS B CA 1
ATOM 3397 C C . LYS B 1 84 ? 25.781 -21.312 0.787 1 90.38 84 LYS B C 1
ATOM 3399 O O . LYS B 1 84 ? 25.672 -20.234 1.372 1 90.38 84 LYS B O 1
ATOM 3404 N N . LEU B 1 85 ? 26.875 -21.984 0.692 1 86.19 85 LEU B N 1
ATOM 3405 C CA . LEU B 1 85 ? 28.094 -21.484 1.346 1 86.19 85 LEU B CA 1
ATOM 3406 C C . LEU B 1 85 ? 28.562 -20.188 0.704 1 86.19 85 LEU B C 1
ATOM 3408 O O . LEU B 1 85 ? 29.047 -19.297 1.396 1 86.19 85 LEU B O 1
ATOM 3412 N N . SER B 1 86 ? 28.359 -20.172 -0.563 1 86.5 86 SER B N 1
ATOM 3413 C CA . SER B 1 86 ? 28.812 -19 -1.291 1 86.5 86 SER B CA 1
ATOM 3414 C C . SER B 1 86 ? 27.953 -17.781 -0.985 1 86.5 86 SER B C 1
ATOM 3416 O O . SER B 1 86 ? 28.422 -16.641 -0.987 1 86.5 86 SER B O 1
ATOM 3418 N N . ASN B 1 87 ? 26.703 -17.984 -0.77 1 88.75 87 ASN B N 1
ATOM 3419 C CA . ASN B 1 87 ? 25.781 -16.891 -0.511 1 88.75 87 ASN B CA 1
ATOM 3420 C C . ASN B 1 87 ? 25.859 -16.422 0.938 1 88.75 87 ASN B C 1
ATOM 3422 O O . ASN B 1 87 ? 25.812 -15.219 1.21 1 88.75 87 ASN B O 1
ATOM 3426 N N . PHE B 1 88 ? 26.062 -17.344 1.81 1 87.25 88 PHE B N 1
ATOM 3427 C CA . PHE B 1 88 ? 26.031 -17.031 3.234 1 87.25 88 PHE B CA 1
ATOM 3428 C C . PHE B 1 88 ? 27.438 -16.828 3.77 1 87.25 88 PHE B C 1
ATOM 3430 O O . PHE B 1 88 ? 27.875 -17.531 4.691 1 87.25 88 PHE B O 1
ATOM 3437 N N . PHE B 1 89 ? 28.047 -15.883 3.27 1 79.5 89 PHE B N 1
ATOM 3438 C CA . PHE B 1 89 ? 29.438 -15.656 3.646 1 79.5 89 PHE B CA 1
ATOM 3439 C C . PHE B 1 89 ? 29.531 -14.828 4.926 1 79.5 89 PHE B C 1
ATOM 3441 O O . PHE B 1 89 ? 30.516 -14.93 5.668 1 79.5 89 PHE B O 1
ATOM 3448 N N . MET B 1 90 ? 28.516 -13.961 5.211 1 75.38 90 MET B N 1
ATOM 3449 C CA . MET B 1 90 ? 28.531 -13.117 6.402 1 75.38 90 MET B CA 1
ATOM 3450 C C . MET B 1 90 ? 28.172 -13.922 7.645 1 75.38 90 MET B C 1
ATOM 3452 O O . MET B 1 90 ? 28.844 -13.805 8.68 1 75.38 90 MET B O 1
ATOM 3456 N N . GLU B 1 91 ? 27.094 -14.711 7.594 1 78.31 91 GLU B N 1
ATOM 3457 C CA . GLU B 1 91 ? 26.609 -15.602 8.641 1 78.31 91 GLU B CA 1
ATOM 3458 C C . GLU B 1 91 ? 26.141 -16.938 8.055 1 78.31 91 GLU B C 1
ATOM 3460 O O . GLU B 1 91 ? 25.391 -16.953 7.078 1 78.31 91 GLU B O 1
ATOM 3465 N N . PRO B 1 92 ? 26.656 -17.844 8.688 1 81.38 92 PRO B N 1
ATOM 3466 C CA . PRO B 1 92 ? 26.297 -19.141 8.133 1 81.38 92 PRO B CA 1
ATOM 3467 C C . PRO B 1 92 ? 24.812 -19.453 8.273 1 81.38 92 PRO B C 1
ATOM 3469 O O . PRO B 1 92 ? 24.172 -19 9.227 1 81.38 92 PRO B O 1
ATOM 3472 N N . LEU B 1 93 ? 24.344 -20.156 7.289 1 84.62 93 LEU B N 1
ATOM 3473 C CA . LEU B 1 93 ? 22.969 -20.609 7.273 1 84.62 93 LEU B CA 1
ATOM 3474 C C . LEU B 1 93 ? 22.703 -21.594 8.406 1 84.62 93 LEU B C 1
ATOM 3476 O O . LEU B 1 93 ? 23.531 -22.484 8.664 1 84.62 93 LEU B O 1
ATOM 3480 N N . ILE B 1 94 ? 21.562 -21.422 9.039 1 84.12 94 ILE B N 1
ATOM 3481 C CA . ILE B 1 94 ? 21.219 -22.234 10.188 1 84.12 94 ILE B CA 1
ATOM 3482 C C . ILE B 1 94 ? 21.078 -23.703 9.758 1 84.12 94 ILE B C 1
ATOM 3484 O O . ILE B 1 94 ? 20.531 -23.984 8.695 1 84.12 94 ILE B O 1
ATOM 3488 N N . SER B 1 95 ? 21.625 -24.594 10.641 1 83 95 SER B N 1
ATOM 3489 C CA . SER B 1 95 ? 21.484 -26.016 10.406 1 83 95 SER B CA 1
ATOM 3490 C C . SER B 1 95 ? 20.078 -26.5 10.797 1 83 95 SER B C 1
ATOM 3492 O O . SER B 1 95 ? 19.5 -26 11.773 1 83 95 SER B O 1
ATOM 3494 N N . PRO B 1 96 ? 19.422 -27.438 9.836 1 83.88 96 PRO B N 1
ATOM 3495 C CA . PRO B 1 96 ? 19.938 -28.297 8.766 1 83.88 96 PRO B CA 1
ATOM 3496 C C . PRO B 1 96 ? 19.641 -27.734 7.375 1 83.88 96 PRO B C 1
ATOM 3498 O O . PRO B 1 96 ? 19.766 -28.438 6.375 1 83.88 96 PRO B O 1
ATOM 3501 N N . LEU B 1 97 ? 19.297 -26.516 7.312 1 85.5 97 LEU B N 1
ATOM 3502 C CA . LEU B 1 97 ? 18.953 -25.906 6.027 1 85.5 97 LEU B CA 1
ATOM 3503 C C . LEU B 1 97 ? 20.188 -25.828 5.133 1 85.5 97 LEU B C 1
ATOM 3505 O O . LEU B 1 97 ? 20.078 -25.781 3.908 1 85.5 97 LEU B O 1
ATOM 3509 N N . ASP B 1 98 ? 21.328 -25.875 5.711 1 85.5 98 ASP B N 1
ATOM 3510 C CA . ASP B 1 98 ? 22.594 -25.734 4.984 1 85.5 98 ASP B CA 1
ATOM 3511 C C . ASP B 1 98 ? 22.922 -27 4.199 1 85.5 98 ASP B C 1
ATOM 3513 O O . ASP B 1 98 ? 23.656 -26.938 3.207 1 85.5 98 ASP B O 1
ATOM 3517 N N . LYS B 1 99 ? 22.266 -28.109 4.582 1 86.94 99 LYS B N 1
ATOM 3518 C CA . LYS B 1 99 ? 22.641 -29.375 3.959 1 86.94 99 LYS B CA 1
ATOM 3519 C C . LYS B 1 99 ? 21.516 -29.906 3.086 1 86.94 99 LYS B C 1
ATOM 3521 O O . LYS B 1 99 ? 21.734 -30.797 2.258 1 86.94 99 LYS B O 1
ATOM 3526 N N . ILE B 1 100 ? 20.422 -29.391 3.176 1 90.38 100 ILE B N 1
ATOM 3527 C CA . ILE B 1 100 ? 19.25 -29.922 2.494 1 90.38 100 ILE B CA 1
ATOM 3528 C C . ILE B 1 100 ? 19.297 -29.547 1.014 1 90.38 100 ILE B C 1
ATOM 3530 O O . ILE B 1 100 ? 19.562 -28.391 0.667 1 90.38 100 ILE B O 1
ATOM 3534 N N . HIS B 1 101 ? 19.203 -30.516 0.16 1 92.75 101 HIS B N 1
ATOM 3535 C CA . HIS B 1 101 ? 19.109 -30.328 -1.284 1 92.75 101 HIS B CA 1
ATOM 3536 C C . HIS B 1 101 ? 18.078 -31.25 -1.9 1 92.75 101 HIS B C 1
ATOM 3538 O O . HIS B 1 101 ? 18.281 -32.469 -1.983 1 92.75 101 HIS B O 1
ATOM 3544 N N . ILE B 1 102 ? 17 -30.719 -2.27 1 94.19 102 ILE B N 1
ATOM 3545 C CA . ILE B 1 102 ? 15.914 -31.531 -2.809 1 94.19 102 ILE B CA 1
ATOM 3546 C C . ILE B 1 102 ? 15.602 -31.109 -4.238 1 94.19 102 ILE B C 1
ATOM 3548 O O . ILE B 1 102 ? 15.938 -29.984 -4.637 1 94.19 102 ILE B O 1
ATOM 3552 N N . PRO B 1 103 ? 14.992 -32.031 -4.984 1 95.12 103 PRO B N 1
ATOM 3553 C CA . PRO B 1 103 ? 14.656 -31.672 -6.363 1 95.12 103 PRO B CA 1
ATOM 3554 C C . PRO B 1 103 ? 13.711 -30.469 -6.445 1 95.12 103 PRO B C 1
ATOM 3556 O O . PRO B 1 103 ? 12.945 -30.219 -5.512 1 95.12 103 PRO B O 1
ATOM 3559 N N . PHE B 1 104 ? 13.742 -29.844 -7.559 1 95.94 104 PHE B N 1
ATOM 3560 C CA . PHE B 1 104 ? 13.055 -28.578 -7.781 1 95.94 104 PHE B CA 1
ATOM 3561 C C . PHE B 1 104 ? 11.555 -28.734 -7.566 1 95.94 104 PHE B C 1
ATOM 3563 O O . PHE B 1 104 ? 10.922 -27.875 -6.941 1 95.94 104 PHE B O 1
ATOM 3570 N N . PHE B 1 105 ? 10.984 -29.797 -7.961 1 96.38 105 PHE B N 1
ATOM 3571 C CA . PHE B 1 105 ? 9.547 -30.016 -7.859 1 96.38 105 PHE B CA 1
ATOM 3572 C C . PHE B 1 105 ? 9.102 -30.016 -6.406 1 96.38 105 PHE B C 1
ATOM 3574 O O . PHE B 1 105 ? 8.141 -29.328 -6.047 1 96.38 105 PHE B O 1
ATOM 3581 N N . TRP B 1 106 ? 9.789 -30.734 -5.582 1 96.75 106 TRP B N 1
ATOM 3582 C CA . TRP B 1 106 ? 9.43 -30.828 -4.172 1 96.75 106 TRP B CA 1
ATOM 3583 C C . TRP B 1 106 ? 9.703 -29.516 -3.451 1 96.75 106 TRP B C 1
ATOM 3585 O O . TRP B 1 106 ? 8.961 -29.141 -2.541 1 96.75 106 TRP B O 1
ATOM 3595 N N . ALA B 1 107 ? 10.781 -28.859 -3.863 1 97.06 107 ALA B N 1
ATOM 3596 C CA . ALA B 1 107 ? 11.102 -27.562 -3.27 1 97.06 107 ALA B CA 1
ATOM 3597 C C . ALA B 1 107 ? 9.992 -26.547 -3.537 1 97.06 107 ALA B C 1
ATOM 3599 O O . ALA B 1 107 ? 9.602 -25.781 -2.643 1 97.06 107 ALA B O 1
ATOM 3600 N N . LEU B 1 108 ? 9.484 -26.641 -4.73 1 97.38 108 LEU B N 1
ATOM 3601 C CA . LEU B 1 108 ? 8.398 -25.734 -5.117 1 97.38 108 LEU B CA 1
ATOM 3602 C C . LEU B 1 108 ? 7.133 -26.047 -4.324 1 97.38 108 LEU B C 1
ATOM 3604 O O . LEU B 1 108 ? 6.457 -25.125 -3.852 1 97.38 108 LEU B O 1
ATOM 3608 N N . LEU B 1 109 ? 6.859 -27.281 -4.168 1 98.12 109 LEU B N 1
ATOM 3609 C CA . LEU B 1 109 ? 5.664 -27.703 -3.445 1 98.12 109 LEU B CA 1
ATOM 3610 C C . LEU B 1 109 ? 5.746 -27.297 -1.978 1 98.12 109 LEU B C 1
ATOM 3612 O O . LEU B 1 109 ? 4.762 -26.812 -1.404 1 98.12 109 LEU B O 1
ATOM 3616 N N . ILE B 1 110 ? 6.898 -27.453 -1.418 1 98 110 ILE B N 1
ATOM 3617 C CA . ILE B 1 110 ? 7.078 -27.078 -0.018 1 98 110 ILE B CA 1
ATOM 3618 C C . ILE B 1 110 ? 6.992 -25.562 0.132 1 98 110 ILE B C 1
ATOM 3620 O O . ILE B 1 110 ? 6.43 -25.062 1.107 1 98 110 ILE B O 1
ATOM 3624 N N . GLY B 1 111 ? 7.59 -24.828 -0.85 1 98.06 111 GLY B N 1
ATOM 3625 C CA . GLY B 1 111 ? 7.438 -23.391 -0.847 1 98.06 111 GLY B CA 1
ATOM 3626 C C . GLY B 1 111 ? 5.992 -22.938 -0.904 1 98.06 111 GLY B C 1
ATOM 3627 O O . GLY B 1 111 ? 5.59 -22.031 -0.176 1 98.06 111 GLY B O 1
ATOM 3628 N N . GLY B 1 112 ? 5.246 -23.594 -1.757 1 98.44 112 GLY B N 1
ATOM 3629 C CA . GLY B 1 112 ? 3.822 -23.312 -1.827 1 98.44 112 GLY B CA 1
ATOM 3630 C C . GLY B 1 112 ? 3.084 -23.656 -0.544 1 98.44 112 GLY B C 1
ATOM 3631 O O . GLY B 1 112 ? 2.229 -22.891 -0.099 1 98.44 112 GLY B O 1
ATOM 3632 N N . LEU B 1 113 ? 3.434 -24.766 0.072 1 98.56 113 LEU B N 1
ATOM 3633 C CA . LEU B 1 113 ? 2.787 -25.188 1.307 1 98.56 113 LEU B CA 1
ATOM 3634 C C . LEU B 1 113 ? 3.111 -24.234 2.451 1 98.56 113 LEU B C 1
ATOM 3636 O O . LEU B 1 113 ? 2.25 -23.938 3.285 1 98.56 113 LEU B O 1
ATOM 3640 N N . MET B 1 114 ? 4.336 -23.797 2.475 1 98.06 114 MET B N 1
ATOM 3641 C CA . MET B 1 114 ? 4.699 -22.812 3.496 1 98.06 114 MET B CA 1
ATOM 3642 C C . MET B 1 114 ? 3.91 -21.531 3.318 1 98.06 114 MET B C 1
ATOM 3644 O O . MET B 1 114 ? 3.469 -20.922 4.301 1 98.06 114 MET B O 1
ATOM 3648 N N . SER B 1 115 ? 3.797 -21.094 2.074 1 98.38 115 SER B N 1
ATOM 3649 C CA . SER B 1 115 ? 2.984 -19.922 1.794 1 98.38 115 SER B CA 1
ATOM 3650 C C . SER B 1 115 ? 1.524 -20.156 2.172 1 98.38 115 SER B C 1
ATOM 3652 O O . SER B 1 115 ? 0.857 -19.25 2.682 1 98.38 115 SER B O 1
ATOM 3654 N N . ALA B 1 116 ? 1.079 -21.344 1.932 1 98.25 116 ALA B N 1
ATOM 3655 C CA . ALA B 1 116 ? -0.287 -21.703 2.303 1 98.25 116 ALA B CA 1
ATOM 3656 C C . ALA B 1 116 ? -0.486 -21.609 3.814 1 98.25 116 ALA B C 1
ATOM 3658 O O . ALA B 1 116 ? -1.534 -21.172 4.281 1 98.25 116 ALA B O 1
ATOM 3659 N N . LEU B 1 117 ? 0.452 -22.062 4.531 1 97.62 117 LEU B N 1
ATOM 3660 C CA . LEU B 1 117 ? 0.392 -21.969 5.988 1 97.62 117 LEU B CA 1
ATOM 3661 C C . LEU B 1 117 ? 0.272 -20.516 6.445 1 97.62 117 LEU B C 1
ATOM 3663 O O . LEU B 1 117 ? -0.504 -20.219 7.352 1 97.62 117 LEU B O 1
ATOM 3667 N N . MET B 1 118 ? 1.052 -19.688 5.809 1 95.81 118 MET B N 1
ATOM 3668 C CA . MET B 1 118 ? 0.956 -18.266 6.137 1 95.81 118 MET B CA 1
ATOM 3669 C C . MET B 1 118 ? -0.394 -17.703 5.715 1 95.81 118 MET B C 1
ATOM 3671 O O . MET B 1 118 ? -0.933 -16.812 6.371 1 95.81 118 MET B O 1
ATOM 3675 N N . GLY B 1 119 ? -0.823 -18.203 4.539 1 95.25 119 GLY B N 1
ATOM 3676 C CA . GLY B 1 119 ? -2.158 -17.812 4.121 1 95.25 119 GLY B CA 1
ATOM 3677 C C . GLY B 1 119 ? -3.229 -18.156 5.141 1 95.25 119 GLY B C 1
ATOM 3678 O O . GLY B 1 119 ? -4.184 -17.391 5.324 1 95.25 119 GLY B O 1
ATOM 3679 N N . PHE B 1 120 ? -3.033 -19.25 5.816 1 95.5 120 PHE B N 1
ATOM 3680 C CA . PHE B 1 120 ? -3.951 -19.641 6.871 1 95.5 120 PHE B CA 1
ATOM 3681 C C . PHE B 1 120 ? -3.898 -18.672 8.039 1 95.5 120 PHE B C 1
ATOM 3683 O O . PHE B 1 120 ? -4.938 -18.297 8.594 1 95.5 120 PHE B O 1
ATOM 3690 N N . ILE B 1 121 ? -2.775 -18.234 8.336 1 90.94 121 ILE B N 1
ATOM 3691 C CA . ILE B 1 121 ? -2.592 -17.312 9.453 1 90.94 121 ILE B CA 1
ATOM 3692 C C . ILE B 1 121 ? -3.227 -15.961 9.117 1 90.94 121 ILE B C 1
ATOM 3694 O O . ILE B 1 121 ? -3.895 -15.359 9.961 1 90.94 121 ILE B O 1
ATOM 3698 N N . VAL B 1 122 ? -3.045 -15.523 7.934 1 87.25 122 VAL B N 1
ATOM 3699 C CA . VAL B 1 122 ? -3.555 -14.227 7.508 1 87.25 122 VAL B CA 1
ATOM 3700 C C . VAL B 1 122 ? -5.066 -14.305 7.297 1 87.25 122 VAL B C 1
ATOM 3702 O O . VAL B 1 122 ? -5.77 -13.305 7.422 1 87.25 122 VAL B O 1
ATOM 3705 N N . GLY B 1 123 ? -5.547 -15.492 6.895 1 84.12 123 GLY B N 1
ATOM 3706 C CA . GLY B 1 123 ? -6.977 -15.672 6.695 1 84.12 123 GLY B CA 1
ATOM 3707 C C . GLY B 1 123 ? -7.781 -15.508 7.969 1 84.12 123 GLY B C 1
ATOM 3708 O O . GLY B 1 123 ? -8.93 -15.062 7.93 1 84.12 123 GLY B O 1
ATOM 3709 N N . ALA B 1 124 ? -7.195 -15.656 9.086 1 81.44 124 ALA B N 1
ATOM 3710 C CA . ALA B 1 124 ? -7.898 -15.609 10.367 1 81.44 124 ALA B CA 1
ATOM 3711 C C . ALA B 1 124 ? -8.344 -14.18 10.695 1 81.44 124 ALA B C 1
ATOM 3713 O O . ALA B 1 124 ? -9.5 -13.953 11.047 1 81.44 124 ALA B O 1
ATOM 3714 N N . PRO B 1 125 ? -7.469 -13.273 10.531 1 78.5 125 PRO B N 1
ATOM 3715 C CA . PRO B 1 125 ? -7.898 -11.898 10.812 1 78.5 125 PRO B CA 1
ATOM 3716 C C . PRO B 1 125 ? -8.953 -11.398 9.828 1 78.5 125 PRO B C 1
ATOM 3718 O O . PRO B 1 125 ? -9.641 -10.414 10.102 1 78.5 125 PRO B O 1
ATOM 3721 N N . SER B 1 126 ? -9.062 -12.055 8.672 1 74.69 126 SER B N 1
ATOM 3722 C CA . SER B 1 126 ? -10.047 -11.648 7.68 1 74.69 126 SER B CA 1
ATOM 3723 C C . SER B 1 126 ? -11.461 -11.734 8.227 1 74.69 126 SER B C 1
ATOM 3725 O O . SER B 1 126 ? -12.383 -11.109 7.699 1 74.69 126 SER B O 1
ATOM 3727 N N . LEU B 1 127 ? -11.617 -12.5 9.281 1 72.75 127 LEU B N 1
ATOM 3728 C CA . LEU B 1 127 ? -12.922 -12.641 9.914 1 72.75 127 LEU B CA 1
ATOM 3729 C C . LEU B 1 127 ? -13.266 -11.398 10.734 1 72.75 127 LEU B C 1
ATOM 3731 O O . LEU B 1 127 ? -14.445 -11.109 10.961 1 72.75 127 LEU B O 1
ATOM 3735 N N . ARG B 1 128 ? -12.195 -10.781 11.117 1 75 128 ARG B N 1
ATOM 3736 C CA . ARG B 1 128 ? -12.43 -9.719 12.086 1 75 128 ARG B CA 1
ATOM 3737 C C . ARG B 1 128 ? -12.359 -8.344 11.43 1 75 128 ARG B C 1
ATOM 3739 O O . ARG B 1 128 ? -12.797 -7.348 12.008 1 75 128 ARG B O 1
ATOM 3746 N N . VAL B 1 129 ? -11.797 -8.367 10.383 1 73.69 129 VAL B N 1
ATOM 3747 C CA . VAL B 1 129 ? -11.555 -7.066 9.758 1 73.69 129 VAL B CA 1
ATOM 3748 C C . VAL B 1 129 ? -12.43 -6.918 8.516 1 73.69 129 VAL B C 1
ATOM 3750 O O . VAL B 1 129 ? -12.695 -7.895 7.812 1 73.69 129 VAL B O 1
ATOM 3753 N N . ARG B 1 130 ? -13.039 -5.758 8.469 1 70.69 130 ARG B N 1
ATOM 3754 C CA . ARG B 1 130 ? -13.883 -5.477 7.312 1 70.69 130 ARG B CA 1
ATOM 3755 C C . ARG B 1 130 ? -13.039 -5.281 6.059 1 70.69 130 ARG B C 1
ATOM 3757 O O . ARG B 1 130 ? -11.812 -5.195 6.137 1 70.69 130 ARG B O 1
ATOM 3764 N N . GLY B 1 131 ? -13.703 -5.453 4.918 1 63.66 131 GLY B N 1
ATOM 3765 C CA . GLY B 1 131 ? -13.086 -5.473 3.605 1 63.66 131 GLY B CA 1
ATOM 3766 C C . GLY B 1 131 ? -12.07 -4.363 3.408 1 63.66 131 GLY B C 1
ATOM 3767 O O . GLY B 1 131 ? -10.984 -4.598 2.869 1 63.66 131 GLY B O 1
ATOM 3768 N N . ASP B 1 132 ? -12.281 -3.191 4.016 1 67.44 132 ASP B N 1
ATOM 3769 C CA . ASP B 1 132 ? -11.406 -2.061 3.713 1 67.44 132 ASP B CA 1
ATOM 3770 C C . ASP B 1 132 ? -10.102 -2.15 4.5 1 67.44 132 ASP B C 1
ATOM 3772 O O . ASP B 1 132 ? -9.039 -1.798 3.986 1 67.44 132 ASP B O 1
ATOM 3776 N N . TYR B 1 133 ? -10.18 -2.748 5.625 1 72.25 133 TYR B N 1
ATOM 3777 C CA . TYR B 1 133 ? -8.992 -2.77 6.477 1 72.25 133 TYR B CA 1
ATOM 3778 C C . TYR B 1 133 ? -8.18 -4.039 6.25 1 72.25 133 TYR B C 1
ATOM 3780 O O . TYR B 1 133 ? -7.004 -4.105 6.613 1 72.25 133 TYR B O 1
ATOM 3788 N N . LEU B 1 134 ? -8.922 -4.984 5.57 1 82.19 134 LEU B N 1
ATOM 3789 C CA . LEU B 1 134 ? -8.203 -6.23 5.301 1 82.19 134 LEU B CA 1
ATOM 3790 C C . LEU B 1 134 ? -7.004 -5.98 4.398 1 82.19 134 LEU B C 1
ATOM 3792 O O . LEU B 1 134 ? -5.957 -6.613 4.559 1 82.19 134 LEU B O 1
ATOM 3796 N N . ALA B 1 135 ? -7.145 -5.086 3.479 1 82.94 135 ALA B N 1
ATOM 3797 C CA . ALA B 1 135 ? -6.047 -4.719 2.588 1 82.94 135 ALA B CA 1
ATOM 3798 C C . ALA B 1 135 ? -4.832 -4.25 3.383 1 82.94 135 ALA B C 1
ATOM 3800 O O . ALA B 1 135 ? -3.699 -4.641 3.086 1 82.94 135 ALA B O 1
ATOM 3801 N N . ILE B 1 136 ? -5.043 -3.512 4.398 1 78.44 136 ILE B N 1
ATOM 3802 C CA . ILE B 1 136 ? -3.967 -2.949 5.203 1 78.44 136 ILE B CA 1
ATOM 3803 C C . ILE B 1 136 ? -3.316 -4.051 6.035 1 78.44 136 ILE B C 1
ATOM 3805 O O . ILE B 1 136 ? -2.094 -4.074 6.199 1 78.44 136 ILE B O 1
ATOM 3809 N N . VAL B 1 137 ? -4.172 -4.938 6.535 1 83.38 137 VAL B N 1
ATOM 3810 C CA . VAL B 1 137 ? -3.672 -6.039 7.348 1 83.38 137 VAL B CA 1
ATOM 3811 C C . VAL B 1 137 ? -2.783 -6.945 6.5 1 83.38 137 VAL B C 1
ATOM 3813 O O . VAL B 1 137 ? -1.702 -7.348 6.938 1 83.38 137 VAL B O 1
ATOM 3816 N N . THR B 1 138 ? -3.291 -7.215 5.352 1 88.81 138 THR B N 1
ATOM 3817 C CA . THR B 1 138 ? -2.531 -8.117 4.492 1 88.81 138 THR B CA 1
ATOM 3818 C C . THR B 1 138 ? -1.266 -7.441 3.979 1 88.81 138 THR B C 1
ATOM 3820 O O . THR B 1 138 ? -0.238 -8.094 3.789 1 88.81 138 THR B O 1
ATOM 3823 N N . TYR B 1 139 ? -1.373 -6.168 3.756 1 85.25 139 TYR B N 1
ATOM 3824 C CA . TYR B 1 139 ? -0.164 -5.422 3.43 1 85.25 139 TYR B CA 1
ATOM 3825 C C . TYR B 1 139 ? 0.832 -5.465 4.582 1 85.25 139 TYR B C 1
ATOM 3827 O O . TYR B 1 139 ? 2.027 -5.676 4.371 1 85.25 139 TYR B O 1
ATOM 3835 N N . GLY B 1 140 ? 0.345 -5.148 5.777 1 83.69 140 GLY B N 1
ATOM 3836 C CA . GLY B 1 140 ? 1.2 -5.227 6.949 1 83.69 140 GLY B CA 1
ATOM 3837 C C . GLY B 1 140 ? 1.895 -6.566 7.094 1 83.69 140 GLY B C 1
ATOM 3838 O O . GLY B 1 140 ? 3.078 -6.625 7.438 1 83.69 140 GLY B O 1
ATOM 3839 N N . PHE B 1 141 ? 1.159 -7.598 6.844 1 87.81 141 PHE B N 1
ATOM 3840 C CA . PHE B 1 141 ? 1.729 -8.938 6.91 1 87.81 141 PHE B CA 1
ATOM 3841 C C . PHE B 1 141 ? 2.875 -9.086 5.918 1 87.81 141 PHE B C 1
ATOM 3843 O O . PHE B 1 141 ? 3.936 -9.617 6.258 1 87.81 141 PHE B O 1
ATOM 3850 N N . SER B 1 142 ? 2.609 -8.703 4.75 1 90.19 142 SER B N 1
ATOM 3851 C CA . SER B 1 142 ? 3.635 -8.781 3.715 1 90.19 142 SER B CA 1
ATOM 3852 C C . SER B 1 142 ? 4.879 -7.988 4.105 1 90.19 142 SER B C 1
ATOM 3854 O O . SER B 1 142 ? 6.004 -8.422 3.859 1 90.19 142 SER B O 1
ATOM 3856 N N . GLU B 1 143 ? 4.645 -6.891 4.688 1 84.31 143 GLU B N 1
ATOM 3857 C CA . GLU B 1 143 ? 5.762 -6.059 5.129 1 84.31 143 GLU B CA 1
ATOM 3858 C C . GLU B 1 143 ? 6.52 -6.715 6.277 1 84.31 143 GLU B C 1
ATOM 3860 O O . GLU B 1 143 ? 7.742 -6.582 6.375 1 84.31 143 GLU B O 1
ATOM 3865 N N . ILE B 1 144 ? 5.816 -7.293 7.152 1 87.12 144 ILE B N 1
ATOM 3866 C CA . ILE B 1 144 ? 6.453 -8.008 8.258 1 87.12 144 ILE B CA 1
ATOM 3867 C C . ILE B 1 144 ? 7.371 -9.094 7.703 1 87.12 144 ILE B C 1
ATOM 3869 O O . ILE B 1 144 ? 8.516 -9.227 8.133 1 87.12 144 ILE B O 1
ATOM 3873 N N . ILE B 1 145 ? 6.867 -9.797 6.719 1 90.88 145 ILE B N 1
ATOM 3874 C CA . ILE B 1 145 ? 7.66 -10.859 6.109 1 90.88 145 ILE B CA 1
ATOM 3875 C C . ILE B 1 145 ? 8.906 -10.258 5.453 1 90.88 145 ILE B C 1
ATOM 3877 O O . ILE B 1 145 ? 10.016 -10.766 5.645 1 90.88 145 ILE B O 1
ATOM 3881 N N . ARG B 1 146 ? 8.672 -9.281 4.68 1 88.75 146 ARG B N 1
ATOM 3882 C CA . ARG B 1 146 ? 9.797 -8.625 4.016 1 88.75 146 ARG B CA 1
ATOM 3883 C C . ARG B 1 146 ? 10.82 -8.133 5.027 1 88.75 146 ARG B C 1
ATOM 3885 O O . ARG B 1 146 ? 12.023 -8.328 4.848 1 88.75 146 ARG B O 1
ATOM 3892 N N . SER B 1 147 ? 10.352 -7.527 6.078 1 84 147 SER B N 1
ATOM 3893 C CA . SER B 1 147 ? 11.242 -7.008 7.113 1 84 147 SER B CA 1
ATOM 3894 C C . SER B 1 147 ? 11.977 -8.133 7.828 1 84 147 SER B C 1
ATOM 3896 O O . SER B 1 147 ? 13.172 -8.023 8.109 1 84 147 SER B O 1
ATOM 3898 N N . LEU B 1 148 ? 11.297 -9.133 8.078 1 86.94 148 LEU B N 1
ATOM 3899 C CA . LEU B 1 148 ? 11.914 -10.289 8.711 1 86.94 148 LEU B CA 1
ATOM 3900 C C . LEU B 1 148 ? 13 -10.883 7.816 1 86.94 148 LEU B C 1
ATOM 3902 O O . LEU B 1 148 ? 14.078 -11.234 8.297 1 86.94 148 LEU B O 1
ATOM 3906 N N . PHE B 1 149 ? 12.703 -10.992 6.566 1 90.31 149 PHE B N 1
ATOM 3907 C CA . PHE B 1 149 ? 13.648 -11.578 5.625 1 90.31 149 PHE B CA 1
ATOM 3908 C C . PHE B 1 149 ? 14.883 -10.688 5.477 1 90.31 149 PHE B C 1
ATOM 3910 O O . PHE B 1 149 ? 15.984 -11.18 5.242 1 90.31 149 PHE B O 1
ATOM 3917 N N . ASN B 1 150 ? 14.711 -9.445 5.66 1 85.19 150 ASN B N 1
ATOM 3918 C CA . ASN B 1 150 ? 15.836 -8.516 5.578 1 85.19 150 ASN B CA 1
ATOM 3919 C C . ASN B 1 150 ? 16.703 -8.578 6.828 1 85.19 150 ASN B C 1
ATOM 3921 O O . ASN B 1 150 ? 17.875 -8.164 6.801 1 85.19 150 ASN B O 1
ATOM 3925 N N . ASN B 1 151 ? 16.141 -9.133 7.855 1 82.12 151 ASN B N 1
ATOM 3926 C CA . ASN B 1 151 ? 16.875 -9.102 9.117 1 82.12 151 ASN B CA 1
ATOM 3927 C C . ASN B 1 151 ? 17.359 -10.492 9.516 1 82.12 151 ASN B C 1
ATOM 3929 O O . ASN B 1 151 ? 18.203 -10.625 10.414 1 82.12 151 ASN B O 1
ATOM 3933 N N . LEU B 1 152 ? 16.812 -11.453 8.844 1 84.38 152 LEU B N 1
ATOM 3934 C CA . LEU B 1 152 ? 17.234 -12.82 9.148 1 84.38 152 LEU B CA 1
ATOM 3935 C C . LEU B 1 152 ? 18.453 -13.211 8.32 1 84.38 152 LEU B C 1
ATOM 3937 O O . LEU B 1 152 ? 18.344 -14.023 7.398 1 84.38 152 LEU B O 1
ATOM 3941 N N . GLN B 1 153 ? 19.562 -12.812 8.82 1 81.81 153 GLN B N 1
ATOM 3942 C CA . GLN B 1 153 ? 20.797 -13.031 8.086 1 81.81 153 GLN B CA 1
ATOM 3943 C C . GLN B 1 153 ? 21.141 -14.516 8.016 1 81.81 153 GLN B C 1
ATOM 3945 O O . GLN B 1 153 ? 21.625 -15 6.984 1 81.81 153 GLN B O 1
ATOM 3950 N N . ASN B 1 154 ? 20.766 -15.25 9.016 1 85.88 154 ASN B N 1
ATOM 3951 C CA . ASN B 1 154 ? 21.172 -16.656 9.102 1 85.88 154 ASN B CA 1
ATOM 3952 C C . ASN B 1 154 ? 20.203 -17.562 8.359 1 85.88 154 ASN B C 1
ATOM 3954 O O . ASN B 1 154 ? 20.438 -18.766 8.242 1 85.88 154 ASN B O 1
ATOM 3958 N N . ILE B 1 155 ? 19.156 -16.953 7.836 1 86.75 155 ILE B N 1
ATOM 3959 C CA . ILE B 1 155 ? 18.172 -17.797 7.145 1 86.75 155 ILE B CA 1
ATOM 3960 C C . ILE B 1 155 ? 18.016 -17.312 5.707 1 86.75 155 ILE B C 1
ATOM 3962 O O . ILE B 1 155 ? 18.172 -18.094 4.762 1 86.75 155 ILE B O 1
ATOM 3966 N N . THR B 1 156 ? 17.875 -16 5.523 1 88.19 156 THR B N 1
ATOM 3967 C CA . THR B 1 156 ? 17.578 -15.461 4.199 1 88.19 156 THR B CA 1
ATOM 3968 C C . THR B 1 156 ? 18.766 -14.656 3.672 1 88.19 156 THR B C 1
ATOM 3970 O O . THR B 1 156 ? 18.719 -14.133 2.557 1 88.19 156 THR B O 1
ATOM 3973 N N . ASN B 1 157 ? 19.797 -14.531 4.379 1 86.69 157 ASN B N 1
ATOM 3974 C CA . ASN B 1 157 ? 20.984 -13.758 4.02 1 86.69 157 ASN B CA 1
ATOM 3975 C C . ASN B 1 157 ? 20.688 -12.258 4.008 1 86.69 157 ASN B C 1
ATOM 3977 O O . ASN B 1 157 ? 21.406 -11.484 3.357 1 86.69 157 ASN B O 1
ATOM 3981 N N . GLY B 1 158 ? 19.594 -11.875 4.551 1 81.12 158 GLY B N 1
ATOM 3982 C CA . GLY B 1 158 ? 19.25 -10.484 4.77 1 81.12 158 GLY B CA 1
ATOM 3983 C C . GLY B 1 158 ? 19.094 -9.695 3.48 1 81.12 158 GLY B C 1
ATOM 3984 O O . GLY B 1 158 ? 18.5 -10.188 2.521 1 81.12 158 GLY B O 1
ATOM 3985 N N . PRO B 1 159 ? 19.672 -8.453 3.502 1 79.25 159 PRO B N 1
ATOM 3986 C CA . PRO B 1 159 ? 19.531 -7.586 2.334 1 79.25 159 PRO B CA 1
ATOM 3987 C C . PRO B 1 159 ? 20.344 -8.055 1.136 1 79.25 159 PRO B C 1
ATOM 3989 O O . PRO B 1 159 ? 20.109 -7.625 0.006 1 79.25 159 PRO B O 1
ATOM 3992 N N . LEU B 1 160 ? 21.281 -8.922 1.365 1 81.5 160 LEU B N 1
ATOM 3993 C CA . LEU B 1 160 ? 22.141 -9.43 0.291 1 81.5 160 LEU B CA 1
ATOM 3994 C C . LEU B 1 160 ? 21.344 -10.352 -0.633 1 81.5 160 LEU B C 1
ATOM 3996 O O . LEU B 1 160 ? 21.672 -10.469 -1.818 1 81.5 160 LEU B O 1
ATOM 4000 N N . GLY B 1 161 ? 20.359 -10.953 -0.086 1 88.56 161 GLY B N 1
ATOM 4001 C CA . GLY B 1 161 ? 19.562 -11.867 -0.892 1 88.56 161 GLY B CA 1
ATOM 4002 C C . GLY B 1 161 ? 20.312 -13.133 -1.267 1 88.56 161 GLY B C 1
ATOM 4003 O O . GLY B 1 161 ? 21.328 -13.469 -0.652 1 88.56 161 GLY B O 1
ATOM 4004 N N . LEU B 1 162 ? 19.766 -13.93 -2.131 1 91.19 162 LEU B N 1
ATOM 4005 C CA . LEU B 1 162 ? 20.359 -15.148 -2.68 1 91.19 162 LEU B CA 1
ATOM 4006 C C . LEU B 1 162 ? 20.688 -14.969 -4.156 1 91.19 162 LEU B C 1
ATOM 4008 O O . LEU B 1 162 ? 19.844 -14.578 -4.949 1 91.19 162 LEU B O 1
ATOM 4012 N N . LYS B 1 163 ? 21.875 -15.18 -4.445 1 90.81 163 LYS B N 1
ATOM 4013 C CA . LYS B 1 163 ? 22.344 -14.969 -5.816 1 90.81 163 LYS B CA 1
ATOM 4014 C C . LYS B 1 163 ? 22.859 -16.266 -6.43 1 90.81 163 LYS B C 1
ATOM 4016 O O . LYS B 1 163 ? 23.203 -17.203 -5.711 1 90.81 163 LYS B O 1
ATOM 4021 N N . GLY B 1 164 ? 22.828 -16.281 -7.832 1 89.19 164 GLY B N 1
ATOM 4022 C CA . GLY B 1 164 ? 23.375 -17.422 -8.555 1 89.19 164 GLY B CA 1
ATOM 4023 C C . GLY B 1 164 ? 22.531 -18.672 -8.422 1 89.19 164 GLY B C 1
ATOM 4024 O O . GLY B 1 164 ? 23.062 -19.781 -8.266 1 89.19 164 GLY B O 1
ATOM 4025 N N . LEU B 1 165 ? 21.281 -18.547 -8.336 1 90.12 165 LEU B N 1
ATOM 4026 C CA . LEU B 1 165 ? 20.375 -19.703 -8.227 1 90.12 165 LEU B CA 1
ATOM 4027 C C . LEU B 1 165 ? 20.328 -20.469 -9.539 1 90.12 165 LEU B C 1
ATOM 4029 O O . LEU B 1 165 ? 20.344 -19.875 -10.625 1 90.12 165 LEU B O 1
ATOM 4033 N N . PRO B 1 166 ? 20.359 -21.75 -9.391 1 89.12 166 PRO B N 1
ATOM 4034 C CA . PRO B 1 166 ? 20.203 -22.531 -10.617 1 89.12 166 PRO B CA 1
ATOM 4035 C C . PRO B 1 166 ? 18.875 -22.281 -11.32 1 89.12 166 PRO B C 1
ATOM 4037 O O . PRO B 1 166 ? 17.844 -22.078 -10.656 1 89.12 166 PRO B O 1
ATOM 4040 N N . THR B 1 167 ? 18.922 -22.219 -12.586 1 87.38 167 THR B N 1
ATOM 4041 C CA . THR B 1 167 ? 17.719 -21.953 -13.352 1 87.38 167 THR B CA 1
ATOM 4042 C C . THR B 1 167 ? 17.031 -23.25 -13.773 1 87.38 167 THR B C 1
ATOM 4044 O O . THR B 1 167 ? 17.531 -23.969 -14.625 1 87.38 167 THR B O 1
ATOM 4047 N N . TYR B 1 168 ? 16 -23.547 -13.086 1 88.25 168 TYR B N 1
ATOM 4048 C CA . TYR B 1 168 ? 15.203 -24.719 -13.438 1 88.25 168 TYR B CA 1
ATOM 4049 C C . TYR B 1 168 ? 13.93 -24.312 -14.172 1 88.25 168 TYR B C 1
ATOM 4051 O O . TYR B 1 168 ? 13.328 -25.125 -14.875 1 88.25 168 TYR B O 1
ATOM 4059 N N . THR B 1 169 ? 13.633 -23.078 -14 1 87.06 169 THR B N 1
ATOM 4060 C CA . THR B 1 169 ? 12.344 -22.625 -14.531 1 87.06 169 THR B CA 1
ATOM 4061 C C . THR B 1 169 ? 12.398 -22.516 -16.047 1 87.06 169 THR B C 1
ATOM 4063 O O . THR B 1 169 ? 13.234 -21.797 -16.594 1 87.06 169 THR B O 1
ATOM 4066 N N . ASN B 1 170 ? 11.617 -23.297 -16.703 1 91.25 170 ASN B N 1
ATOM 4067 C CA . ASN B 1 170 ? 11.398 -23.25 -18.141 1 91.25 170 ASN B CA 1
ATOM 4068 C C . ASN B 1 170 ? 9.914 -23.203 -18.484 1 91.25 170 ASN B C 1
ATOM 4070 O O . ASN B 1 170 ? 9.07 -23.125 -17.578 1 91.25 170 ASN B O 1
ATOM 4074 N N . LEU B 1 171 ? 9.625 -23.141 -19.688 1 93.19 171 LEU B N 1
ATOM 4075 C CA . LEU B 1 171 ? 8.242 -22.984 -20.125 1 93.19 171 LEU B CA 1
ATOM 4076 C C . LEU B 1 171 ? 7.398 -24.188 -19.719 1 93.19 171 LEU B C 1
ATOM 4078 O O . LEU B 1 171 ? 6.199 -24.047 -19.453 1 93.19 171 LEU B O 1
ATOM 4082 N N . TRP B 1 172 ? 8.016 -25.312 -19.562 1 93.06 172 TRP B N 1
ATOM 4083 C CA . TRP B 1 172 ? 7.285 -26.5 -19.141 1 93.06 172 TRP B CA 1
ATOM 4084 C C . TRP B 1 172 ? 6.77 -26.344 -17.719 1 93.06 172 TRP B C 1
ATOM 4086 O O . TRP B 1 172 ? 5.625 -26.703 -17.422 1 93.06 172 TRP B O 1
ATOM 4096 N N . TRP B 1 173 ? 7.605 -25.797 -16.875 1 94.62 173 TRP B N 1
ATOM 4097 C CA . TRP B 1 173 ? 7.242 -25.609 -15.477 1 94.62 173 TRP B CA 1
ATOM 4098 C C . TRP B 1 173 ? 6.18 -24.516 -15.336 1 94.62 173 TRP B C 1
ATOM 4100 O O . TRP B 1 173 ? 5.141 -24.75 -14.703 1 94.62 173 TRP B O 1
ATOM 4110 N N . THR B 1 174 ? 6.449 -23.375 -15.945 1 96.38 174 THR B N 1
ATOM 4111 C CA . THR B 1 174 ? 5.57 -22.219 -15.75 1 96.38 174 THR B CA 1
ATOM 4112 C C . THR B 1 174 ? 4.195 -22.484 -16.359 1 96.38 174 THR B C 1
ATOM 4114 O O . THR B 1 174 ? 3.17 -22.203 -15.734 1 96.38 174 THR B O 1
ATOM 4117 N N . VAL B 1 175 ? 4.145 -23.078 -17.516 1 96.25 175 VAL B N 1
ATOM 4118 C CA . VAL B 1 175 ? 2.877 -23.344 -18.188 1 96.25 175 VAL B CA 1
ATOM 4119 C C . VAL B 1 175 ? 2.113 -24.438 -17.438 1 96.25 175 VAL B C 1
ATOM 4121 O O . VAL B 1 175 ? 0.896 -24.344 -17.266 1 96.25 175 VAL B O 1
ATOM 4124 N N . SER B 1 176 ? 2.811 -25.453 -17.031 1 96.62 176 SER B N 1
ATOM 4125 C CA . SER B 1 176 ? 2.152 -26.547 -16.328 1 96.62 176 SER B CA 1
ATOM 4126 C C . SER B 1 176 ? 1.518 -26.062 -15.031 1 96.62 176 SER B C 1
ATOM 4128 O O . SER B 1 176 ? 0.368 -26.391 -14.734 1 96.62 176 SER B O 1
ATOM 4130 N N . TRP B 1 177 ? 2.271 -25.281 -14.281 1 97.62 177 TRP B N 1
ATOM 4131 C CA . TRP B 1 177 ? 1.727 -24.781 -13.023 1 97.62 177 TRP B CA 1
ATOM 4132 C C . TRP B 1 177 ? 0.604 -23.781 -13.281 1 97.62 177 TRP B C 1
ATOM 4134 O O . TRP B 1 177 ? -0.341 -23.672 -12.492 1 97.62 177 TRP B O 1
ATOM 4144 N N . ALA B 1 178 ? 0.745 -23.016 -14.352 1 97.88 178 ALA B N 1
ATOM 4145 C CA . ALA B 1 178 ? -0.342 -22.109 -14.719 1 97.88 178 ALA B CA 1
ATOM 4146 C C . ALA B 1 178 ? -1.621 -22.875 -15.023 1 97.88 178 ALA B C 1
ATOM 4148 O O . ALA B 1 178 ? -2.705 -22.5 -14.57 1 97.88 178 ALA B O 1
ATOM 4149 N N . ILE B 1 179 ? -1.483 -23.953 -15.773 1 96.88 179 ILE B N 1
ATOM 4150 C CA . ILE B 1 179 ? -2.631 -24.797 -16.125 1 96.88 179 ILE B CA 1
ATOM 4151 C C . ILE B 1 179 ? -3.23 -25.406 -14.867 1 96.88 179 ILE B C 1
ATOM 4153 O O . ILE B 1 179 ? -4.449 -25.391 -14.68 1 96.88 179 ILE B O 1
ATOM 4157 N N . VAL B 1 180 ? -2.379 -25.891 -14 1 97.5 180 VAL B N 1
ATOM 4158 C CA . VAL B 1 180 ? -2.85 -26.484 -12.75 1 97.5 180 VAL B CA 1
ATOM 4159 C C . VAL B 1 180 ? -3.594 -25.422 -11.93 1 97.5 180 VAL B C 1
ATOM 4161 O O . VAL B 1 180 ? -4.652 -25.703 -11.367 1 97.5 180 VAL B O 1
ATOM 4164 N N . THR B 1 181 ? -2.996 -24.234 -11.836 1 98.31 181 THR B N 1
ATOM 4165 C CA . THR B 1 181 ? -3.623 -23.156 -11.094 1 98.31 181 THR B CA 1
ATOM 4166 C C . THR B 1 181 ? -5.008 -22.844 -11.648 1 98.31 181 THR B C 1
ATOM 4168 O O . THR B 1 181 ? -5.977 -22.719 -10.891 1 98.31 181 THR B O 1
ATOM 4171 N N . ILE B 1 182 ? -5.102 -22.75 -12.977 1 97.12 182 ILE B N 1
ATOM 4172 C CA . ILE B 1 182 ? -6.363 -22.422 -13.633 1 97.12 182 ILE B CA 1
ATOM 4173 C C . ILE B 1 182 ? -7.387 -23.531 -13.367 1 97.12 182 ILE B C 1
ATOM 4175 O O . ILE B 1 182 ? -8.539 -23.25 -13.023 1 97.12 182 ILE B O 1
ATOM 4179 N N . ILE B 1 183 ? -6.98 -24.734 -13.477 1 95.94 183 ILE B N 1
ATOM 4180 C CA . ILE B 1 183 ? -7.883 -25.875 -13.297 1 95.94 183 ILE B CA 1
ATOM 4181 C C . ILE B 1 183 ? -8.367 -25.922 -11.852 1 95.94 183 ILE B C 1
ATOM 4183 O O . ILE B 1 183 ? -9.57 -26.062 -11.594 1 95.94 183 ILE B O 1
ATOM 4187 N N . VAL B 1 184 ? -7.457 -25.797 -10.914 1 97.5 184 VAL B N 1
ATOM 4188 C CA . VAL B 1 184 ? -7.809 -25.891 -9.5 1 97.5 184 VAL B CA 1
ATOM 4189 C C . VAL B 1 184 ? -8.75 -24.75 -9.117 1 97.5 184 VAL B C 1
ATOM 4191 O O . VAL B 1 184 ? -9.789 -24.969 -8.484 1 97.5 184 VAL B O 1
ATOM 4194 N N . ILE B 1 185 ? -8.43 -23.578 -9.508 1 97.56 185 ILE B N 1
ATOM 4195 C CA . ILE B 1 185 ? -9.25 -22.422 -9.141 1 97.56 185 ILE B CA 1
ATOM 4196 C C . ILE B 1 185 ? -10.602 -22.516 -9.844 1 97.56 185 ILE B C 1
ATOM 4198 O O . ILE B 1 185 ? -11.633 -22.203 -9.25 1 97.56 185 ILE B O 1
ATOM 4202 N N . ARG B 1 186 ? -10.586 -22.938 -11.086 1 94.25 186 ARG B N 1
ATOM 4203 C CA . ARG B 1 186 ? -11.852 -23.109 -11.805 1 94.25 186 ARG B CA 1
ATOM 4204 C C . ARG B 1 186 ? -12.727 -24.156 -11.125 1 94.25 186 ARG B C 1
ATOM 4206 O O . ARG B 1 186 ? -13.938 -23.969 -11 1 94.25 186 ARG B O 1
ATOM 4213 N N . ARG B 1 187 ? -12.156 -25.219 -10.719 1 95.75 187 ARG B N 1
ATOM 4214 C CA . ARG B 1 187 ? -12.891 -26.266 -10.039 1 95.75 187 ARG B CA 1
ATOM 4215 C C . ARG B 1 187 ? -13.477 -25.766 -8.727 1 95.75 187 ARG B C 1
ATOM 4217 O O . ARG B 1 187 ? -14.609 -26.109 -8.375 1 95.75 187 ARG B O 1
ATOM 4224 N N . ILE B 1 188 ? -12.758 -24.969 -8.039 1 96.81 188 ILE B N 1
ATOM 4225 C CA . ILE B 1 188 ? -13.234 -24.406 -6.777 1 96.81 188 ILE B CA 1
ATOM 4226 C C . ILE B 1 188 ? -14.398 -23.453 -7.039 1 96.81 188 ILE B C 1
ATOM 4228 O O . ILE B 1 188 ? -15.438 -23.547 -6.387 1 96.81 188 ILE B O 1
ATOM 4232 N N . VAL B 1 189 ? -14.266 -22.656 -8.008 1 95.19 189 VAL B N 1
ATOM 4233 C CA . VAL B 1 189 ? -15.25 -21.609 -8.305 1 95.19 189 VAL B CA 1
ATOM 4234 C C . VAL B 1 189 ? -16.547 -22.266 -8.789 1 95.19 189 VAL B C 1
ATOM 4236 O O . VAL B 1 189 ? -17.641 -21.766 -8.5 1 95.19 189 VAL B O 1
ATOM 4239 N N . ASP B 1 190 ? -16.406 -23.406 -9.508 1 93.5 190 ASP B N 1
ATOM 4240 C CA . ASP B 1 190 ? -17.562 -24.062 -10.07 1 93.5 190 ASP B CA 1
ATOM 4241 C C . ASP B 1 190 ? -18.188 -25.031 -9.07 1 93.5 190 ASP B C 1
ATOM 4243 O O . ASP B 1 190 ? -19.266 -25.594 -9.32 1 93.5 190 ASP B O 1
ATOM 4247 N N . SER B 1 191 ? -17.656 -25.125 -7.945 1 95.88 191 SER B N 1
ATOM 4248 C CA . SER B 1 191 ? -18.172 -26.031 -6.914 1 95.88 191 SER B CA 1
ATOM 4249 C C . SER B 1 191 ? -19.078 -25.297 -5.934 1 95.88 191 SER B C 1
ATOM 4251 O O . SER B 1 191 ? -19.422 -24.125 -6.152 1 95.88 191 SER B O 1
ATOM 4253 N N . SER B 1 192 ? -19.531 -26.031 -4.879 1 95.5 192 SER B N 1
ATOM 4254 C CA . SER B 1 192 ? -20.344 -25.422 -3.826 1 95.5 192 SER B CA 1
ATOM 4255 C C . SER B 1 192 ? -19.562 -24.391 -3.033 1 95.5 192 SER B C 1
ATOM 4257 O O . SER B 1 192 ? -20.125 -23.391 -2.574 1 95.5 192 SER B O 1
ATOM 4259 N N . TYR B 1 193 ? -18.281 -24.609 -3.023 1 95.94 193 TYR B N 1
ATOM 4260 C CA . TYR B 1 193 ? -17.422 -23.641 -2.342 1 95.94 193 TYR B CA 1
ATOM 4261 C C . TYR B 1 193 ? -17.406 -22.312 -3.082 1 95.94 193 TYR B C 1
ATOM 4263 O O . TYR B 1 193 ? -17.422 -21.25 -2.457 1 95.94 193 TYR B O 1
ATOM 4271 N N . GLY B 1 194 ? -17.359 -22.453 -4.363 1 96.19 194 GLY B N 1
ATOM 4272 C CA . GLY B 1 194 ? -17.359 -21.25 -5.18 1 96.19 194 GLY B CA 1
ATOM 4273 C C . GLY B 1 194 ? -18.625 -20.422 -5.016 1 96.19 194 GLY B C 1
ATOM 4274 O O . GLY B 1 194 ? -18.562 -19.203 -4.957 1 96.19 194 GLY B O 1
ATOM 4275 N N . ARG B 1 195 ? -19.719 -21.094 -4.91 1 96.12 195 ARG B N 1
ATOM 4276 C CA . ARG B 1 195 ? -20.984 -20.406 -4.695 1 96.12 195 ARG B CA 1
ATOM 4277 C C . ARG B 1 195 ? -21.016 -19.703 -3.338 1 96.12 195 ARG B C 1
ATOM 4279 O O . ARG B 1 195 ? -21.516 -18.594 -3.215 1 96.12 195 ARG B O 1
ATOM 4286 N N . ALA B 1 196 ? -20.453 -20.406 -2.494 1 97.25 196 ALA B N 1
ATOM 4287 C CA . ALA B 1 196 ? -20.359 -19.812 -1.159 1 97.25 196 ALA B CA 1
ATOM 4288 C C . ALA B 1 196 ? -19.469 -18.578 -1.16 1 97.25 196 ALA B C 1
ATOM 4290 O O . ALA B 1 196 ? -19.781 -17.562 -0.53 1 97.25 196 ALA B O 1
ATOM 4291 N N . LEU B 1 197 ? -18.344 -18.656 -1.858 1 96.94 197 LEU B N 1
ATOM 4292 C CA . LEU B 1 197 ? -17.422 -17.531 -1.948 1 96.94 197 LEU B CA 1
ATOM 4293 C C . LEU B 1 197 ? -18.078 -16.328 -2.613 1 96.94 197 LEU B C 1
ATOM 4295 O O . LEU B 1 197 ? -17.953 -15.203 -2.139 1 96.94 197 LEU B O 1
ATOM 4299 N N . LYS B 1 198 ? -18.797 -16.594 -3.619 1 96.12 198 LYS B N 1
ATOM 4300 C CA . LYS B 1 198 ? -19.484 -15.523 -4.332 1 96.12 198 LYS B CA 1
ATOM 4301 C C . LYS B 1 198 ? -20.578 -14.898 -3.463 1 96.12 198 LYS B C 1
ATOM 4303 O O . LYS B 1 198 ? -20.812 -13.695 -3.527 1 96.12 198 LYS B O 1
ATOM 4308 N N . ALA B 1 199 ? -21.25 -15.711 -2.689 1 96.44 199 ALA B N 1
ATOM 4309 C CA . ALA B 1 199 ? -22.266 -15.203 -1.762 1 96.44 199 ALA B CA 1
ATOM 4310 C C . ALA B 1 199 ? -21.625 -14.273 -0.729 1 96.44 199 ALA B C 1
ATOM 4312 O O . ALA B 1 199 ? -22.219 -13.234 -0.386 1 96.44 199 ALA B O 1
ATOM 4313 N N . ILE B 1 200 ? -20.516 -14.672 -0.297 1 93.75 200 ILE B N 1
ATOM 4314 C CA . ILE B 1 200 ? -19.781 -13.852 0.674 1 93.75 200 ILE B CA 1
ATOM 4315 C C . ILE B 1 200 ? -19.406 -12.516 0.041 1 93.75 200 ILE B C 1
ATOM 4317 O O . ILE B 1 200 ? -19.516 -11.469 0.676 1 93.75 200 ILE B O 1
ATOM 4321 N N . ARG B 1 201 ? -18.938 -12.609 -1.173 1 92.94 201 ARG B N 1
ATOM 4322 C CA . ARG B 1 201 ? -18.547 -11.414 -1.914 1 92.94 201 ARG B CA 1
ATOM 4323 C C . ARG B 1 201 ? -19.719 -10.445 -2.039 1 92.94 201 ARG B C 1
ATOM 4325 O O . ARG B 1 201 ? -19.547 -9.234 -1.908 1 92.94 201 ARG B O 1
ATOM 4332 N N . ASP B 1 202 ? -20.875 -11.016 -2.219 1 91.75 202 ASP B N 1
ATOM 4333 C CA . ASP B 1 202 ? -22.062 -10.18 -2.449 1 91.75 202 ASP B CA 1
ATOM 4334 C C . ASP B 1 202 ? -22.547 -9.539 -1.149 1 91.75 202 ASP B C 1
ATOM 4336 O O . ASP B 1 202 ? -22.875 -8.352 -1.119 1 91.75 202 ASP B O 1
ATOM 4340 N N . ASP B 1 203 ? -22.703 -10.336 -0.137 1 91.94 203 ASP B N 1
ATOM 4341 C CA . ASP B 1 203 ? -23.125 -9.844 1.171 1 91.94 203 ASP B CA 1
ATOM 4342 C C . ASP B 1 203 ? -22.734 -10.812 2.279 1 91.94 203 ASP B C 1
ATOM 4344 O O . ASP B 1 203 ? -23.344 -11.859 2.451 1 91.94 203 ASP B O 1
ATOM 4348 N N . GLU B 1 204 ? -21.781 -10.32 2.998 1 89.69 204 GLU B N 1
ATOM 4349 C CA . GLU B 1 204 ? -21.234 -11.195 4.035 1 89.69 204 GLU B CA 1
ATOM 4350 C C . GLU B 1 204 ? -22.281 -11.523 5.086 1 89.69 204 GLU B C 1
ATOM 4352 O O . GLU B 1 204 ? -22.375 -12.664 5.543 1 89.69 204 GLU B O 1
ATOM 4357 N N . VAL B 1 205 ? -23.047 -10.547 5.492 1 88.44 205 VAL B N 1
ATOM 4358 C CA . VAL B 1 205 ? -24.047 -10.719 6.535 1 88.44 205 VAL B CA 1
ATOM 4359 C C . VAL B 1 205 ? -25.141 -11.664 6.043 1 88.44 205 VAL B C 1
ATOM 4361 O O . VAL B 1 205 ? -25.547 -12.586 6.758 1 88.44 205 VAL B O 1
ATOM 4364 N N . ALA B 1 206 ? -25.547 -11.453 4.809 1 93.19 206 ALA B N 1
ATOM 4365 C CA . ALA B 1 206 ? -26.562 -12.312 4.223 1 93.19 206 ALA B CA 1
ATOM 4366 C C . ALA B 1 206 ? -26.062 -13.75 4.086 1 93.19 206 ALA B C 1
ATOM 4368 O O . ALA B 1 206 ? -26.797 -14.703 4.348 1 93.19 206 ALA B O 1
ATOM 4369 N N . ALA B 1 207 ? -24.828 -13.898 3.688 1 95 207 ALA B N 1
ATOM 4370 C CA . ALA B 1 207 ? -24.25 -15.227 3.543 1 95 207 ALA B CA 1
ATOM 4371 C C . ALA B 1 207 ? -24.219 -15.961 4.879 1 95 207 ALA B C 1
ATOM 4373 O O . ALA B 1 207 ? -24.547 -17.156 4.945 1 95 207 ALA B O 1
ATOM 4374 N N . GLU B 1 208 ? -23.875 -15.242 5.93 1 93.25 208 GLU B N 1
ATOM 4375 C CA . GLU B 1 208 ? -23.828 -15.836 7.258 1 93.25 208 GLU B CA 1
ATOM 4376 C C . GLU B 1 208 ? -25.219 -16.266 7.715 1 93.25 208 GLU B C 1
ATOM 4378 O O . GLU B 1 208 ? -25.375 -17.312 8.336 1 93.25 208 GLU B O 1
ATOM 4383 N N . ASN B 1 209 ? -26.172 -15.508 7.398 1 95.69 209 ASN B N 1
ATOM 4384 C CA . ASN B 1 209 ? -27.547 -15.797 7.777 1 95.69 209 ASN B CA 1
ATOM 4385 C C . ASN B 1 209 ? -28.094 -17 7.016 1 95.69 209 ASN B C 1
ATOM 4387 O O . ASN B 1 209 ? -29.016 -17.672 7.484 1 95.69 209 ASN B O 1
ATOM 4391 N N . LEU B 1 210 ? -27.5 -17.297 5.891 1 95.38 210 LEU B N 1
ATOM 4392 C CA . LEU B 1 210 ? -27.891 -18.453 5.094 1 95.38 210 LEU B CA 1
ATOM 4393 C C . LEU B 1 210 ? -27.172 -19.719 5.566 1 95.38 210 LEU B C 1
ATOM 4395 O O . LEU B 1 210 ? -27.359 -20.797 5.004 1 95.38 210 LEU B O 1
ATOM 4399 N N . GLY B 1 211 ? -26.297 -19.531 6.539 1 94.75 211 GLY B N 1
ATOM 4400 C CA . GLY B 1 211 ? -25.641 -20.672 7.148 1 94.75 211 GLY B CA 1
ATOM 4401 C C . GLY B 1 211 ? -24.266 -20.938 6.586 1 94.75 211 GLY B C 1
ATOM 4402 O O . GLY B 1 211 ? -23.641 -21.969 6.883 1 94.75 211 GLY B O 1
ATOM 4403 N N . ILE B 1 212 ? -23.797 -20.078 5.789 1 95.81 212 ILE B N 1
ATOM 4404 C CA . ILE B 1 212 ? -22.453 -20.25 5.223 1 95.81 212 ILE B CA 1
ATOM 4405 C C . ILE B 1 212 ? -21.406 -19.906 6.273 1 95.81 212 ILE B C 1
ATOM 4407 O O . ILE B 1 212 ? -21.484 -18.875 6.93 1 95.81 212 ILE B O 1
ATOM 4411 N N . ASN B 1 213 ? -20.453 -20.828 6.453 1 95.12 213 ASN B N 1
ATOM 4412 C CA . ASN B 1 213 ? -19.359 -20.562 7.383 1 95.12 213 ASN B CA 1
ATOM 4413 C C . ASN B 1 213 ? -18.328 -19.609 6.785 1 95.12 213 ASN B C 1
ATOM 4415 O O . ASN B 1 213 ? -17.547 -19.984 5.922 1 95.12 213 ASN B O 1
ATOM 4419 N N . LEU B 1 214 ? -18.281 -18.469 7.289 1 93 214 LEU B N 1
ATOM 4420 C CA . LEU B 1 214 ? -17.422 -17.438 6.746 1 93 214 LEU B CA 1
ATOM 4421 C C . LEU B 1 214 ? -15.945 -17.797 6.953 1 93 214 LEU B C 1
ATOM 4423 O O . LEU B 1 214 ? -15.133 -17.641 6.039 1 93 214 LEU B O 1
ATOM 4427 N N . PHE B 1 215 ? -15.641 -18.312 8.086 1 91.44 215 PHE B N 1
ATOM 4428 C CA . PHE B 1 215 ? -14.258 -18.609 8.43 1 91.44 215 PHE B CA 1
ATOM 4429 C C . PHE B 1 215 ? -13.68 -19.656 7.484 1 91.44 215 PHE B C 1
ATOM 4431 O O . PHE B 1 215 ? -12.625 -19.438 6.883 1 91.44 215 PHE B O 1
ATOM 4438 N N . LYS B 1 216 ? -14.344 -20.641 7.352 1 94.31 216 LYS B N 1
ATOM 4439 C CA . LYS B 1 216 ? -13.867 -21.766 6.539 1 94.31 216 LYS B CA 1
ATOM 4440 C C . LYS B 1 216 ? -13.648 -21.344 5.094 1 94.31 216 LYS B C 1
ATOM 4442 O O . LYS B 1 216 ? -12.617 -21.656 4.496 1 94.31 216 LYS B O 1
ATOM 4447 N N . HIS B 1 217 ? -14.555 -20.594 4.57 1 95.56 217 HIS B N 1
ATOM 4448 C CA . HIS B 1 217 ? -14.516 -20.25 3.152 1 95.56 217 HIS B CA 1
ATOM 4449 C C . HIS B 1 217 ? -13.492 -19.156 2.881 1 95.56 217 HIS B C 1
ATOM 4451 O O . HIS B 1 217 ? -12.773 -19.203 1.882 1 95.56 217 HIS B O 1
ATOM 4457 N N . LYS B 1 218 ? -13.391 -18.188 3.73 1 93.81 218 LYS B N 1
ATOM 4458 C CA . LYS B 1 218 ? -12.391 -17.141 3.562 1 93.81 218 LYS B CA 1
ATOM 4459 C C . LYS B 1 218 ? -10.977 -17.688 3.717 1 93.81 218 LYS B C 1
ATOM 4461 O O . LYS B 1 218 ? -10.086 -17.359 2.93 1 93.81 218 LYS B O 1
ATOM 4466 N N . VAL B 1 219 ? -10.875 -18.516 4.684 1 94.81 219 VAL B N 1
ATOM 4467 C CA . VAL B 1 219 ? -9.562 -19.109 4.93 1 94.81 219 VAL B CA 1
ATOM 4468 C C . VAL B 1 219 ? -9.172 -20 3.752 1 94.81 219 VAL B C 1
ATOM 4470 O O . VAL B 1 219 ? -8.008 -20.031 3.344 1 94.81 219 VAL B O 1
ATOM 4473 N N . LEU B 1 220 ? -10.094 -20.688 3.262 1 96.25 220 LEU B N 1
ATOM 4474 C CA . LEU B 1 220 ? -9.828 -21.531 2.102 1 96.25 220 LEU B CA 1
ATOM 4475 C C . LEU B 1 220 ? -9.312 -20.703 0.931 1 96.25 220 LEU B C 1
ATOM 4477 O O . LEU B 1 220 ? -8.352 -21.094 0.267 1 96.25 220 LEU B O 1
ATOM 4481 N N . ALA B 1 221 ? -9.961 -19.609 0.694 1 96.56 221 ALA B N 1
ATOM 4482 C CA . ALA B 1 221 ? -9.555 -18.734 -0.401 1 96.56 221 ALA B CA 1
ATOM 4483 C C . ALA B 1 221 ? -8.125 -18.234 -0.199 1 96.56 221 ALA B C 1
ATOM 4485 O O . ALA B 1 221 ? -7.32 -18.234 -1.133 1 96.56 221 ALA B O 1
ATOM 4486 N N . PHE B 1 222 ? -7.809 -17.891 1.017 1 97.12 222 PHE B N 1
ATOM 4487 C CA . PHE B 1 222 ? -6.48 -17.359 1.316 1 97.12 222 PHE B CA 1
ATOM 4488 C C . PHE B 1 222 ? -5.43 -18.453 1.228 1 97.12 222 PHE B C 1
ATOM 4490 O O . PHE B 1 222 ? -4.332 -18.234 0.712 1 97.12 222 PHE B O 1
ATOM 4497 N N . VAL B 1 223 ? -5.754 -19.594 1.704 1 97.94 223 VAL B N 1
ATOM 4498 C CA . VAL B 1 223 ? -4.812 -20.719 1.722 1 97.94 223 VAL B CA 1
ATOM 4499 C C . VAL B 1 223 ? -4.488 -21.141 0.292 1 97.94 223 VAL B C 1
ATOM 4501 O O . VAL B 1 223 ? -3.318 -21.281 -0.072 1 97.94 223 VAL B O 1
ATOM 4504 N N . VAL B 1 224 ? -5.496 -21.297 -0.502 1 98.25 224 VAL B N 1
ATOM 4505 C CA . VAL B 1 224 ? -5.305 -21.719 -1.887 1 98.25 224 VAL B CA 1
ATOM 4506 C C . VAL B 1 224 ? -4.586 -20.609 -2.666 1 98.25 224 VAL B C 1
ATOM 4508 O O . VAL B 1 224 ? -3.645 -20.891 -3.414 1 98.25 224 VAL B O 1
ATOM 4511 N N . GLY B 1 225 ? -5.043 -19.406 -2.455 1 98.19 225 GLY B N 1
ATOM 4512 C CA . GLY B 1 225 ? -4.402 -18.281 -3.111 1 98.19 225 GLY B CA 1
ATOM 4513 C C . GLY B 1 225 ? -2.936 -18.141 -2.746 1 98.19 225 GLY B C 1
ATOM 4514 O O . GLY B 1 225 ? -2.088 -17.938 -3.619 1 98.19 225 GLY B O 1
ATOM 4515 N N . ALA B 1 226 ? -2.674 -18.266 -1.493 1 98.25 226 ALA B N 1
ATOM 4516 C CA . ALA B 1 226 ? -1.304 -18.125 -1.002 1 98.25 226 ALA B CA 1
ATOM 4517 C C . ALA B 1 226 ? -0.426 -19.266 -1.512 1 98.25 226 ALA B C 1
ATOM 4519 O O . ALA B 1 226 ? 0.755 -19.062 -1.807 1 98.25 226 ALA B O 1
ATOM 4520 N N . PHE B 1 227 ? -0.983 -20.453 -1.601 1 98.69 227 PHE B N 1
ATOM 4521 C CA . PHE B 1 227 ? -0.242 -21.609 -2.092 1 98.69 227 PHE B CA 1
ATOM 4522 C C . PHE B 1 227 ? 0.306 -21.344 -3.49 1 98.69 227 PHE B C 1
ATOM 4524 O O . PHE B 1 227 ? 1.503 -21.516 -3.734 1 98.69 227 PHE B O 1
ATOM 4531 N N . PHE B 1 228 ? -0.543 -20.922 -4.324 1 98.81 228 PHE B N 1
ATOM 4532 C CA . PHE B 1 228 ? -0.135 -20.703 -5.711 1 98.81 228 PHE B CA 1
ATOM 4533 C C . PHE B 1 228 ? 0.731 -19.469 -5.836 1 98.81 228 PHE B C 1
ATOM 4535 O O . PHE B 1 228 ? 1.616 -19.406 -6.691 1 98.81 228 PHE B O 1
ATOM 4542 N N . ALA B 1 229 ? 0.495 -18.453 -4.992 1 98.44 229 ALA B N 1
ATOM 4543 C CA . ALA B 1 229 ? 1.397 -17.312 -4.961 1 98.44 229 ALA B CA 1
ATOM 4544 C C . ALA B 1 229 ? 2.814 -17.734 -4.59 1 98.44 229 ALA B C 1
ATOM 4546 O O . ALA B 1 229 ? 3.789 -17.234 -5.152 1 98.44 229 ALA B O 1
ATOM 4547 N N . GLY B 1 230 ? 2.865 -18.656 -3.664 1 98.5 230 GLY B N 1
ATOM 4548 C CA . GLY B 1 230 ? 4.16 -19.188 -3.281 1 98.5 230 GLY B CA 1
ATOM 4549 C C . GLY B 1 230 ? 4.848 -19.938 -4.402 1 98.5 230 GLY B C 1
ATOM 4550 O O . GLY B 1 230 ? 6.055 -19.797 -4.613 1 98.5 230 GLY B O 1
ATOM 4551 N N . ILE B 1 231 ? 4.082 -20.75 -5.09 1 98.56 231 ILE B N 1
ATOM 4552 C CA . ILE B 1 231 ? 4.617 -21.484 -6.234 1 98.56 231 ILE B CA 1
ATOM 4553 C C . ILE B 1 231 ? 5.168 -20.5 -7.266 1 98.56 231 ILE B C 1
ATOM 4555 O O . ILE B 1 231 ? 6.273 -20.688 -7.777 1 98.56 231 ILE B O 1
ATOM 4559 N N . ALA B 1 232 ? 4.422 -19.484 -7.527 1 98.38 232 ALA B N 1
ATOM 4560 C CA . ALA B 1 232 ? 4.848 -18.469 -8.492 1 98.38 232 ALA B CA 1
ATOM 4561 C C . ALA B 1 232 ? 6.125 -17.781 -8.023 1 98.38 232 ALA B C 1
ATOM 4563 O O . ALA B 1 232 ? 7.008 -17.484 -8.836 1 98.38 232 ALA B O 1
ATOM 4564 N N . GLY B 1 233 ? 6.184 -17.516 -6.785 1 97.12 233 GLY B N 1
ATOM 4565 C CA . GLY B 1 233 ? 7.398 -16.938 -6.242 1 97.12 233 GLY B CA 1
ATOM 4566 C C . GLY B 1 233 ? 8.625 -17.812 -6.43 1 97.12 233 GLY B C 1
ATOM 4567 O O . GLY B 1 233 ? 9.695 -17.312 -6.781 1 97.12 233 GLY B O 1
ATOM 4568 N N . GLY B 1 234 ? 8.422 -19.062 -6.145 1 97.31 234 GLY B N 1
ATOM 4569 C CA . GLY B 1 234 ? 9.516 -20 -6.371 1 97.31 234 GLY B CA 1
ATOM 4570 C C . GLY B 1 234 ? 9.961 -20.062 -7.82 1 97.31 234 GLY B C 1
ATOM 4571 O O . GLY B 1 234 ? 11.156 -20.125 -8.102 1 97.31 234 GLY B O 1
ATOM 4572 N N . LEU B 1 235 ? 9.023 -20.094 -8.719 1 97.56 235 LEU B N 1
ATOM 4573 C CA . LEU B 1 235 ? 9.328 -20.109 -10.148 1 97.56 235 LEU B CA 1
ATOM 4574 C C . LEU B 1 235 ? 10.055 -18.844 -10.562 1 97.56 235 LEU B C 1
ATOM 4576 O O . LEU B 1 235 ? 11.008 -18.891 -11.352 1 97.56 235 LEU B O 1
ATOM 4580 N N . LEU B 1 236 ? 9.641 -17.766 -10.023 1 95.25 236 LEU B N 1
ATOM 4581 C CA . LEU B 1 236 ? 10.242 -16.484 -10.359 1 95.25 236 LEU B CA 1
ATOM 4582 C C . LEU B 1 236 ? 11.68 -16.406 -9.859 1 95.25 236 LEU B C 1
ATOM 4584 O O . LEU B 1 236 ? 12.562 -15.93 -10.578 1 95.25 236 LEU B O 1
ATOM 4588 N N . GLY B 1 237 ? 11.836 -16.812 -8.68 1 93.44 237 GLY B N 1
ATOM 4589 C CA . GLY B 1 237 ? 13.188 -16.828 -8.141 1 93.44 237 GLY B CA 1
ATOM 4590 C C . GLY B 1 237 ? 14.156 -17.625 -8.977 1 93.44 237 GLY B C 1
ATOM 4591 O O . GLY B 1 237 ? 15.281 -17.188 -9.234 1 93.44 237 GLY B O 1
ATOM 4592 N N . SER B 1 238 ? 13.734 -18.797 -9.359 1 94.12 238 SER B N 1
ATOM 4593 C CA . SER B 1 238 ? 14.578 -19.641 -10.188 1 94.12 238 SER B CA 1
ATOM 4594 C C . SER B 1 238 ? 14.789 -19.047 -11.578 1 94.12 238 SER B C 1
ATOM 4596 O O . SER B 1 238 ? 15.852 -19.219 -12.18 1 94.12 238 SER B O 1
ATOM 4598 N N . LEU B 1 239 ? 13.828 -18.391 -12.039 1 92.88 239 LEU B N 1
ATOM 4599 C CA . LEU B 1 239 ? 13.922 -17.75 -13.352 1 92.88 239 LEU B CA 1
ATOM 4600 C C . LEU B 1 239 ? 14.922 -16.594 -13.32 1 92.88 239 LEU B C 1
ATOM 4602 O O . LEU B 1 239 ? 15.734 -16.453 -14.234 1 92.88 239 LEU B O 1
ATOM 4606 N N . LEU B 1 240 ? 14.922 -15.789 -12.305 1 90.69 240 LEU B N 1
ATOM 4607 C CA . LEU B 1 240 ? 15.758 -14.602 -12.195 1 90.69 240 LEU B CA 1
ATOM 4608 C C . LEU B 1 240 ? 17.141 -14.953 -11.664 1 90.69 240 LEU B C 1
ATOM 4610 O O . LEU B 1 240 ? 18.078 -14.164 -11.781 1 90.69 240 LEU B O 1
ATOM 4614 N N . MET B 1 241 ? 17.25 -16 -11.047 1 91.19 241 MET B N 1
ATOM 4615 C CA . MET B 1 241 ? 18.516 -16.547 -10.523 1 91.19 241 MET B CA 1
ATOM 4616 C C . MET B 1 241 ? 18.969 -15.75 -9.305 1 91.19 241 MET B C 1
ATOM 4618 O O . MET B 1 241 ? 20.062 -16 -8.773 1 91.19 241 MET B O 1
ATOM 4622 N N . THR B 1 242 ? 18.203 -14.805 -8.953 1 91.12 242 THR B N 1
ATOM 4623 C CA . THR B 1 242 ? 18.484 -14 -7.766 1 91.12 242 THR B CA 1
ATOM 4624 C C . THR B 1 242 ? 17.188 -13.594 -7.078 1 91.12 242 THR B C 1
ATOM 4626 O O . THR B 1 242 ? 16.172 -13.367 -7.738 1 91.12 242 THR B O 1
ATOM 4629 N N . ILE B 1 243 ? 17.25 -13.672 -5.758 1 92.38 243 ILE B N 1
ATOM 4630 C CA . ILE B 1 243 ? 16.094 -13.211 -4.988 1 92.38 243 ILE B CA 1
ATOM 4631 C C . ILE B 1 243 ? 16.562 -12.242 -3.9 1 92.38 243 ILE B C 1
ATOM 4633 O O . ILE B 1 243 ? 17.609 -12.438 -3.299 1 92.38 243 ILE B O 1
ATOM 4637 N N . ASP B 1 244 ? 15.812 -11.203 -3.752 1 91.69 244 ASP B N 1
ATOM 4638 C CA . ASP B 1 244 ? 16.031 -10.203 -2.713 1 91.69 244 ASP B CA 1
ATOM 4639 C C . ASP B 1 244 ? 14.711 -9.828 -2.025 1 91.69 244 ASP B C 1
ATOM 4641 O O . ASP B 1 244 ? 13.672 -9.719 -2.68 1 91.69 244 ASP B O 1
ATOM 4645 N N . PRO B 1 245 ? 14.812 -9.773 -0.707 1 88.75 245 PRO B N 1
ATOM 4646 C CA . PRO B 1 245 ? 13.578 -9.461 0.017 1 88.75 245 PRO B CA 1
ATOM 4647 C C . PRO B 1 245 ? 12.938 -8.156 -0.447 1 88.75 245 PRO B C 1
ATOM 4649 O O . PRO B 1 245 ? 11.711 -8.023 -0.443 1 88.75 245 PRO B O 1
ATOM 4652 N N . ASN B 1 246 ? 13.68 -7.215 -0.896 1 83.5 246 ASN B N 1
ATOM 4653 C CA . ASN B 1 246 ? 13.172 -5.898 -1.266 1 83.5 246 ASN B CA 1
ATOM 4654 C C . ASN B 1 246 ? 12.477 -5.93 -2.623 1 83.5 246 ASN B C 1
ATOM 4656 O O . ASN B 1 246 ? 11.75 -4.996 -2.975 1 83.5 246 ASN B O 1
ATOM 4660 N N . SER B 1 247 ? 12.711 -6.98 -3.309 1 83.25 247 SER B N 1
ATOM 4661 C CA . SER B 1 247 ? 12.047 -7.109 -4.602 1 83.25 247 SER B CA 1
ATOM 4662 C C . SER B 1 247 ? 10.578 -7.477 -4.438 1 83.25 247 SER B C 1
ATOM 4664 O O . SER B 1 247 ? 9.773 -7.289 -5.355 1 83.25 247 SER B O 1
ATOM 4666 N N . PHE B 1 248 ? 10.273 -8.023 -3.305 1 88.25 248 PHE B N 1
ATOM 4667 C CA . PHE B 1 248 ? 8.898 -8.43 -3.031 1 88.25 248 PHE B CA 1
ATOM 4668 C C . PHE B 1 248 ? 8.156 -7.344 -2.258 1 88.25 248 PHE B C 1
ATOM 4670 O O . PHE B 1 248 ? 7.652 -7.59 -1.161 1 88.25 248 PHE B O 1
ATOM 4677 N N . SER B 1 249 ? 8.102 -6.258 -2.893 1 83.44 249 SER B N 1
ATOM 4678 C CA . SER B 1 249 ? 7.457 -5.105 -2.277 1 83.44 249 SER B CA 1
ATOM 4679 C C . SER B 1 249 ? 5.996 -4.996 -2.705 1 83.44 249 SER B C 1
ATOM 4681 O O . SER B 1 249 ? 5.516 -5.805 -3.504 1 83.44 249 SER B O 1
ATOM 4683 N N . ILE B 1 250 ? 5.277 -4.055 -2.188 1 81.75 250 ILE B N 1
ATOM 4684 C CA . ILE B 1 250 ? 3.869 -3.812 -2.482 1 81.75 250 ILE B CA 1
ATOM 4685 C C . ILE B 1 250 ? 3.701 -3.492 -3.965 1 81.75 250 ILE B C 1
ATOM 4687 O O . ILE B 1 250 ? 2.637 -3.734 -4.543 1 81.75 250 ILE B O 1
ATOM 4691 N N . LEU B 1 251 ? 4.758 -3.035 -4.555 1 79.94 251 LEU B N 1
ATOM 4692 C CA . LEU B 1 251 ? 4.691 -2.713 -5.977 1 79.94 251 LEU B CA 1
ATOM 4693 C C . LEU B 1 251 ? 4.352 -3.951 -6.801 1 79.94 251 LEU B C 1
ATOM 4695 O O . LEU B 1 251 ? 3.635 -3.859 -7.797 1 79.94 251 LEU B O 1
ATOM 4699 N N . PHE B 1 252 ? 4.879 -4.988 -6.305 1 86.5 252 PHE B N 1
ATOM 4700 C CA . PHE B 1 252 ? 4.613 -6.238 -7.004 1 86.5 252 PHE B CA 1
ATOM 4701 C C . PHE B 1 252 ? 3.141 -6.621 -6.887 1 86.5 252 PHE B C 1
ATOM 4703 O O . PHE B 1 252 ? 2.514 -7.008 -7.871 1 86.5 252 PHE B O 1
ATOM 4710 N N . THR B 1 253 ? 2.633 -6.527 -5.715 1 89.81 253 THR B N 1
ATOM 4711 C CA . THR B 1 253 ? 1.218 -6.812 -5.508 1 89.81 253 THR B CA 1
ATOM 4712 C C . THR B 1 253 ? 0.347 -5.855 -6.316 1 89.81 253 THR B C 1
ATOM 4714 O O . THR B 1 253 ? -0.688 -6.254 -6.855 1 89.81 253 THR B O 1
ATOM 4717 N N . TYR B 1 254 ? 0.812 -4.703 -6.34 1 84.06 254 TYR B N 1
ATOM 4718 C CA . TYR B 1 254 ? 0.093 -3.693 -7.105 1 84.06 254 TYR B CA 1
ATOM 4719 C C . TYR B 1 254 ? 0.021 -4.074 -8.578 1 84.06 254 TYR B C 1
ATOM 4721 O O . TYR B 1 254 ? -0.998 -3.85 -9.234 1 84.06 254 TYR B O 1
ATOM 4729 N N . GLN B 1 255 ? 1.07 -4.574 -9.102 1 87.94 255 GLN B N 1
ATOM 4730 C CA . GLN B 1 255 ? 1.079 -5.023 -10.492 1 87.94 255 GLN B CA 1
ATOM 4731 C C . GLN B 1 255 ? 0.061 -6.137 -10.719 1 87.94 255 GLN B C 1
ATOM 4733 O O . GLN B 1 255 ? -0.668 -6.125 -11.711 1 87.94 255 GLN B O 1
ATOM 4738 N N . ILE B 1 256 ? -0.015 -7.004 -9.805 1 93.5 256 ILE B N 1
ATOM 4739 C CA . ILE B 1 256 ? -0.934 -8.133 -9.93 1 93.5 256 ILE B CA 1
ATOM 4740 C C . ILE B 1 256 ? -2.375 -7.633 -9.844 1 93.5 256 ILE B C 1
ATOM 4742 O O . ILE B 1 256 ? -3.246 -8.102 -10.586 1 93.5 256 ILE B O 1
ATOM 4746 N N . ILE B 1 257 ? -2.604 -6.715 -8.984 1 90.75 257 ILE B N 1
ATOM 4747 C CA . ILE B 1 257 ? -3.938 -6.145 -8.836 1 90.75 257 ILE B CA 1
ATOM 4748 C C . ILE B 1 257 ? -4.355 -5.465 -10.141 1 90.75 257 ILE B C 1
ATOM 4750 O O . ILE B 1 257 ? -5.504 -5.598 -10.57 1 90.75 257 ILE B O 1
ATOM 4754 N N . THR B 1 258 ? -3.373 -4.762 -10.711 1 88.75 258 THR B N 1
ATOM 4755 C CA . THR B 1 258 ? -3.66 -4.098 -11.977 1 88.75 258 THR B CA 1
ATOM 4756 C C . THR B 1 258 ? -4.086 -5.113 -13.031 1 88.75 258 THR B C 1
ATOM 4758 O O . THR B 1 258 ? -5.023 -4.867 -13.797 1 88.75 258 THR B O 1
ATOM 4761 N N . ILE B 1 259 ? -3.447 -6.23 -13 1 93.38 259 ILE B N 1
ATOM 4762 C CA . ILE B 1 259 ? -3.746 -7.273 -13.977 1 93.38 259 ILE B CA 1
ATOM 4763 C C . ILE B 1 259 ? -5.172 -7.777 -13.766 1 93.38 259 ILE B C 1
ATOM 4765 O O . ILE B 1 259 ? -5.949 -7.871 -14.719 1 93.38 259 ILE B O 1
ATOM 4769 N N . ILE B 1 260 ? -5.559 -8.055 -12.562 1 93.5 260 ILE B N 1
ATOM 4770 C CA . ILE B 1 260 ? -6.859 -8.68 -12.344 1 93.5 260 ILE B CA 1
ATOM 4771 C C . ILE B 1 260 ? -7.965 -7.637 -12.484 1 93.5 260 ILE B C 1
ATOM 4773 O O . ILE B 1 260 ? -9.094 -7.961 -12.859 1 93.5 260 ILE B O 1
ATOM 4777 N N . LEU B 1 261 ? -7.637 -6.414 -12.211 1 89.12 261 LEU B N 1
ATOM 4778 C CA . LEU B 1 261 ? -8.625 -5.359 -12.406 1 89.12 261 LEU B CA 1
ATOM 4779 C C . LEU B 1 261 ? -8.859 -5.105 -13.898 1 89.12 261 LEU B C 1
ATOM 4781 O O . LEU B 1 261 ? -10.008 -4.934 -14.328 1 89.12 261 LEU B O 1
ATOM 4785 N N . LEU B 1 262 ? -7.754 -5.094 -14.562 1 90.12 262 LEU B N 1
ATOM 4786 C CA . LEU B 1 262 ? -7.848 -4.871 -16 1 90.12 262 LEU B CA 1
ATOM 4787 C C . LEU B 1 262 ? -8.516 -6.059 -16.688 1 90.12 262 LEU B C 1
ATOM 4789 O O . LEU B 1 262 ? -9.25 -5.883 -17.672 1 90.12 262 LEU B O 1
ATOM 4793 N N . GLY B 1 263 ? -8.172 -7.211 -16.297 1 92.38 263 GLY B N 1
ATOM 4794 C CA . GLY B 1 263 ? -8.781 -8.406 -16.859 1 92.38 263 GLY B CA 1
ATOM 4795 C C . GLY B 1 263 ? -10.242 -8.555 -16.484 1 92.38 263 GLY B C 1
ATOM 4796 O O . GLY B 1 263 ? -11.016 -9.18 -17.219 1 92.38 263 GLY B O 1
ATOM 4797 N N . GLY B 1 264 ? -10.641 -8.094 -15.359 1 90 264 GLY B N 1
ATOM 4798 C CA . GLY B 1 264 ? -11.969 -8.266 -14.797 1 90 264 GLY B CA 1
ATOM 4799 C C . GLY B 1 264 ? -11.961 -9.055 -13.492 1 90 264 GLY B C 1
ATOM 4800 O O . GLY B 1 264 ? -11.555 -10.219 -13.469 1 90 264 GLY B O 1
ATOM 4801 N N . LEU B 1 265 ? -12.453 -8.406 -12.484 1 89.75 265 LEU B N 1
ATOM 4802 C CA . LEU B 1 265 ? -12.508 -9.102 -11.195 1 89.75 265 LEU B CA 1
ATOM 4803 C C . LEU B 1 265 ? -13.43 -10.312 -11.281 1 89.75 265 LEU B C 1
ATOM 4805 O O . LEU B 1 265 ? -14.555 -10.219 -11.758 1 89.75 265 LEU B O 1
ATOM 4809 N N . GLY B 1 266 ? -12.969 -11.414 -10.867 1 91.81 266 GLY B N 1
ATOM 4810 C CA . GLY B 1 266 ? -13.773 -12.625 -10.906 1 91.81 266 GLY B CA 1
ATOM 4811 C C . GLY B 1 266 ? -13.773 -13.297 -12.266 1 91.81 266 GLY B C 1
ATOM 4812 O O . GLY B 1 266 ? -14.641 -14.117 -12.562 1 91.81 266 GLY B O 1
ATOM 4813 N N . ASN B 1 267 ? -12.875 -12.859 -13.078 1 94.38 267 ASN B N 1
ATOM 4814 C CA . ASN B 1 267 ? -12.758 -13.438 -14.414 1 94.38 267 ASN B CA 1
ATOM 4815 C C . ASN B 1 267 ? -11.406 -14.109 -14.609 1 94.38 267 ASN B C 1
ATOM 4817 O O . ASN B 1 267 ? -10.375 -13.438 -14.641 1 94.38 267 ASN B O 1
ATOM 4821 N N . ILE B 1 268 ? -11.469 -15.398 -14.852 1 95.44 268 ILE B N 1
ATOM 4822 C CA . ILE B 1 268 ? -10.227 -16.156 -14.984 1 95.44 268 ILE B CA 1
ATOM 4823 C C . ILE B 1 268 ? -9.625 -15.922 -16.375 1 95.44 268 ILE B C 1
ATOM 4825 O O . ILE B 1 268 ? -8.422 -15.664 -16.5 1 95.44 268 ILE B O 1
ATOM 4829 N N . THR B 1 269 ? -10.422 -15.891 -17.375 1 94.44 269 THR B N 1
ATOM 4830 C CA . THR B 1 269 ? -9.953 -15.703 -18.734 1 94.44 269 THR B CA 1
ATOM 4831 C C . THR B 1 269 ? -9.297 -14.336 -18.906 1 94.44 269 THR B C 1
ATOM 4833 O O . THR B 1 269 ? -8.219 -14.227 -19.484 1 94.44 269 THR B O 1
ATOM 4836 N N . GLY B 1 270 ? -9.969 -13.336 -18.406 1 93.94 270 GLY B N 1
ATOM 4837 C CA . GLY B 1 270 ? -9.406 -12 -18.453 1 93.94 270 GLY B CA 1
ATOM 4838 C C . GLY B 1 270 ? -8.078 -11.883 -17.734 1 93.94 270 GLY B C 1
ATOM 4839 O O . GLY B 1 270 ? -7.156 -11.227 -18.234 1 93.94 270 GLY B O 1
ATOM 4840 N N . SER B 1 271 ? -7.961 -12.547 -16.625 1 95.5 271 SER B N 1
ATOM 4841 C CA . SER B 1 271 ? -6.719 -12.523 -15.859 1 95.5 271 SER B CA 1
ATOM 4842 C C . SER B 1 271 ? -5.574 -13.148 -16.641 1 95.5 271 SER B C 1
ATOM 4844 O O . SER B 1 271 ? -4.449 -12.648 -16.625 1 95.5 271 SER B O 1
ATOM 4846 N N . VAL B 1 272 ? -5.895 -14.242 -17.344 1 96.19 272 VAL B N 1
ATOM 4847 C CA . VAL B 1 272 ? -4.875 -14.961 -18.109 1 96.19 272 VAL B CA 1
ATOM 4848 C C . VAL B 1 272 ? -4.391 -14.102 -19.266 1 96.19 272 VAL B C 1
ATOM 4850 O O . VAL B 1 272 ? -3.186 -13.914 -19.453 1 96.19 272 VAL B O 1
ATOM 4853 N N . ILE B 1 273 ? -5.254 -13.508 -20 1 95.19 273 ILE B N 1
ATOM 4854 C CA . ILE B 1 273 ? -4.926 -12.734 -21.188 1 95.19 273 ILE B CA 1
ATOM 4855 C C . ILE B 1 273 ? -4.156 -11.477 -20.781 1 95.19 273 ILE B C 1
ATOM 4857 O O . ILE B 1 273 ? -3.115 -11.164 -21.375 1 95.19 273 ILE B O 1
ATOM 4861 N N . VAL B 1 274 ? -4.641 -10.836 -19.797 1 94.94 274 VAL B N 1
ATOM 4862 C CA . VAL B 1 274 ? -4.023 -9.578 -19.391 1 94.94 274 VAL B CA 1
ATOM 4863 C C . VAL B 1 274 ? -2.66 -9.852 -18.75 1 94.94 274 VAL B C 1
ATOM 4865 O O . VAL B 1 274 ? -1.722 -9.07 -18.922 1 94.94 274 VAL B O 1
ATOM 4868 N N . ALA B 1 275 ? -2.586 -10.945 -18.062 1 96.88 275 ALA B N 1
ATOM 4869 C CA . ALA B 1 275 ? -1.308 -11.297 -17.438 1 96.88 275 ALA B CA 1
ATOM 4870 C C . ALA B 1 275 ? -0.223 -11.484 -18.5 1 96.88 275 ALA B C 1
ATOM 4872 O O . ALA B 1 275 ? 0.88 -10.953 -18.375 1 96.88 275 ALA B O 1
ATOM 4873 N N . ILE B 1 276 ? -0.522 -12.234 -19.531 1 95.69 276 ILE B N 1
ATOM 4874 C CA . ILE B 1 276 ? 0.429 -12.469 -20.609 1 95.69 276 ILE B CA 1
ATOM 4875 C C . ILE B 1 276 ? 0.736 -11.156 -21.328 1 95.69 276 ILE B C 1
ATOM 4877 O O . ILE B 1 276 ? 1.899 -10.844 -21.594 1 95.69 276 ILE B O 1
ATOM 4881 N N . GLY B 1 277 ? -0.278 -10.391 -21.625 1 93.56 277 GLY B N 1
ATOM 4882 C CA . GLY B 1 277 ? -0.076 -9.086 -22.234 1 93.56 277 GLY B CA 1
ATOM 4883 C C . GLY B 1 277 ? 0.756 -8.148 -21.391 1 93.56 277 GLY B C 1
ATOM 4884 O O . GLY B 1 277 ? 1.579 -7.391 -21.906 1 93.56 277 GLY B O 1
ATOM 4885 N N . PHE B 1 278 ? 0.516 -8.25 -20.156 1 91.12 278 PHE B N 1
ATOM 4886 C CA . PHE B 1 278 ? 1.234 -7.398 -19.219 1 91.12 278 PHE B CA 1
ATOM 4887 C C . PHE B 1 278 ? 2.725 -7.719 -19.219 1 91.12 278 PHE B C 1
ATOM 4889 O O . PHE B 1 278 ? 3.559 -6.816 -19.141 1 91.12 278 PHE B O 1
ATOM 4896 N N . ALA B 1 279 ? 3.029 -8.953 -19.266 1 91.75 279 ALA B N 1
ATOM 4897 C CA . ALA B 1 279 ? 4.434 -9.352 -19.328 1 91.75 279 ALA B CA 1
ATOM 4898 C C . ALA B 1 279 ? 5.117 -8.781 -20.562 1 91.75 279 ALA B C 1
ATOM 4900 O O . ALA B 1 279 ? 6.25 -8.297 -20.484 1 91.75 279 ALA B O 1
ATOM 4901 N N . PHE B 1 280 ? 4.457 -8.82 -21.625 1 89.88 280 PHE B N 1
ATOM 4902 C CA . PHE B 1 280 ? 5.008 -8.266 -22.859 1 89.88 280 PHE B CA 1
ATOM 4903 C C . PHE B 1 280 ? 5.105 -6.75 -22.766 1 89.88 280 PHE B C 1
ATOM 4905 O O . PHE B 1 280 ? 6.07 -6.156 -23.25 1 89.88 280 PHE B O 1
ATOM 4912 N N . LEU B 1 281 ? 4.133 -6.176 -22.156 1 85 281 LEU B N 1
ATOM 4913 C CA . LEU B 1 281 ? 4.129 -4.727 -22 1 85 281 LEU B CA 1
ATOM 4914 C C . LEU B 1 281 ? 5.301 -4.273 -21.125 1 85 281 LEU B C 1
ATOM 4916 O O . LEU B 1 281 ? 5.973 -3.289 -21.453 1 85 281 LEU B O 1
ATOM 4920 N N . MET B 1 282 ? 5.477 -4.988 -20.109 1 81.12 282 MET B N 1
ATOM 4921 C CA . MET B 1 282 ? 6.547 -4.633 -19.172 1 81.12 282 MET B CA 1
ATOM 4922 C C . MET B 1 282 ? 7.906 -4.723 -19.859 1 81.12 282 MET B C 1
ATOM 4924 O O . MET B 1 282 ? 8.781 -3.889 -19.609 1 81.12 282 MET B O 1
ATOM 4928 N N . GLU B 1 283 ? 8.062 -5.648 -20.625 1 76.88 283 GLU B N 1
ATOM 4929 C CA . GLU B 1 283 ? 9.328 -5.801 -21.328 1 76.88 283 GLU B CA 1
ATOM 4930 C C . GLU B 1 283 ? 9.469 -4.742 -22.422 1 76.88 283 GLU B C 1
ATOM 4932 O O . GLU B 1 283 ? 10.57 -4.234 -22.656 1 76.88 283 GLU B O 1
ATOM 4937 N N . ALA B 1 284 ? 8.438 -4.457 -23.016 1 77.5 284 ALA B N 1
ATOM 4938 C CA . ALA B 1 284 ? 8.477 -3.406 -24.031 1 77.5 284 ALA B CA 1
ATOM 4939 C C . ALA B 1 284 ? 8.867 -2.064 -23.422 1 77.5 284 ALA B C 1
ATOM 4941 O O . ALA B 1 284 ? 9.57 -1.271 -24.047 1 77.5 284 ALA B O 1
ATOM 4942 N N . LEU B 1 285 ? 8.453 -1.885 -22.203 1 73.94 285 LEU B N 1
ATOM 4943 C CA . LEU B 1 285 ? 8.75 -0.636 -21.5 1 73.94 285 LEU B CA 1
ATOM 4944 C C . LEU B 1 285 ? 10.203 -0.595 -21.062 1 73.94 285 LEU B C 1
ATOM 4946 O O . LEU B 1 285 ? 10.766 0.484 -20.875 1 73.94 285 LEU B O 1
ATOM 4950 N N . ARG B 1 286 ? 10.703 -1.743 -20.719 1 68.62 286 ARG B N 1
ATOM 4951 C CA . ARG B 1 286 ? 12.125 -1.783 -20.406 1 68.62 286 ARG B CA 1
ATOM 4952 C C . ARG B 1 286 ? 12.953 -1.17 -21.531 1 68.62 286 ARG B C 1
ATOM 4954 O O . ARG B 1 286 ? 13.969 -0.52 -21.281 1 68.62 286 ARG B O 1
ATOM 4961 N N . PHE B 1 287 ? 12.523 -1.412 -22.734 1 61.25 287 PHE B N 1
ATOM 4962 C CA . PHE B 1 287 ? 13.195 -0.818 -23.891 1 61.25 287 PHE B CA 1
ATOM 4963 C C . PHE B 1 287 ? 13.094 0.702 -23.844 1 61.25 287 PHE B C 1
ATOM 4965 O O . PHE B 1 287 ? 13.992 1.4 -24.312 1 61.25 287 PHE B O 1
ATOM 4972 N N . VAL B 1 288 ? 11.938 1.084 -23.203 1 56.59 288 VAL B N 1
ATOM 4973 C CA . VAL B 1 288 ? 11.758 2.527 -23.094 1 56.59 288 VAL B CA 1
ATOM 4974 C C . VAL B 1 288 ? 12.695 3.096 -22.031 1 56.59 288 VAL B C 1
ATOM 4976 O O . VAL B 1 288 ? 13.016 4.289 -22.047 1 56.59 288 VAL B O 1
ATOM 4979 N N . GLU B 1 289 ? 13 2.299 -21.062 1 56.53 289 GLU B N 1
ATOM 4980 C CA . GLU B 1 289 ? 13.938 2.719 -20.031 1 56.53 289 GLU B CA 1
ATOM 4981 C C . GLU B 1 289 ? 15.352 2.844 -20.578 1 56.53 289 GLU B C 1
ATOM 4983 O O . GLU B 1 289 ? 16.188 3.549 -20 1 56.53 289 GLU B O 1
ATOM 4988 N N . MET B 1 290 ? 15.641 2.197 -21.641 1 52.19 290 MET B N 1
ATOM 4989 C CA . MET B 1 290 ? 16.906 2.391 -22.328 1 52.19 290 MET B CA 1
ATOM 4990 C C . MET B 1 290 ? 16.953 3.744 -23.031 1 52.19 290 MET B C 1
ATOM 4992 O O . MET B 1 290 ? 15.922 4.246 -23.469 1 52.19 290 MET B O 1
ATOM 4996 N N . PRO B 1 291 ? 17.984 4.512 -22.797 1 48.56 291 PRO B N 1
ATOM 4997 C CA . PRO B 1 291 ? 18.109 5.828 -23.422 1 48.56 291 PRO B CA 1
ATOM 4998 C C . PRO B 1 291 ? 17.562 5.852 -24.844 1 48.56 291 PRO B C 1
ATOM 5000 O O . PRO B 1 291 ? 17.891 4.973 -25.656 1 48.56 291 PRO B O 1
ATOM 5003 N N . MET B 1 292 ? 16.406 5.832 -25.219 1 44.84 292 MET B N 1
ATOM 5004 C CA . MET B 1 292 ? 15.992 5.875 -26.625 1 44.84 292 MET B CA 1
ATOM 5005 C C . MET B 1 292 ? 15.906 7.316 -27.125 1 44.84 292 MET B C 1
ATOM 5007 O O . MET B 1 292 ? 15.531 8.219 -26.375 1 44.84 292 MET B O 1
ATOM 5011 N N . LYS B 1 293 ? 16.688 7.656 -28.156 1 42.12 293 LYS B N 1
ATOM 5012 C CA . LYS B 1 293 ? 16.609 8.898 -28.922 1 42.12 293 LYS B CA 1
ATOM 5013 C C . LYS B 1 293 ? 15.234 9.062 -29.562 1 42.12 293 LYS B C 1
ATOM 5015 O O . LYS B 1 293 ? 14.922 8.391 -30.547 1 42.12 293 LYS B O 1
ATOM 5020 N N . ILE B 1 294 ? 14.133 9.242 -29 1 36.88 294 ILE B N 1
ATOM 5021 C CA . ILE B 1 294 ? 12.945 9.43 -29.828 1 36.88 294 ILE B CA 1
ATOM 5022 C C . ILE B 1 294 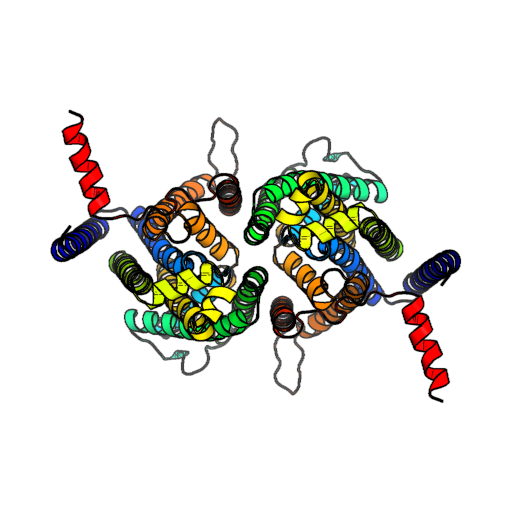? 12.789 10.906 -30.188 1 36.88 294 ILE B C 1
ATOM 5024 O O . ILE B 1 294 ? 12.688 11.758 -29.312 1 36.88 294 ILE B O 1
ATOM 5028 N N . PHE B 1 295 ? 12.625 11.312 -31.406 1 36.69 295 PHE B N 1
ATOM 5029 C CA . PHE B 1 295 ? 12.516 12.539 -32.188 1 36.69 295 PHE B CA 1
ATOM 5030 C C . PHE B 1 295 ? 13.602 13.531 -31.812 1 36.69 295 PHE B C 1
ATOM 5032 O O . PHE B 1 295 ? 13.336 14.734 -31.734 1 36.69 295 PHE B O 1
ATOM 5039 N N . GLY B 1 296 ? 14.852 13.164 -31.406 1 40.94 296 GLY B N 1
ATOM 5040 C CA . GLY B 1 296 ? 15.992 14.039 -31.172 1 40.94 296 GLY B CA 1
ATOM 5041 C C . GLY B 1 296 ? 16.266 14.289 -29.703 1 40.94 296 GLY B C 1
ATOM 5042 O O . GLY B 1 296 ? 17.25 14.938 -29.359 1 40.94 296 GLY B O 1
ATOM 5043 N N . ILE B 1 297 ? 15.266 14.32 -28.891 1 39.97 297 ILE B N 1
ATOM 5044 C CA . ILE B 1 297 ? 15.492 14.609 -27.484 1 39.97 297 ILE B CA 1
ATOM 5045 C C . ILE B 1 297 ? 15.938 13.336 -26.766 1 39.97 297 ILE B C 1
ATOM 5047 O O . ILE B 1 297 ? 15.305 12.289 -26.891 1 39.97 297 ILE B O 1
ATOM 5051 N N . THR B 1 298 ? 17.172 13.07 -26.516 1 41.38 298 THR B N 1
ATOM 5052 C CA . THR B 1 298 ? 17.828 11.984 -25.781 1 41.38 298 THR B CA 1
ATOM 5053 C C . THR B 1 298 ? 17.172 11.773 -24.422 1 41.38 298 THR B C 1
ATOM 5055 O O . THR B 1 298 ? 17.297 12.609 -23.531 1 41.38 298 THR B O 1
ATOM 5058 N N . ILE B 1 299 ? 16.047 11.25 -24.359 1 44.44 299 ILE B N 1
ATOM 5059 C CA . ILE B 1 299 ? 15.484 10.961 -23.047 1 44.44 299 ILE B CA 1
ATOM 5060 C C . ILE B 1 299 ? 16.328 9.922 -22.328 1 44.44 299 ILE B C 1
ATOM 5062 O O . ILE B 1 299 ? 16.484 8.789 -22.812 1 44.44 299 ILE B O 1
ATOM 5066 N N . PRO B 1 300 ? 17.25 10.18 -21.609 1 47.47 300 PRO B N 1
ATOM 5067 C CA . PRO B 1 300 ? 18.109 9.234 -20.891 1 47.47 300 PRO B CA 1
ATOM 5068 C C . PRO B 1 300 ? 17.312 8.086 -20.281 1 47.47 300 PRO B C 1
ATOM 5070 O O . PRO B 1 300 ? 16.109 8.211 -20.031 1 47.47 300 PRO B O 1
ATOM 5073 N N . GLY B 1 301 ? 17.609 6.812 -20.547 1 48.75 301 GLY B N 1
ATOM 5074 C CA . GLY B 1 301 ? 17.031 5.617 -19.953 1 48.75 301 GLY B CA 1
ATOM 5075 C C . GLY B 1 301 ? 16.531 5.844 -18.531 1 48.75 301 GLY B C 1
ATOM 5076 O O . GLY B 1 301 ? 17.25 6.355 -17.688 1 48.75 301 GLY B O 1
ATOM 5077 N N . ILE B 1 302 ? 15.344 6.457 -18.297 1 51.12 302 ILE B N 1
ATOM 5078 C CA . ILE B 1 302 ? 14.789 6.922 -17.031 1 51.12 302 ILE B CA 1
ATOM 5079 C C . ILE B 1 302 ? 14.5 5.727 -16.125 1 51.12 302 ILE B C 1
ATOM 5081 O O . ILE B 1 302 ? 13.625 4.91 -16.422 1 51.12 302 ILE B O 1
ATOM 5085 N N . LEU B 1 303 ? 15.438 5.273 -15.273 1 53.03 303 LEU B N 1
ATOM 5086 C CA . LEU B 1 303 ? 15.234 4.312 -14.195 1 53.03 303 LEU B CA 1
ATOM 5087 C C . LEU B 1 303 ? 13.938 4.598 -13.445 1 53.03 303 LEU B C 1
ATOM 5089 O O . LEU B 1 303 ? 13.648 5.75 -13.125 1 53.03 303 LEU B O 1
ATOM 5093 N N . GLY B 1 304 ? 12.906 3.777 -13.414 1 59.53 304 GLY B N 1
ATOM 5094 C CA . GLY B 1 304 ? 11.688 3.928 -12.641 1 59.53 304 GLY B CA 1
ATOM 5095 C C . GLY B 1 304 ? 10.461 4.141 -13.508 1 59.53 304 GLY B C 1
ATOM 5096 O O . GLY B 1 304 ? 9.336 4.219 -13 1 59.53 304 GLY B O 1
ATOM 5097 N N . MET B 1 305 ? 10.664 4.172 -14.734 1 64.75 305 MET B N 1
ATOM 5098 C CA . MET B 1 305 ? 9.562 4.41 -15.656 1 64.75 305 MET B CA 1
ATOM 5099 C C . MET B 1 305 ? 8.547 3.275 -15.594 1 64.75 305 MET B C 1
ATOM 5101 O O . MET B 1 305 ? 7.344 3.504 -15.734 1 64.75 305 MET B O 1
ATOM 5105 N N . ARG B 1 306 ? 9.117 2.105 -15.352 1 71.69 306 ARG B N 1
ATOM 5106 C CA . ARG B 1 306 ? 8.195 0.978 -15.273 1 71.69 306 ARG B CA 1
ATOM 5107 C C . ARG B 1 306 ? 7.172 1.188 -14.156 1 71.69 306 ARG B C 1
ATOM 5109 O O . ARG B 1 306 ? 5.977 0.973 -14.359 1 71.69 306 ARG B O 1
ATOM 5116 N N . MET B 1 307 ? 7.695 1.674 -13.086 1 72.44 307 MET B N 1
ATOM 5117 C CA . MET B 1 307 ? 6.805 1.904 -11.953 1 72.44 307 MET B CA 1
ATOM 5118 C C . MET B 1 307 ? 5.793 3 -12.273 1 72.44 307 MET B C 1
ATOM 5120 O O . MET B 1 307 ? 4.637 2.924 -11.859 1 72.44 307 MET B O 1
ATOM 5124 N N . LEU B 1 308 ? 6.219 3.979 -13 1 74.75 308 LEU B N 1
ATOM 5125 C CA . LEU B 1 308 ? 5.34 5.082 -13.375 1 74.75 308 LEU B CA 1
ATOM 5126 C C . LEU B 1 308 ? 4.223 4.602 -14.297 1 74.75 308 LEU B C 1
ATOM 5128 O O . LEU B 1 308 ? 3.053 4.934 -14.086 1 74.75 308 LEU B O 1
ATOM 5132 N N . ILE B 1 309 ? 4.574 3.861 -15.219 1 77.62 309 ILE B N 1
ATOM 5133 C CA . ILE B 1 309 ? 3.596 3.377 -16.188 1 77.62 309 ILE B CA 1
ATOM 5134 C C . ILE B 1 309 ? 2.582 2.475 -15.492 1 77.62 309 ILE B C 1
ATOM 5136 O O . ILE B 1 309 ? 1.378 2.572 -15.742 1 77.62 309 ILE B O 1
ATOM 5140 N N . PHE B 1 310 ? 3.082 1.679 -14.586 1 77.25 310 PHE B N 1
ATOM 5141 C CA . PHE B 1 310 ? 2.186 0.798 -13.844 1 77.25 310 PHE B CA 1
ATOM 5142 C C . PHE B 1 310 ? 1.188 1.607 -13.023 1 77.25 310 PHE B C 1
ATOM 5144 O O . PHE B 1 310 ? 0.007 1.262 -12.961 1 77.25 310 PHE B O 1
ATOM 5151 N N . SER B 1 311 ? 1.771 2.566 -12.484 1 77.25 311 SER B N 1
ATOM 5152 C CA . SER B 1 311 ? 0.898 3.398 -11.664 1 77.25 311 SER B CA 1
ATOM 5153 C C . SER B 1 311 ? -0.156 4.098 -12.516 1 77.25 311 SER B C 1
ATOM 5155 O O . SER B 1 311 ? -1.32 4.191 -12.117 1 77.25 311 SER B O 1
ATOM 5157 N N . ILE B 1 312 ? 0.258 4.508 -13.617 1 83.44 312 ILE B N 1
ATOM 5158 C CA . ILE B 1 312 ? -0.668 5.176 -14.531 1 83.44 312 ILE B CA 1
ATOM 5159 C C . ILE B 1 312 ? -1.692 4.168 -15.047 1 83.44 312 ILE B C 1
ATOM 5161 O O . ILE B 1 312 ? -2.889 4.465 -15.109 1 83.44 312 ILE B O 1
ATOM 5165 N N . LEU B 1 313 ? -1.195 3.014 -15.383 1 83.94 313 LEU B N 1
ATOM 5166 C CA . LEU B 1 313 ? -2.084 1.97 -15.883 1 83.94 313 LEU B CA 1
ATOM 5167 C C . LEU B 1 313 ? -3.131 1.602 -14.836 1 83.94 313 LEU B C 1
ATOM 5169 O O . LEU B 1 313 ? -4.301 1.401 -15.164 1 83.94 313 LEU B O 1
ATOM 5173 N N . LEU B 1 314 ? -2.65 1.445 -13.68 1 80.25 314 LEU B N 1
ATOM 5174 C CA . LEU B 1 314 ? -3.57 1.127 -12.594 1 80.25 314 LEU B CA 1
ATOM 5175 C C . LEU B 1 314 ? -4.629 2.215 -12.445 1 80.25 314 LEU B C 1
ATOM 5177 O O . LEU B 1 314 ? -5.82 1.916 -12.336 1 80.25 314 LEU B O 1
ATOM 5181 N N . MET B 1 315 ? -4.137 3.447 -12.461 1 80.06 315 MET B N 1
ATOM 5182 C CA . MET B 1 315 ? -5.051 4.574 -12.312 1 80.06 315 MET B CA 1
ATOM 5183 C C . MET B 1 315 ? -6.078 4.594 -13.438 1 80.06 315 MET B C 1
ATOM 5185 O O . MET B 1 315 ? -7.277 4.727 -13.188 1 80.06 315 MET B O 1
ATOM 5189 N N . ILE B 1 316 ? -5.645 4.406 -14.633 1 83 316 ILE B N 1
ATOM 5190 C CA . ILE B 1 316 ? -6.523 4.402 -15.797 1 83 316 ILE B CA 1
ATOM 5191 C C . ILE B 1 316 ? -7.512 3.244 -15.688 1 83 316 ILE B C 1
ATOM 5193 O O . ILE B 1 316 ? -8.695 3.404 -15.984 1 83 316 ILE B O 1
ATOM 5197 N N . THR B 1 317 ? -7.012 2.117 -15.32 1 81 317 THR B N 1
ATOM 5198 C CA . THR B 1 317 ? -7.848 0.926 -15.227 1 81 317 THR B CA 1
ATOM 5199 C C . THR B 1 317 ? -8.984 1.142 -14.227 1 81 317 THR B C 1
ATOM 5201 O O . THR B 1 317 ? -10.148 0.867 -14.539 1 81 317 THR B O 1
ATOM 5204 N N . ILE B 1 318 ? -8.703 1.688 -13.109 1 76.31 318 ILE B N 1
ATOM 5205 C CA . ILE B 1 318 ? -9.703 1.846 -12.062 1 76.31 318 ILE B CA 1
ATOM 5206 C C . ILE B 1 318 ? -10.695 2.932 -12.461 1 76.31 318 ILE B C 1
ATOM 5208 O O . ILE B 1 318 ? -11.891 2.822 -12.172 1 76.31 318 ILE B O 1
ATOM 5212 N N . LEU B 1 319 ? -10.203 3.912 -13.195 1 77.38 319 LEU B N 1
ATOM 5213 C CA . LEU B 1 319 ? -11.039 5.059 -13.523 1 77.38 319 LEU B CA 1
ATOM 5214 C C . LEU B 1 319 ? -11.93 4.754 -14.727 1 77.38 319 LEU B C 1
ATOM 5216 O O . LEU B 1 319 ? -13.086 5.188 -14.781 1 77.38 319 LEU B O 1
ATOM 5220 N N . PHE B 1 320 ? -11.383 3.963 -15.664 1 80.81 320 PHE B N 1
ATOM 5221 C CA . PHE B 1 320 ? -12.094 3.846 -16.938 1 80.81 320 PHE B CA 1
ATOM 5222 C C . PHE B 1 320 ? -12.57 2.416 -17.156 1 80.81 320 PHE B C 1
ATOM 5224 O O . PHE B 1 320 ? -13.43 2.17 -18 1 80.81 320 PHE B O 1
ATOM 5231 N N . PHE B 1 321 ? -11.984 1.491 -16.484 1 79.06 321 PHE B N 1
ATOM 5232 C CA . PHE B 1 321 ? -12.367 0.099 -16.688 1 79.06 321 PHE B CA 1
ATOM 5233 C C . PHE B 1 321 ? -12.914 -0.504 -15.398 1 79.06 321 PHE B C 1
ATOM 5235 O O . PHE B 1 321 ? -12.367 -1.485 -14.891 1 79.06 321 PHE B O 1
ATOM 5242 N N . ARG B 1 322 ? -14.031 -0.123 -15.055 1 74.44 322 ARG B N 1
ATOM 5243 C CA . ARG B 1 322 ? -14.641 -0.542 -13.797 1 74.44 322 ARG B CA 1
ATOM 5244 C C . ARG B 1 322 ? -14.953 -2.033 -13.812 1 74.44 322 ARG B C 1
ATOM 5246 O O . ARG B 1 322 ? -14.922 -2.691 -12.773 1 74.44 322 ARG B O 1
ATOM 5253 N N . GLN B 1 323 ? -15.227 -2.545 -14.969 1 80.94 323 GLN B N 1
ATOM 5254 C CA . GLN B 1 323 ? -15.555 -3.965 -15.055 1 80.94 323 GLN B CA 1
ATOM 5255 C C . GLN B 1 323 ? -14.406 -4.758 -15.672 1 80.94 323 GLN B C 1
ATOM 5257 O O . GLN B 1 323 ? -14.484 -5.984 -15.781 1 80.94 323 GLN B O 1
ATOM 5262 N N . GLY B 1 324 ? -13.367 -4.074 -15.953 1 83.31 324 GLY B N 1
ATOM 5263 C CA . GLY B 1 324 ? -12.266 -4.715 -16.656 1 83.31 324 GLY B CA 1
ATOM 5264 C C . GLY B 1 324 ? -12.5 -4.855 -18.141 1 83.31 324 GLY B C 1
ATOM 5265 O O . GLY B 1 324 ? -13.578 -4.535 -18.641 1 83.31 324 GLY B O 1
ATOM 5266 N N . LEU B 1 325 ? -11.57 -5.258 -18.844 1 84.31 325 LEU B N 1
ATOM 5267 C CA . LEU B 1 325 ? -11.648 -5.418 -20.281 1 84.31 325 LEU B CA 1
ATOM 5268 C C . LEU B 1 325 ? -12.617 -6.543 -20.656 1 84.31 325 LEU B C 1
ATOM 5270 O O . LEU B 1 325 ? -13.297 -6.477 -21.672 1 84.31 325 LEU B O 1
ATOM 5274 N N . PHE B 1 326 ? -12.688 -7.531 -19.688 1 85.25 326 PHE B N 1
ATOM 5275 C CA . PHE B 1 326 ? -13.484 -8.703 -20 1 85.25 326 PHE B CA 1
ATOM 5276 C C . PHE B 1 326 ? -14.711 -8.789 -19.109 1 85.25 326 PHE B C 1
ATOM 5278 O O . PHE B 1 326 ? -15.609 -9.594 -19.344 1 85.25 326 PHE B O 1
ATOM 5285 N N . GLY B 1 327 ? -14.789 -7.938 -18.234 1 76.19 327 GLY B N 1
ATOM 5286 C CA . GLY B 1 327 ? -15.93 -7.941 -17.344 1 76.19 327 GLY B CA 1
ATOM 5287 C C . GLY B 1 327 ? -16.188 -9.305 -16.719 1 76.19 327 GLY B C 1
ATOM 5288 O O . GLY B 1 327 ? -15.281 -9.914 -16.156 1 76.19 327 GLY B O 1
ATOM 5289 N N . GLN B 1 328 ? -17.453 -9.773 -16.797 1 75.62 328 GLN B N 1
ATOM 5290 C CA . GLN B 1 328 ? -17.828 -11.062 -16.234 1 75.62 328 GLN B CA 1
ATOM 5291 C C . GLN B 1 328 ? -17.891 -12.141 -17.328 1 75.62 328 GLN B C 1
ATOM 5293 O O . GLN B 1 328 ? -18.312 -13.266 -17.062 1 75.62 328 GLN B O 1
ATOM 5298 N N . ARG B 1 32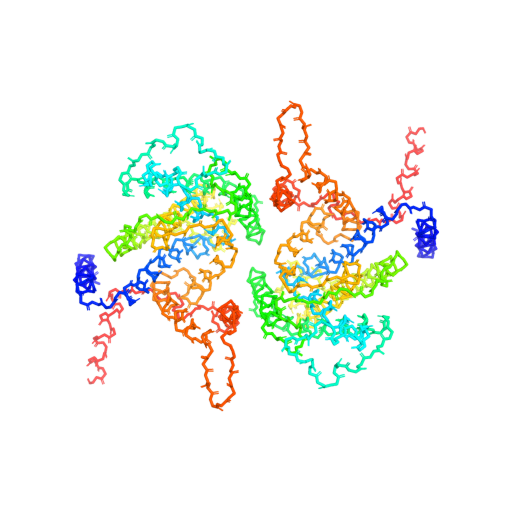9 ? -17.391 -11.82 -18.5 1 73.25 329 ARG B N 1
ATOM 5299 C CA . ARG B 1 329 ? -17.438 -12.758 -19.625 1 73.25 329 ARG B CA 1
ATOM 5300 C C . ARG B 1 329 ? -16.281 -13.75 -19.547 1 73.25 329 ARG B C 1
ATOM 5302 O O . ARG B 1 329 ? -15.117 -13.359 -19.641 1 73.25 329 ARG B O 1
ATOM 5309 N N . GLU B 1 330 ? -16.609 -14.875 -19.203 1 80.25 330 GLU B N 1
ATOM 5310 C CA . GLU B 1 330 ? -15.609 -15.93 -19.156 1 80.25 330 GLU B CA 1
ATOM 5311 C C . GLU B 1 330 ? -15.602 -16.75 -20.438 1 80.25 330 GLU B C 1
ATOM 5313 O O . GLU B 1 330 ? -16.625 -16.859 -21.109 1 80.25 330 GLU B O 1
ATOM 5318 N N . PHE B 1 331 ? -14.453 -17.109 -20.797 1 73.06 331 PHE B N 1
ATOM 5319 C CA . PHE B 1 331 ? -14.344 -17.969 -21.969 1 73.06 331 PHE B CA 1
ATOM 5320 C C . PHE B 1 331 ? -15.141 -19.25 -21.781 1 73.06 331 PHE B C 1
ATOM 5322 O O . PHE B 1 331 ? -14.984 -19.938 -20.766 1 73.06 331 PHE B O 1
ATOM 5329 N N . THR B 1 332 ? -16.188 -19.344 -22.531 1 71.19 332 THR B N 1
ATOM 5330 C CA . THR B 1 332 ? -16.906 -20.609 -22.594 1 71.19 332 THR B CA 1
ATOM 5331 C C . THR B 1 332 ? -16.844 -21.188 -24 1 71.19 332 THR B C 1
ATOM 5333 O O . THR B 1 332 ? -16.75 -20.453 -24.984 1 71.19 332 THR B O 1
ATOM 5336 N N . TRP B 1 333 ? -16.625 -22.469 -23.938 1 70.12 333 TRP B N 1
ATOM 5337 C CA . TRP B 1 333 ? -16.547 -23.125 -25.25 1 70.12 333 TRP B CA 1
ATOM 5338 C C . TRP B 1 333 ? -17.797 -22.812 -26.078 1 70.12 333 TRP B C 1
ATOM 5340 O O . TRP B 1 333 ? -17.703 -22.672 -27.297 1 70.12 333 TRP B O 1
ATOM 5350 N N . GLU B 1 334 ? -18.875 -22.656 -25.344 1 65.94 334 GLU B N 1
ATOM 5351 C CA . GLU B 1 334 ? -20.094 -22.328 -26.062 1 65.94 334 GLU B CA 1
ATOM 5352 C C . GLU B 1 334 ? -20.016 -20.938 -26.703 1 65.94 334 GLU B C 1
ATOM 5354 O O . GLU B 1 334 ? -20.438 -20.75 -27.844 1 65.94 334 GLU B O 1
ATOM 5359 N N . GLY B 1 335 ? -19.422 -20.047 -25.938 1 63.56 335 GLY B N 1
ATOM 5360 C CA . GLY B 1 335 ? -19.266 -18.719 -26.484 1 63.56 335 GLY B CA 1
ATOM 5361 C C . GLY B 1 335 ? -18.312 -18.656 -27.656 1 63.56 335 GLY B C 1
ATOM 5362 O O . GLY B 1 335 ? -18.562 -17.953 -28.641 1 63.56 335 GLY B O 1
ATOM 5363 N N . PHE B 1 336 ? -17.266 -19.438 -27.469 1 63.78 336 PHE B N 1
ATOM 5364 C CA . PHE B 1 336 ? -16.266 -19.5 -28.531 1 63.78 336 PHE B CA 1
ATOM 5365 C C . PHE B 1 336 ? -16.875 -20.047 -29.812 1 63.78 336 PHE B C 1
ATOM 5367 O O . PHE B 1 336 ? -16.641 -19.516 -30.891 1 63.78 336 PHE B O 1
ATOM 5374 N N . PHE B 1 337 ? -17.656 -21.078 -29.688 1 62.44 337 PHE B N 1
ATOM 5375 C CA . PHE B 1 337 ? -18.266 -21.703 -30.859 1 62.44 337 PHE B CA 1
ATOM 5376 C C . PHE B 1 337 ? -19.375 -20.828 -31.422 1 62.44 337 PHE B C 1
ATOM 5378 O O . PHE B 1 337 ? -19.594 -20.797 -32.625 1 62.44 337 PHE B O 1
ATOM 5385 N N . ARG B 1 338 ? -20.016 -20.062 -30.531 1 60.19 338 ARG B N 1
ATOM 5386 C CA . ARG B 1 338 ? -21.078 -19.172 -31 1 60.19 338 ARG B CA 1
ATOM 5387 C C . ARG B 1 338 ? -20.5 -18.047 -31.844 1 60.19 338 ARG B C 1
ATOM 5389 O O . ARG B 1 338 ? -21.141 -17.578 -32.781 1 60.19 338 ARG B O 1
ATOM 5396 N N . LEU B 1 339 ? -19.359 -17.625 -31.391 1 58.28 339 LEU B N 1
ATOM 5397 C CA . LEU B 1 339 ? -18.719 -16.562 -32.156 1 58.28 339 LEU B CA 1
ATOM 5398 C C . LEU B 1 339 ? -18.406 -17.031 -33.562 1 58.28 339 LEU B C 1
ATOM 5400 O O . LEU B 1 339 ? -18.453 -16.234 -34.5 1 58.28 339 LEU B O 1
ATOM 5404 N N . PHE B 1 340 ? -18.109 -18.25 -33.719 1 55.34 340 PHE B N 1
ATOM 5405 C CA . PHE B 1 340 ? -17.766 -18.797 -35.031 1 55.34 340 PHE B CA 1
ATOM 5406 C C . PHE B 1 340 ? -19.031 -19.25 -35.75 1 55.34 340 PHE B C 1
ATOM 5408 O O . PHE B 1 340 ? -19.031 -19.359 -36.969 1 55.34 340 PHE B O 1
ATOM 5415 N N . THR B 1 341 ? -20.094 -19.594 -35.156 1 53.03 341 THR B N 1
ATOM 5416 C CA . THR B 1 341 ? -21.297 -20.047 -35.844 1 53.03 341 THR B CA 1
ATOM 5417 C C . THR B 1 341 ? -22.219 -18.875 -36.188 1 53.03 341 THR B C 1
ATOM 5419 O O . THR B 1 341 ? -22.969 -18.922 -37.156 1 53.03 341 THR B O 1
ATOM 5422 N N . LYS B 1 342 ? -22.438 -17.891 -35.312 1 52.81 342 LYS B N 1
ATOM 5423 C CA . LYS B 1 342 ? -23.328 -16.797 -35.688 1 52.81 342 LYS B CA 1
ATOM 5424 C C . LYS B 1 342 ? -22.828 -16.094 -36.969 1 52.81 342 LYS B C 1
ATOM 5426 O O . LYS B 1 342 ? -23.547 -15.297 -37.562 1 52.81 342 LYS B O 1
ATOM 5431 N N . ARG B 1 343 ? -21.641 -16.109 -37.062 1 47.78 343 ARG B N 1
ATOM 5432 C CA . ARG B 1 343 ? -21.266 -15.477 -38.344 1 47.78 343 ARG B CA 1
ATOM 5433 C C . ARG B 1 343 ? -21.844 -16.25 -39.5 1 47.78 343 ARG B C 1
ATOM 5435 O O . ARG B 1 343 ? -21.844 -15.75 -40.656 1 47.78 343 ARG B O 1
ATOM 5442 N N . LYS B 1 344 ? -22.234 -17.406 -39.312 1 45 344 LYS B N 1
ATOM 5443 C CA . LYS B 1 344 ? -22.797 -18.047 -40.5 1 45 344 LYS B CA 1
ATOM 5444 C C . LYS B 1 344 ? -24.234 -17.594 -40.75 1 45 344 LYS B C 1
ATOM 5446 O O . LYS B 1 344 ? -24.781 -17.797 -41.844 1 45 344 LYS B O 1
ATOM 5451 N N . VAL B 1 345 ? -24.906 -17.234 -39.656 1 45.06 345 VAL B N 1
ATOM 5452 C CA . VAL B 1 345 ? -26.297 -17.031 -40.031 1 45.06 345 VAL B CA 1
ATOM 5453 C C . VAL B 1 345 ? -26.469 -15.633 -40.625 1 45.06 345 VAL B C 1
ATOM 5455 O O . VAL B 1 345 ? -27.5 -15.344 -41.25 1 45.06 345 VAL B O 1
ATOM 5458 N N . SER B 1 346 ? -25.578 -14.656 -40.156 1 40.41 346 SER B N 1
ATOM 5459 C CA . SER B 1 346 ? -25.906 -13.383 -40.781 1 40.41 346 SER B CA 1
ATOM 5460 C C . SER B 1 346 ? -25.484 -13.352 -42.25 1 40.41 346 SER B C 1
ATOM 5462 O O . SER B 1 346 ? -25.594 -12.32 -42.906 1 40.41 346 SER B O 1
ATOM 5464 N N . GLN B 1 347 ? -24.766 -14.438 -42.656 1 30.56 347 GLN B N 1
ATOM 5465 C CA . GLN B 1 347 ? -24.781 -14.352 -44.125 1 30.56 347 GLN B CA 1
ATOM 5466 C C . GLN B 1 347 ? -26.031 -14.984 -44.688 1 30.56 347 GLN B C 1
ATOM 5468 O O . GLN B 1 347 ? -26.5 -16.016 -44.219 1 30.56 347 GLN B O 1
#

Solvent-accessible surface area (backbone atoms only — not comparable to full-atom values): 32578 Å² total; per-residue (Å²): 129,58,69,65,57,53,52,51,51,50,49,49,50,52,49,51,50,49,53,48,44,54,48,41,72,74,70,47,54,71,66,59,49,50,38,51,33,51,8,29,33,36,24,24,38,18,46,23,46,27,44,27,40,30,35,32,45,39,44,68,42,26,54,21,28,21,14,45,45,1,20,50,47,11,47,52,27,42,36,48,50,68,56,49,54,67,51,26,67,92,39,60,53,49,84,68,56,49,68,40,63,45,59,62,69,60,17,29,50,50,7,10,50,52,10,16,52,50,17,42,61,58,25,55,54,52,74,73,35,55,56,68,52,30,26,53,42,28,31,23,50,18,44,33,47,33,32,47,34,36,52,30,40,37,77,44,33,8,77,75,16,44,62,80,43,69,70,75,55,42,58,69,54,29,48,49,51,26,50,49,46,50,51,53,51,49,52,42,51,73,35,73,63,21,52,50,30,40,38,36,40,72,34,54,68,61,28,46,74,72,65,47,61,61,63,63,54,50,23,46,33,30,22,56,22,18,19,38,20,1,32,32,21,22,44,46,27,21,58,64,18,41,44,43,43,79,70,36,32,64,65,51,27,48,53,39,49,36,28,22,41,38,8,2,60,56,17,62,50,21,9,43,53,36,17,39,51,44,31,52,48,53,53,57,44,51,55,58,31,38,58,43,68,62,95,77,52,68,47,63,38,41,75,51,47,66,60,26,51,49,21,49,47,38,40,49,32,60,72,73,28,81,48,19,82,36,25,82,57,54,85,36,72,66,56,57,51,45,63,64,47,54,61,53,67,78,94,129,57,69,66,56,53,51,50,52,50,49,49,50,51,49,53,51,50,53,49,44,54,49,42,72,74,69,47,54,71,65,58,50,50,40,49,34,50,7,28,34,36,24,24,37,18,46,23,46,27,44,27,41,30,35,33,44,38,45,68,41,27,53,22,27,21,14,45,45,1,19,52,48,11,48,50,27,41,37,48,49,69,55,48,54,66,51,27,68,91,38,62,54,50,85,68,54,49,70,40,64,44,60,63,69,59,16,31,50,49,7,9,50,53,11,17,52,51,17,42,60,60,24,55,56,52,74,75,34,55,57,71,52,31,26,53,41,28,32,25,50,17,44,32,48,31,34,47,34,36,54,31,39,38,77,46,34,9,78,76,15,45,63,79,42,70,68,75,55,41,58,68,54,29,48,48,50,25,50,49,45,51,52,53,52,48,50,42,51,73,35,73,62,21,51,49,29,40,38,36,40,73,34,52,69,61,28,45,73,72,66,48,62,62,62,64,52,50,22,48,32,28,20,56,20,18,20,40,21,1,33,31,21,21,43,46,29,22,58,65,18,41,46,42,41,78,70,38,31,65,67,50,28,48,52,40,49,37,29,22,41,38,8,3,60,55,16,62,50,22,11,42,54,36,17,39,50,46,30,51,48,54,54,56,45,51,57,60,29,37,58,42,68,62,94,77,52,69,45,64,37,41,74,52,47,66,59,27,51,48,23,49,48,38,40,48,31,60,74,72,29,81,47,19,81,36,25,80,58,53,86,36,73,65,55,57,50,43,63,64,46,54,62,56,66,80,95

InterPro domains:
  IPR001851 ABC transporter, permease [PF02653] (32-314)
  IPR043428 High-affinity branched-chain amino acid transport system permease protein LivM-like [PTHR30482] (1-332)
  IPR043428 High-affinity branched-chain amino acid transport system permease protein LivM-like [cd06581] (40-327)

Nearest PDB structures (foldseek):
  2x79-assembly1_A  TM=1.409E-01  e=4.165E+00  Microbacterium maritypicum
  2x79-assembly1_A  TM=1.443E-01  e=5.876E+00  Microbacterium maritypicum
  7sl9-assembly1_A  TM=1.227E-01  e=7.978E+00  Homo sapiens

Organism: Fervidobacterium islandicum (NCBI:txid2423)

pLDDT: mean 85.73, std 13.79, range [29.22, 98.81]

Foldseek 3Di:
DPPVVQVVVVVVVLVVVVVVQVCCQVPNDPVVQLLQLQLLLLLLQLLLVLLQCFLQVAQALQLLLLLQQLQLQLQLQAPALVLQCVLLVPAAADPPSSHHHDDNVVSLQVLLQRLLVVLLVLLQCSVVDDRVCSHVSSQVSSVVSLQCLLPCCNRQVHQSGRAQGAAPQGPVLSVVLSVVSLVVSVVCCPDPLVVLSNVCSVPVVVSVVVPRDPSVSSSVSSSSSSSSSSSSSNSVCSSVRTDGSVVSHSLVSLLSVLLNLQLFRNESQSSSVSSSVVSVVLVVCQVVLPQDCDPNDRPHSDPCVSSVVSVVSSVCSVVPPVGHPQRNDYDDPVVVVCVVPVVVVVD/DPPVVQVVVVVVVVVVVVVVQVCCVVPNDPVVQLLQLQLLLLLLQLLLVLLQCFLQVAQALQLLLLLQQLQLQLQLQAAALVLQCVLLVPAAADPPSSHHHDDNVVSLQVLLQRLLVVLLVLLQCSVVDDRVCSHVSSQVSSVVSLQCLLPCCNRQVHQSGRAQGAAPQGPVLSVVLSVVSLVVSVVCCPDPLVVLSNVNSVPVVVSVVVPRDPSVSSSVSSSSSSSSSSSSSNSVCSSVRTDGSVVSHSLVSLLSVLLNLQLFRNESQSSSVSSSVVSVVLVVCQVVLPQDCDPNDRPHSDPCVSSVVSVVSSVCSVVPPVGHPQRNDYDDPVVVVCVVPVVVVVD

Radius of gyration: 27.04 Å; Cα contacts (8 Å, |Δi|>4): 1233; chains: 2; bounding box: 60×68×93 Å

Sequence (694 aa):
MKRSTRIVLSIMLIIIVYIFVFFAEKYMDPFIKRILNTGFIYVILAVSLNLINGFTGQFSLGHAGFMAIGAYTSALLYMSPESKLSNFFMEPLISPLDKIHIPFFWALLIGGLMSALMGFIVGAPSLRVRGDYLAIVTYGFSEIIRSLFNNLQNITNGPLGLKGLPTYTNLWWTVSWAIVTIIVIRRIVDSSYGRALKAIRDDEVAAENLGINLFKHKVLAFVVGAFFAGIAGGLLGSLLMTIDPNSFSILFTYQIITIILLGGLGNITGSVIVAIGFAFLMEALRFVEMPMKIFGITIPGILGMRMLIFSILLMITILFFRQGLFGQREFTWEGFFRLFTKRKVSQMKRSTRIVLSIMLIIIVYIFVFFAEKYMDPFIKRILNTGFIYVILAVSLNLINGFTGQFSLGHAGFMAIGAYTSALLYMSPESKLSNFFMEPLISPLDKIHIPFFWALLIGGLMSALMGFIVGAPSLRVRGDYLAIVTYGFSEIIRSLFNNLQNITNGPLGLKGLPTYTNLWWTVSWAIVTIIVIRRIVDSSYGRALKAIRDDEVAAENLGINLFKHKVLAFVVGAFFAGIAGGLLGSLLMTIDPNSFSILFTYQIITIILLGGLGNITGSVIVAIGFAFLMEALRFVEMPMKIFGITIPGILGMRMLIFSILLMITILFFRQGLFGQREFTWEGFFRLFTKRKVSQ